Protein 5NF2 (pdb70)

Radius of gyration: 25.64 Å; Cα contacts (8 Å, |Δi|>4): 1277; chains: 1; bounding box: 44×48×90 Å

Structure (mmCIF, N/CA/C/O backbone):
data_5NF2
#
_entry.id   5NF2
#
_cell.length_a   65.846
_cell.length_b   65.846
_cell.length_c   284.222
_cell.angle_alpha   90.000
_cell.angle_beta   90.000
_cell.angle_gamma   90.000
#
_symmetry.space_group_name_H-M   'P 41 21 2'
#
loop_
_entity.id
_entity.type
_entity.pdbx_description
1 polymer 'Minor fimbrium subunit Mfa1'
2 non-polymer 'CALCIUM ION'
3 non-polymer 'ACETATE ION'
4 water water
#
loop_
_atom_site.group_PDB
_atom_site.id
_atom_site.type_symbol
_atom_site.label_atom_id
_atom_site.label_alt_id
_atom_site.label_comp_id
_atom_site.label_asym_id
_atom_site.label_entity_id
_atom_site.label_seq_id
_atom_site.pdbx_PDB_ins_code
_atom_site.Cartn_x
_atom_site.Cartn_y
_atom_site.Cartn_z
_atom_site.occupancy
_atom_site.B_iso_or_equiv
_atom_site.auth_seq_id
_atom_site.auth_comp_id
_atom_site.auth_asym_id
_atom_site.auth_atom_id
_atom_site.pdbx_PDB_model_num
ATOM 1 N N . PRO A 1 1 ? 23.435 26.194 80.784 1.00 74.91 64 PRO A N 1
ATOM 2 C CA . PRO A 1 1 ? 22.252 25.773 81.534 1.00 75.66 64 PRO A CA 1
ATOM 3 C C . PRO A 1 1 ? 22.139 26.439 82.899 1.00 77.88 64 PRO A C 1
ATOM 4 O O . PRO A 1 1 ? 21.288 27.311 83.083 1.00 76.14 64 PRO A O 1
ATOM 15 N N . GLY A 1 2 ? 22.993 26.040 83.834 1.00 76.78 65 GLY A N 1
ATOM 16 C CA . GLY A 1 2 ? 22.938 26.563 85.182 1.00 73.10 65 GLY A CA 1
ATOM 17 C C . GLY A 1 2 ? 21.999 25.747 86.040 1.00 67.93 65 GLY A C 1
ATOM 18 O O . GLY A 1 2 ? 22.232 24.557 86.276 1.00 58.30 65 GLY A O 1
ATOM 22 N N . GLU A 1 3 ? 20.922 26.385 86.492 1.00 72.84 66 GLU A N 1
ATOM 23 C CA . GLU A 1 3 ? 20.015 25.779 87.461 1.00 77.53 66 GLU A CA 1
ATOM 24 C C . GLU A 1 3 ? 19.247 24.583 86.906 1.00 70.43 66 GLU A C 1
ATOM 25 O O . GLU A 1 3 ? 18.532 23.905 87.650 1.00 78.12 66 GLU A O 1
ATOM 37 N N . TRP A 1 4 ? 19.404 24.314 85.612 1.00 50.97 67 TRP A N 1
ATOM 38 C CA . TRP A 1 4 ? 18.666 23.238 84.970 1.00 39.93 67 TRP A CA 1
ATOM 39 C C . TRP A 1 4 ? 19.429 21.921 84.969 1.00 40.61 67 TRP A C 1
ATOM 40 O O . TRP A 1 4 ? 18.878 20.882 84.611 1.00 43.88 67 TRP A O 1
ATOM 61 N N . ALA A 1 5 ? 20.685 21.964 85.401 1.00 45.54 68 ALA A N 1
ATOM 62 C CA . ALA A 1 5 ? 21.525 20.776 85.469 1.00 47.74 68 ALA A CA 1
ATOM 63 C C . ALA A 1 5 ? 21.161 19.858 86.647 1.00 47.64 68 ALA A C 1
ATOM 64 O O . ALA A 1 5 ? 21.720 18.768 86.775 1.00 43.75 68 ALA A O 1
ATOM 71 N N . GLY A 1 6 ? 20.246 20.305 87.506 1.00 45.69 69 GLY A N 1
ATOM 72 C CA . GLY A 1 6 ? 19.661 19.449 88.526 1.00 46.48 69 GLY A CA 1
ATOM 73 C C . GLY A 1 6 ? 19.806 19.949 89.961 1.00 52.32 69 GLY A C 1
ATOM 74 O O . GLY A 1 6 ? 20.880 20.398 90.366 1.00 56.12 69 GLY A O 1
ATOM 78 N N . LYS A 1 7 ? 18.706 19.884 90.716 1.00 47.95 70 LYS A N 1
ATOM 79 C CA . LYS A 1 7 ? 18.730 20.050 92.170 1.00 46.43 70 LYS A CA 1
ATOM 80 C C . LYS A 1 7 ? 18.318 18.730 92.810 1.00 41.37 70 LYS A C 1
ATOM 81 O O . LYS A 1 7 ? 17.262 18.185 92.483 1.00 38.70 70 LYS A O 1
ATOM 100 N N . ASP A 1 8 ? 19.131 18.220 93.729 1.00 35.51 71 ASP A N 1
ATOM 101 C CA . ASP A 1 8 ? 18.916 16.869 94.228 1.00 31.51 71 ASP A CA 1
ATOM 102 C C . ASP A 1 8 ? 18.076 16.827 95.497 1.00 34.10 71 ASP A C 1
ATOM 103 O O . ASP A 1 8 ? 18.178 17.695 96.369 1.00 35.30 71 ASP A O 1
ATOM 112 N N . LYS A 1 9 ? 17.225 15.807 95.552 1.00 30.61 72 LYS A N 1
ATOM 113 C CA . LYS A 1 9 ? 16.527 15.412 96.765 1.00 32.97 72 LYS A CA 1
ATOM 114 C C . LYS A 1 9 ? 17.100 14.086 97.254 1.00 31.54 72 LYS A C 1
ATOM 115 O O . LYS A 1 9 ? 17.289 13.151 96.457 1.00 32.66 72 LYS A O 1
ATOM 134 N N . ILE A 1 10 ? 17.422 14.013 98.543 1.00 31.24 73 ILE A N 1
ATOM 135 C CA . ILE A 1 10 ? 17.795 12.747 99.149 1.00 30.39 73 ILE A CA 1
ATOM 136 C C . ILE A 1 10 ? 16.619 12.273 99.996 1.00 31.46 73 ILE A C 1
ATOM 137 O O . ILE A 1 10 ? 16.266 12.909 100.996 1.00 31.69 73 ILE A O 1
ATOM 153 N N . GLU A 1 11 ? 16.001 11.171 99.575 1.00 30.26 74 GLU A N 1
ATOM 154 C CA . GLU A 1 11 ? 14.824 10.636 100.255 1.00 30.82 74 GLU A CA 1
ATOM 155 C C . GLU A 1 11 ? 15.185 9.531 101.248 1.00 30.88 74 GLU A C 1
ATOM 156 O O . GLU A 1 11 ? 14.649 9.474 102.355 1.00 29.86 74 GLU A O 1
ATOM 168 N N . LYS A 1 12 ? 16.093 8.656 100.827 1.00 28.09 75 LYS A N 1
ATOM 169 C CA . LYS A 1 12 ? 16.418 7.437 101.560 1.00 28.82 75 LYS A CA 1
ATOM 170 C C . LYS A 1 12 ? 17.915 7.215 101.610 1.00 30.46 75 LYS A C 1
ATOM 171 O O . LYS A 1 12 ? 18.622 7.540 100.653 1.00 26.52 75 LYS A O 1
ATOM 190 N N . VAL A 1 13 ? 18.367 6.603 102.699 1.00 27.73 76 VAL A N 1
ATOM 191 C CA . VAL A 1 13 ? 19.765 6.250 102.896 1.00 26.43 76 VAL A CA 1
ATOM 192 C C . VAL A 1 13 ? 19.876 4.794 103.308 1.00 26.53 76 VAL A C 1
ATOM 193 O O . VAL A 1 13 ? 19.192 4.367 104.243 1.00 26.09 76 VAL A O 1
ATOM 206 N N . SER A 1 14 ? 20.733 4.033 102.628 1.00 25.38 77 SER A N 1
ATOM 207 C CA . SER A 1 14 ? 20.983 2.650 103.000 1.00 23.64 77 SER A CA 1
ATOM 208 C C . SER A 1 14 ? 22.448 2.489 103.341 1.00 23.62 77 SER A C 1
ATOM 209 O O . SER A 1 14 ? 23.316 2.882 102.571 1.00 25.85 77 SER A O 1
ATOM 217 N N . ILE A 1 15 ? 22.696 1.926 104.517 1.00 23.50 78 ILE A N 1
ATOM 218 C CA . ILE A 1 15 ? 24.043 1.759 105.055 1.00 23.80 78 ILE A CA 1
ATOM 219 C C . ILE A 1 15 ? 24.341 0.278 105.259 1.00 22.19 78 ILE A C 1
ATOM 220 O O . ILE A 1 15 ? 23.584 -0.432 105.937 1.00 27.09 78 ILE A O 1
ATOM 236 N N . TYR A 1 16 ? 25.455 -0.184 104.691 1.00 22.90 79 TYR A N 1
ATOM 237 C CA . TYR A 1 16 ? 25.884 -1.578 104.819 1.00 22.75 79 TYR A CA 1
ATOM 238 C C . TYR A 1 16 ? 27.216 -1.645 105.550 1.00 22.53 79 TYR A C 1
ATOM 239 O O . TYR A 1 16 ? 28.196 -1.067 105.105 1.00 23.50 79 TYR A O 1
ATOM 257 N N . MET A 1 17 ? 27.230 -2.330 106.691 1.00 22.81 80 MET A N 1
ATOM 258 C CA . MET A 1 17 ? 28.448 -2.517 107.473 1.00 23.07 80 MET A CA 1
ATOM 259 C C . MET A 1 17 ? 28.968 -3.927 107.276 1.00 23.86 80 MET A C 1
ATOM 260 O O . MET A 1 17 ? 28.329 -4.890 107.696 1.00 23.14 80 MET A O 1
ATOM 274 N N . VAL A 1 18 ? 30.124 -4.035 106.630 1.00 22.70 81 VAL A N 1
ATOM 275 C CA . VAL A 1 18 ? 30.630 -5.303 106.134 1.00 20.29 81 VAL A CA 1
ATOM 276 C C . VAL A 1 18 ? 31.904 -5.712 106.872 1.00 21.86 81 VAL A C 1
ATOM 277 O O . VAL A 1 18 ? 32.964 -5.124 106.666 1.00 23.16 81 VAL A O 1
ATOM 290 N N . PRO A 1 19 ? 31.805 -6.719 107.743 1.00 21.20 82 PRO A N 1
ATOM 291 C CA . PRO A 1 19 ? 33.023 -7.181 108.411 1.00 22.20 82 PRO A CA 1
ATOM 292 C C . PRO A 1 19 ? 34.058 -7.680 107.428 1.00 23.51 82 PRO A C 1
ATOM 293 O O . PRO A 1 19 ? 33.712 -8.251 106.405 1.00 25.20 82 PRO A O 1
ATOM 304 N N . GLN A 1 20 ? 35.325 -7.428 107.753 1.00 23.83 83 GLN A N 1
ATOM 305 C CA . GLN A 1 20 ? 36.459 -7.806 106.934 1.00 23.71 83 GLN A CA 1
ATOM 306 C C . GLN A 1 20 ? 37.064 -9.139 107.381 1.00 28.86 83 GLN A C 1
ATOM 307 O O . GLN A 1 20 ? 36.821 -9.579 108.485 1.00 29.85 83 GLN A O 1
ATOM 321 N N . GLY A 1 21 ? 37.828 -9.785 106.502 1.00 26.58 84 GLY A N 1
ATOM 322 C CA . GLY A 1 21 ? 38.687 -10.888 106.904 1.00 27.49 84 GLY A CA 1
ATOM 323 C C . GLY A 1 21 ? 38.221 -12.290 106.536 1.00 29.92 84 GLY A C 1
ATOM 324 O O . GLY A 1 21 ? 38.959 -13.264 106.698 1.00 34.45 84 GLY A O 1
ATOM 328 N N . GLY A 1 22 ? 36.999 -12.417 106.052 1.00 30.10 85 GLY A N 1
ATOM 329 C CA . GLY A 1 22 ? 36.494 -13.727 105.691 1.00 35.25 85 GLY A CA 1
ATOM 330 C C . GLY A 1 22 ? 34.992 -13.814 105.833 1.00 26.82 85 GLY A C 1
ATOM 331 O O . GLY A 1 22 ? 34.331 -12.798 105.985 1.00 24.66 85 GLY A O 1
ATOM 335 N N . PRO A 1 23 ? 34.453 -15.037 105.778 1.00 24.74 86 PRO A N 1
ATOM 336 C CA . PRO A 1 23 ? 33.004 -15.248 105.849 1.00 24.70 86 PRO A CA 1
ATOM 337 C C . PRO A 1 23 ? 32.401 -14.649 107.111 1.00 26.50 86 PRO A C 1
ATOM 338 O O . PRO A 1 23 ? 32.981 -14.766 108.188 1.00 24.17 86 PRO A O 1
ATOM 349 N N . GLY A 1 24 ? 31.263 -13.987 106.981 1.00 24.89 87 GLY A N 1
ATOM 350 C CA . GLY A 1 24 ? 30.604 -13.428 108.147 1.00 26.81 87 GLY A CA 1
ATOM 351 C C . GLY A 1 24 ? 29.326 -12.694 107.782 1.00 24.81 87 GLY A C 1
ATOM 352 O O . GLY A 1 24 ? 28.870 -12.720 106.641 1.00 23.06 87 GLY A O 1
ATOM 356 N N . LEU A 1 25 ? 28.745 -12.049 108.785 1.00 22.73 88 LEU A N 1
ATOM 357 C CA . LEU A 1 25 ? 27.415 -11.463 108.688 1.00 21.83 88 LEU A CA 1
ATOM 358 C C . LEU A 1 25 ? 27.464 -9.970 108.403 1.00 21.32 88 LEU A C 1
ATOM 359 O O . LEU A 1 25 ? 28.077 -9.209 109.153 1.00 21.19 88 LEU A O 1
ATOM 375 N N . VAL A 1 26 ? 26.806 -9.542 107.336 1.00 20.39 89 VAL A N 1
ATOM 376 C CA . VAL A 1 26 ? 26.679 -8.122 107.043 1.00 21.25 89 VAL A CA 1
ATOM 377 C C . VAL A 1 26 ? 25.553 -7.548 107.892 1.00 24.32 89 VAL A C 1
ATOM 378 O O . VAL A 1 26 ? 24.546 -8.212 108.105 1.00 25.20 89 VAL A O 1
ATOM 391 N N . GLU A 1 27 ? 25.754 -6.341 108.414 1.00 21.16 90 GLU A N 1
ATOM 392 C CA . GLU A 1 27 ? 24.709 -5.604 109.115 1.00 23.05 90 GLU A CA 1
ATOM 393 C C . GLU A 1 27 ? 24.278 -4.443 108.227 1.00 27.51 90 GLU A C 1
ATOM 394 O O . GLU A 1 27 ? 25.101 -3.621 107.815 1.00 30.60 90 GLU A O 1
ATOM 406 N N . SER A 1 28 ? 22.989 -4.399 107.903 1.00 27.11 91 SER A N 1
ATOM 407 C CA . SER A 1 28 ? 22.463 -3.368 107.011 1.00 27.49 91 SER A CA 1
ATOM 408 C C . SER A 1 28 ? 21.355 -2.574 107.670 1.00 31.07 91 SER A C 1
ATOM 409 O O . SER A 1 28 ? 20.533 -3.119 108.407 1.00 34.33 91 SER A O 1
ATOM 417 N N . ALA A 1 29 ? 21.373 -1.272 107.418 1.00 29.13 92 ALA A N 1
ATOM 418 C CA . ALA A 1 29 ? 20.310 -0.370 107.828 1.00 28.03 92 ALA A CA 1
ATOM 419 C C . ALA A 1 29 ? 19.802 0.279 106.545 1.00 29.43 92 ALA A C 1
ATOM 420 O O . ALA A 1 29 ? 20.362 1.268 106.089 1.00 27.41 92 ALA A O 1
ATOM 427 N N . GLU A 1 30 ? 18.767 -0.313 105.957 1.00 27.15 93 GLU A N 1
ATOM 428 C CA . GLU A 1 30 ? 18.316 0.072 104.627 1.00 25.15 93 GLU A CA 1
ATOM 429 C C . GLU A 1 30 ? 17.121 1.009 104.651 1.00 28.79 93 GLU A C 1
ATOM 430 O O . GLU A 1 30 ? 16.291 0.977 105.569 1.00 28.69 93 GLU A O 1
ATOM 442 N N . ASP A 1 31 ? 17.077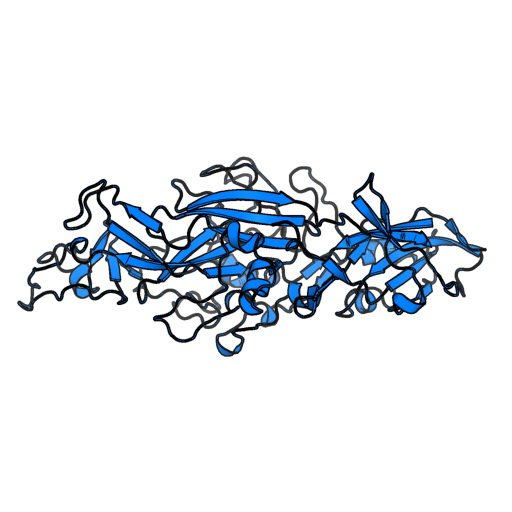 1.857 103.630 1.00 30.29 94 ASP A N 1
ATOM 443 C CA . ASP A 1 31 ? 15.953 2.743 103.362 1.00 33.00 94 ASP A CA 1
ATOM 444 C C . ASP A 1 31 ? 15.563 3.579 104.565 1.00 34.34 94 ASP A C 1
ATOM 445 O O . ASP A 1 31 ? 14.378 3.753 104.873 1.00 33.97 94 ASP A O 1
ATOM 454 N N . LEU A 1 32 ? 16.579 4.120 105.225 1.00 29.43 95 LEU A N 1
ATOM 455 C CA . LEU A 1 32 ? 16.367 5.061 106.308 1.00 30.45 95 LEU A CA 1
ATOM 456 C C . LEU A 1 32 ? 15.817 6.353 105.756 1.00 29.32 95 LEU A C 1
ATOM 457 O O . LEU A 1 32 ? 16.308 6.849 104.744 1.00 28.15 95 LEU A O 1
ATOM 473 N N . ASP A 1 33 ? 14.827 6.924 106.443 1.00 30.58 96 ASP A N 1
ATOM 474 C CA . ASP A 1 33 ? 14.301 8.219 106.034 1.00 33.62 96 ASP A CA 1
ATOM 475 C C . ASP A 1 33 ? 15.375 9.281 106.223 1.00 35.55 96 ASP A C 1
ATOM 476 O O . ASP A 1 33 ? 15.869 9.477 107.324 1.00 35.14 96 ASP A O 1
ATOM 485 N N . PHE A 1 34 ? 15.737 9.964 105.149 1.00 32.63 97 PHE A N 1
ATOM 486 C CA . PHE A 1 34 ? 16.841 10.914 105.200 1.00 33.28 97 PHE A CA 1
ATOM 487 C C . PHE A 1 34 ? 16.671 11.985 106.275 1.00 37.29 97 PHE A C 1
ATOM 488 O O . PHE A 1 34 ? 17.592 12.241 107.044 1.00 35.45 97 PHE A O 1
ATOM 505 N N . GLY A 1 35 ? 15.503 12.613 106.317 1.00 36.20 98 GLY A N 1
ATOM 506 C CA . GLY A 1 35 ? 15.264 13.717 107.239 1.00 41.86 98 GLY A CA 1
ATOM 507 C C . GLY A 1 35 ? 15.375 13.340 108.703 1.00 42.47 98 GLY A C 1
ATOM 508 O O . GLY A 1 35 ? 15.716 14.167 109.552 1.00 44.80 98 GLY A O 1
ATOM 512 N N . THR A 1 36 ? 15.082 12.081 108.997 1.00 40.74 99 THR A N 1
ATOM 513 C CA . THR A 1 36 ? 15.140 11.571 110.361 1.00 39.70 99 THR A CA 1
ATOM 514 C C . THR A 1 36 ? 16.577 11.336 110.822 1.00 41.82 99 THR A C 1
ATOM 515 O O . THR A 1 36 ? 16.897 11.542 111.997 1.00 44.22 99 THR A O 1
ATOM 526 N N . TYR A 1 37 ? 17.436 10.904 109.902 1.00 38.57 100 TYR A N 1
ATOM 527 C CA . TYR A 1 37 ? 18.779 10.469 110.260 1.00 34.41 100 TYR A CA 1
ATOM 528 C C . TYR A 1 37 ? 19.902 11.444 109.895 1.00 40.13 100 TYR A C 1
ATOM 529 O O . TYR A 1 37 ? 21.014 11.309 110.408 1.00 39.57 100 TYR A O 1
ATOM 547 N N . TYR A 1 38 ? 19.621 12.423 109.037 1.00 40.65 101 TYR A N 1
ATOM 548 C CA . TYR A 1 38 ? 20.668 13.313 108.534 1.00 37.78 101 TYR A CA 1
ATOM 549 C C . TYR A 1 38 ? 20.271 14.788 108.541 1.00 42.54 101 TYR A C 1
ATOM 550 O O . TYR A 1 38 ? 19.092 15.131 108.444 1.00 41.98 101 TYR A O 1
ATOM 568 N N . GLU A 1 39 ? 21.276 15.647 108.707 1.00 45.71 102 GLU A N 1
ATOM 569 C CA . GLU A 1 39 ? 21.121 17.083 108.523 1.00 44.45 102 GLU A CA 1
ATOM 570 C C . GLU A 1 39 ? 21.044 17.368 107.037 1.00 45.93 102 GLU A C 1
ATOM 571 O O . GLU A 1 39 ? 21.468 16.547 106.222 1.00 40.58 102 GLU A O 1
ATOM 583 N N . ASN A 1 40 ? 20.525 18.536 106.684 1.00 46.50 103 ASN A N 1
ATOM 584 C CA . ASN A 1 40 ? 20.508 18.944 105.291 1.00 49.13 103 ASN A CA 1
ATOM 585 C C . ASN A 1 40 ? 21.927 19.081 104.769 1.00 44.54 103 ASN A C 1
ATOM 586 O O . ASN A 1 40 ? 22.839 19.375 105.537 1.00 44.08 103 ASN A O 1
ATOM 597 N N . PRO A 1 41 ? 22.122 18.855 103.463 1.00 46.59 104 PRO A N 1
ATOM 598 C CA . PRO A 1 41 ? 23.471 18.906 102.897 1.00 45.11 104 PRO A CA 1
ATOM 599 C C . PRO A 1 41 ? 24.143 20.260 103.086 1.00 46.80 104 PRO A C 1
ATOM 600 O O . PRO A 1 41 ? 23.476 21.294 103.073 1.00 46.48 104 PRO A O 1
ATOM 611 N N . THR A 1 42 ? 25.456 20.236 103.270 1.00 47.04 105 THR A N 1
ATOM 612 C CA . THR A 1 42 ? 26.265 21.446 103.234 1.00 51.92 105 THR A CA 1
ATOM 613 C C . THR A 1 42 ? 27.328 21.234 102.173 1.00 52.76 105 THR A C 1
ATOM 614 O O . THR A 1 42 ? 27.885 20.138 102.052 1.00 52.19 105 THR A O 1
ATOM 625 N N . ILE A 1 43 ? 27.598 22.273 101.394 1.00 52.30 106 ILE A N 1
ATOM 626 C CA . ILE A 1 43 ? 28.555 22.169 100.305 1.00 55.37 106 ILE A CA 1
ATOM 627 C C . ILE A 1 43 ? 29.971 22.500 100.760 1.00 57.59 106 ILE A C 1
ATOM 628 O O . ILE A 1 43 ? 30.197 23.506 101.429 1.00 59.08 106 ILE A O 1
ATOM 639 N N . ASP A 1 44 ? 30.915 21.640 100.393 1.00 51.50 107 ASP A N 1
ATOM 640 C CA . ASP A 1 44 ? 32.334 21.935 100.553 1.00 57.52 107 ASP A CA 1
ATOM 641 C C . ASP A 1 44 ? 32.798 22.773 99.357 1.00 58.85 107 ASP A C 1
ATOM 642 O O . ASP A 1 44 ? 32.906 22.255 98.242 1.00 53.95 107 ASP A O 1
ATOM 651 N N . PRO A 1 45 ? 33.066 24.073 99.575 1.00 59.96 108 PRO A N 1
ATOM 652 C CA . PRO A 1 45 ? 33.359 24.962 98.442 1.00 66.28 108 PRO A CA 1
ATOM 653 C C . PRO A 1 45 ? 34.641 24.602 97.691 1.00 67.18 108 PRO A C 1
ATOM 654 O O . PRO A 1 45 ? 34.835 25.063 96.564 1.00 69.46 108 PRO A O 1
ATOM 665 N N . ALA A 1 46 ? 35.492 23.787 98.307 1.00 68.38 109 ALA A N 1
ATOM 666 C CA . ALA A 1 46 ? 36.732 23.348 97.678 1.00 69.56 109 ALA A CA 1
ATOM 667 C C . ALA A 1 46 ? 36.465 22.251 96.654 1.00 71.74 109 ALA A C 1
ATOM 668 O O . ALA A 1 46 ? 36.970 22.301 95.534 1.00 77.26 109 ALA A O 1
ATOM 675 N N . THR A 1 47 ? 35.661 21.268 97.047 1.00 61.87 110 THR A N 1
ATOM 676 C CA . THR A 1 47 ? 35.415 20.085 96.226 1.00 57.43 110 THR A CA 1
ATOM 677 C C . THR A 1 47 ? 34.110 20.154 95.440 1.00 51.61 110 THR A C 1
ATOM 678 O O . THR A 1 47 ? 33.913 19.392 94.495 1.00 52.34 110 THR A O 1
ATOM 689 N N . HIS A 1 48 ? 33.222 21.057 95.845 1.00 48.78 111 HIS A N 1
ATOM 690 C CA . HIS A 1 48 ? 31.871 21.139 95.293 1.00 48.53 111 HIS A CA 1
ATOM 691 C C . HIS A 1 48 ? 31.066 19.861 95.580 1.00 42.60 111 HIS A C 1
ATOM 692 O O . HIS A 1 48 ? 30.072 19.584 94.908 1.00 40.14 111 HIS A O 1
ATOM 706 N N . ASN A 1 49 ? 31.495 19.083 96.569 1.00 37.12 112 ASN A N 1
ATOM 707 C CA . ASN A 1 49 ? 30.702 17.946 97.040 1.00 34.39 112 ASN A CA 1
ATOM 708 C C . ASN A 1 49 ? 29.748 18.417 98.121 1.00 38.84 112 ASN A C 1
ATOM 709 O O . ASN A 1 49 ? 30.020 19.403 98.801 1.00 38.72 112 ASN A O 1
ATOM 720 N N . ALA A 1 50 ? 28.638 17.713 98.291 1.00 37.58 113 ALA A N 1
ATOM 721 C CA . ALA A 1 50 ? 27.773 17.947 99.451 1.00 38.26 113 ALA A CA 1
ATOM 722 C C . ALA A 1 50 ? 28.065 16.912 100.528 1.00 36.05 113 ALA A C 1
ATOM 723 O O . ALA A 1 50 ? 28.269 15.735 100.238 1.00 34.31 113 ALA A O 1
ATOM 730 N N . ILE A 1 51 ? 28.072 17.368 101.772 1.00 34.29 114 ILE A N 1
ATOM 731 C CA . ILE A 1 51 ? 28.324 16.524 102.936 1.00 35.04 114 ILE A CA 1
ATOM 732 C C . ILE A 1 51 ? 27.036 16.299 103.714 1.00 36.40 114 ILE A C 1
ATOM 733 O O . ILE A 1 51 ? 26.327 17.261 104.041 1.00 35.79 114 ILE A O 1
ATOM 749 N N . LEU A 1 52 ? 26.752 15.032 104.015 1.00 33.53 115 LEU A N 1
ATOM 750 C CA . LEU A 1 52 ? 25.575 14.639 104.783 1.00 33.60 115 LEU A CA 1
ATOM 751 C C . LEU A 1 52 ? 26.004 14.230 106.188 1.00 35.80 115 LEU A C 1
ATOM 752 O O . LEU A 1 52 ? 26.670 13.211 106.366 1.00 35.44 115 LEU A O 1
ATOM 768 N N . LYS A 1 53 ? 25.637 15.033 107.177 1.00 39.81 116 LYS A N 1
ATOM 769 C CA . LYS A 1 53 ? 26.059 14.785 108.560 1.00 44.71 116 LYS A CA 1
ATOM 770 C C . LYS A 1 53 ? 24.928 14.157 109.366 1.00 37.74 116 LYS A C 1
ATOM 771 O O . LYS A 1 53 ? 23.810 14.669 109.360 1.00 39.77 116 LYS A O 1
ATOM 790 N N . PRO A 1 54 ? 25.206 13.037 110.050 1.00 41.36 117 PRO A N 1
ATOM 791 C CA . PRO A 1 54 ? 24.138 12.327 110.767 1.00 42.03 117 PRO A CA 1
ATOM 792 C C . PRO A 1 54 ? 23.596 13.086 111.983 1.00 41.17 117 PRO A C 1
ATOM 793 O O . PRO A 1 54 ? 24.341 13.806 112.644 1.00 43.09 117 PRO A O 1
ATOM 804 N N . LYS A 1 55 ? 22.297 12.935 112.244 1.00 40.03 118 LYS A N 1
ATOM 805 C CA . LYS A 1 55 ? 21.645 13.531 113.414 1.00 47.22 118 LYS A CA 1
ATOM 806 C C . LYS A 1 55 ? 21.398 12.480 114.479 1.00 51.62 118 LYS A C 1
ATOM 807 O O . LYS A 1 55 ? 21.435 12.758 115.682 1.00 55.71 118 LYS A O 1
ATOM 826 N N . LYS A 1 56 ? 21.117 11.275 114.004 1.00 48.72 119 LYS A N 1
ATOM 827 C CA . LYS A 1 56 ? 20.689 10.163 114.833 1.00 50.06 119 LYS A CA 1
ATOM 828 C C . LYS A 1 56 ? 21.608 8.994 114.549 1.00 54.72 119 LYS A C 1
ATOM 829 O O . LYS A 1 56 ? 21.972 8.757 113.397 1.00 53.53 119 LYS A O 1
ATOM 848 N N . GLY A 1 57 ? 21.990 8.266 115.587 1.00 56.89 120 GLY A N 1
ATOM 849 C CA . GLY A 1 57 ? 22.851 7.114 115.402 1.00 55.65 120 GLY A CA 1
ATOM 850 C C . GLY A 1 57 ? 22.072 5.937 114.854 1.00 51.63 120 GLY A C 1
ATOM 851 O O . GLY A 1 57 ? 20.877 5.802 115.110 1.00 51.52 120 GLY A O 1
ATOM 855 N N . ILE A 1 58 ? 22.746 5.096 114.079 1.00 52.08 121 ILE A N 1
ATOM 856 C CA . ILE A 1 58 ? 22.161 3.845 113.615 1.00 55.80 121 ILE A CA 1
ATOM 857 C C . ILE A 1 58 ? 22.680 2.733 114.514 1.00 60.45 121 ILE A C 1
ATOM 858 O O . ILE A 1 58 ? 23.843 2.751 114.915 1.00 59.37 121 ILE A O 1
ATOM 869 N N . LYS A 1 59 ? 21.820 1.777 114.846 1.00 67.77 122 LYS A N 1
ATOM 870 C CA . LYS A 1 59 ? 22.227 0.675 115.711 1.00 74.22 122 LYS A CA 1
ATOM 871 C C . LYS A 1 59 ? 23.140 -0.282 114.947 1.00 72.12 122 LYS A C 1
ATOM 872 O O . LYS A 1 59 ? 22.820 -0.719 113.840 1.00 75.36 122 LYS A O 1
ATOM 891 N N . VAL A 1 60 ? 24.286 -0.595 115.545 1.00 62.07 123 VAL A N 1
ATOM 892 C CA . VAL A 1 60 ? 25.331 -1.370 114.877 1.00 56.62 123 VAL A CA 1
ATOM 893 C C . VAL A 1 60 ? 25.122 -2.876 115.027 1.00 51.91 123 VAL A C 1
ATOM 894 O O . VAL A 1 60 ? 25.638 -3.675 114.225 1.00 39.40 123 VAL A O 1
ATOM 907 N N . ASN A 1 61 ? 24.379 -3.250 116.067 1.00 51.17 124 ASN A N 1
ATOM 908 C CA . ASN A 1 61 ? 24.017 -4.637 116.315 1.00 48.88 124 ASN A CA 1
ATOM 909 C C . ASN A 1 61 ? 25.230 -5.564 116.291 1.00 33.19 124 ASN A C 1
ATOM 910 O O . ASN A 1 61 ? 26.195 -5.360 117.035 1.00 31.85 124 ASN A O 1
ATOM 921 N N . SER A 1 62 ? 25.185 -6.579 115.438 1.00 30.62 125 SER A N 1
ATOM 922 C CA . SER A 1 62 ? 26.189 -7.642 115.452 1.00 30.37 125 SER A CA 1
ATOM 923 C C . SER A 1 62 ? 27.576 -7.178 115.027 1.00 27.37 125 SER A C 1
ATOM 924 O O . SER A 1 62 ? 28.550 -7.881 115.264 1.00 31.75 125 SER A O 1
ATOM 932 N N . ALA A 1 63 ? 27.666 -6.016 114.382 1.00 27.70 126 ALA A N 1
ATOM 933 C CA . ALA A 1 63 ? 28.951 -5.521 113.889 1.00 25.06 126 ALA A CA 1
ATOM 934 C C . ALA A 1 63 ? 29.792 -4.855 114.989 1.00 29.86 126 ALA A C 1
ATOM 935 O O . ALA A 1 63 ? 30.950 -4.505 114.755 1.00 31.73 126 ALA A O 1
ATOM 942 N N . VAL A 1 64 ? 29.235 -4.701 116.187 1.00 31.96 127 VAL A N 1
ATOM 943 C CA . VAL A 1 64 ? 29.984 -4.086 117.286 1.00 32.87 127 VAL A CA 1
ATOM 944 C C . VAL A 1 64 ? 31.274 -4.858 117.569 1.00 33.12 127 VAL A C 1
ATOM 945 O O . VAL A 1 64 ? 31.271 -6.085 117.675 1.00 31.49 127 VAL A O 1
ATOM 958 N N . GLY A 1 65 ? 32.385 -4.128 117.660 1.00 32.62 128 GLY A N 1
ATOM 959 C CA . GLY A 1 65 ? 33.678 -4.723 117.946 1.00 33.80 128 GLY A CA 1
ATOM 960 C C . GLY A 1 65 ? 34.436 -5.214 116.721 1.00 35.10 128 GLY A C 1
ATOM 961 O O . GLY A 1 65 ? 35.600 -5.594 116.820 1.00 35.14 128 GLY A O 1
ATOM 965 N N . LYS A 1 66 ? 33.783 -5.213 115.562 1.00 29.66 129 LYS A N 1
ATOM 966 C CA . LYS A 1 66 ? 34.389 -5.770 114.353 1.00 26.31 129 LYS A CA 1
ATOM 967 C C . LYS A 1 66 ? 35.042 -4.704 113.507 1.00 27.48 129 LYS A C 1
ATOM 968 O O . LYS A 1 66 ? 34.656 -3.545 113.561 1.00 28.81 129 LYS A O 1
ATOM 987 N N . THR A 1 67 ? 36.034 -5.111 112.727 1.00 26.57 130 THR A N 1
ATOM 988 C CA . THR A 1 67 ? 36.601 -4.245 111.707 1.00 25.66 130 THR A CA 1
ATOM 989 C C . THR A 1 67 ? 35.727 -4.382 110.477 1.00 25.14 130 THR A C 1
ATOM 990 O O . THR A 1 67 ? 35.536 -5.495 109.963 1.00 26.82 130 THR A O 1
ATOM 1001 N N . VAL A 1 68 ? 35.177 -3.261 110.029 1.00 22.45 131 VAL A N 1
ATOM 1002 C CA . VAL A 1 68 ? 34.238 -3.281 108.912 1.00 22.79 131 VAL A CA 1
ATOM 1003 C C . VAL A 1 68 ? 34.610 -2.237 107.880 1.00 24.18 131 VAL A C 1
ATOM 1004 O O . VAL A 1 68 ? 35.377 -1.320 108.160 1.00 25.41 131 VAL A O 1
ATOM 1017 N N . LYS A 1 69 ? 34.066 -2.390 106.677 1.00 22.28 132 LYS A N 1
ATOM 1018 C CA . LYS A 1 69 ? 34.005 -1.286 105.731 1.00 24.88 132 LYS A CA 1
ATOM 1019 C C . LYS A 1 69 ? 32.543 -0.946 105.520 1.00 24.86 132 LYS A C 1
ATOM 1020 O O . LYS A 1 69 ? 31.678 -1.826 105.574 1.00 24.74 132 LYS A O 1
ATOM 1039 N N . VAL A 1 70 ? 32.266 0.328 105.277 1.00 25.78 133 VAL A N 1
ATOM 1040 C CA . VAL A 1 70 ? 30.893 0.779 105.113 1.00 24.08 133 VAL A CA 1
ATOM 1041 C C . VAL A 1 70 ? 30.619 1.169 103.660 1.00 24.31 133 VAL A C 1
ATOM 1042 O O . VAL A 1 70 ? 31.395 1.892 103.042 1.00 25.17 133 VAL A O 1
ATOM 1055 N N . TYR A 1 71 ? 29.496 0.678 103.153 1.00 23.61 134 TYR A N 1
ATOM 1056 C CA . TYR A 1 71 ? 29.022 0.955 101.808 1.00 23.70 134 TYR A CA 1
ATOM 1057 C C . TYR A 1 71 ? 27.705 1.711 101.940 1.00 23.80 134 TYR A C 1
ATOM 1058 O O . TYR A 1 71 ? 26.957 1.485 102.896 1.00 23.97 134 TYR A O 1
ATOM 1076 N N . VAL A 1 72 ? 27.418 2.587 100.980 1.00 22.63 135 VAL A N 1
ATOM 1077 C CA . VAL A 1 72 ? 26.202 3.397 101.028 1.00 23.38 135 VAL A CA 1
ATOM 1078 C C . VAL A 1 72 ? 25.493 3.402 99.688 1.00 22.33 135 VAL A C 1
ATOM 1079 O O . VAL A 1 72 ? 26.135 3.530 98.640 1.00 22.59 135 VAL A O 1
ATOM 1092 N N . VAL A 1 73 ? 24.175 3.254 99.737 1.00 22.97 136 VAL A N 1
ATOM 1093 C CA . VAL A 1 73 ? 23.316 3.522 98.576 1.00 21.65 136 VAL A CA 1
ATOM 1094 C C . VAL A 1 73 ? 22.315 4.595 98.994 1.00 23.54 136 VAL A C 1
ATOM 1095 O O . VAL A 1 73 ? 21.595 4.423 99.991 1.00 27.68 136 VAL A O 1
ATOM 1108 N N . LEU A 1 74 ? 22.293 5.715 98.277 1.00 21.89 137 LEU A N 1
ATOM 1109 C CA . LEU A 1 74 ? 21.246 6.715 98.480 1.00 23.17 137 LEU A CA 1
ATOM 1110 C C . LEU A 1 74 ? 20.138 6.500 97.455 1.00 24.97 137 LEU A C 1
ATOM 1111 O O . LEU A 1 74 ? 20.413 6.146 96.298 1.00 21.85 137 LEU A O 1
ATOM 1127 N N . ASN A 1 75 ? 18.896 6.717 97.871 1.00 23.22 138 ASN A N 1
ATOM 1128 C CA . ASN A 1 75 ? 17.773 6.734 96.924 1.00 22.46 138 ASN A CA 1
ATOM 1129 C C . ASN A 1 75 ? 17.650 5.435 96.118 1.00 24.07 138 ASN A C 1
ATOM 1130 O O . ASN A 1 75 ? 17.559 5.462 94.895 1.00 24.71 138 ASN A O 1
ATOM 1141 N N . ASP A 1 76 ? 17.632 4.304 96.818 1.00 23.32 139 ASP A N 1
ATOM 1142 C CA . ASP A 1 76 ? 17.425 2.988 96.201 1.00 24.73 139 ASP A CA 1
ATOM 1143 C C . ASP A 1 76 ? 15.936 2.857 95.838 1.00 24.75 139 ASP A C 1
ATOM 1144 O O . ASP A 1 76 ? 15.245 1.952 96.306 1.00 26.76 139 ASP A O 1
ATOM 1153 N N . ILE A 1 77 ? 15.435 3.782 95.011 1.00 26.03 140 ILE A N 1
ATOM 1154 C CA . ILE A 1 77 ? 13.994 3.958 94.857 1.00 27.26 140 ILE A CA 1
ATOM 1155 C C . ILE A 1 77 ? 13.339 2.857 94.020 1.00 28.46 140 ILE A C 1
ATOM 1156 O O . ILE A 1 77 ? 12.118 2.737 94.014 1.00 30.66 140 ILE A O 1
ATOM 1172 N N . ALA A 1 78 ? 14.136 2.040 93.336 1.00 25.42 141 ALA A N 1
ATOM 1173 C CA . ALA A 1 78 ? 13.590 0.873 92.637 1.00 24.75 141 ALA A CA 1
ATOM 1174 C C . ALA A 1 78 ? 13.889 -0.452 93.368 1.00 26.05 141 ALA A C 1
ATOM 1175 O O . ALA A 1 78 ? 13.554 -1.524 92.877 1.00 27.94 141 ALA A O 1
ATOM 1182 N N . GLY A 1 79 ? 14.509 -0.371 94.541 1.00 23.60 142 GLY A N 1
ATOM 1183 C CA . GLY A 1 79 ? 14.776 -1.549 95.347 1.00 23.92 142 GLY A CA 1
ATOM 1184 C C . GLY A 1 79 ? 15.884 -2.425 94.817 1.00 22.79 142 GLY A C 1
ATOM 1185 O O . GLY A 1 79 ? 16.082 -3.534 95.305 1.00 22.20 142 GLY A O 1
ATOM 1189 N N . LYS A 1 80 ? 16.619 -1.939 93.820 1.00 22.39 143 LYS A N 1
ATOM 1190 C CA . LYS A 1 80 ? 17.567 -2.794 93.114 1.00 21.20 143 LYS A CA 1
ATOM 1191 C C . LYS A 1 80 ? 18.770 -3.183 93.975 1.00 22.90 143 LYS A C 1
ATOM 1192 O O . LYS A 1 80 ? 19.240 -4.321 93.898 1.00 23.32 143 LYS A O 1
ATOM 1211 N N . ALA A 1 81 ? 19.285 -2.252 94.775 1.00 23.70 144 ALA A N 1
ATOM 1212 C CA . ALA A 1 81 ? 20.424 -2.566 95.645 1.00 21.39 144 ALA A CA 1
ATOM 1213 C C . ALA A 1 81 ? 20.000 -3.540 96.739 1.00 22.10 144 ALA A C 1
ATOM 1214 O O . ALA A 1 81 ? 20.674 -4.536 96.992 1.00 23.45 144 ALA A O 1
ATOM 1221 N N . LYS A 1 82 ? 18.863 -3.263 97.367 1.00 22.05 145 LYS A N 1
ATOM 1222 C CA . LYS A 1 82 ? 18.352 -4.123 98.427 1.00 22.53 145 LYS A CA 1
ATOM 1223 C C . LYS A 1 82 ? 18.213 -5.544 97.898 1.00 25.27 145 LYS A C 1
ATOM 1224 O O . LYS A 1 82 ? 18.645 -6.507 98.538 1.00 23.33 145 LYS A O 1
ATOM 1243 N N . ALA A 1 83 ? 17.646 -5.683 96.706 1.00 23.14 146 ALA A N 1
ATOM 1244 C CA . ALA A 1 83 ? 17.393 -7.028 96.189 1.00 21.50 146 ALA A CA 1
ATOM 1245 C C . ALA A 1 83 ? 18.694 -7.741 95.839 1.00 21.89 146 ALA A C 1
ATOM 1246 O O . ALA A 1 83 ? 18.838 -8.925 96.114 1.00 23.47 146 ALA A O 1
ATOM 1253 N N . LEU A 1 84 ? 19.646 -7.014 95.258 1.00 22.51 147 LEU A N 1
ATOM 1254 C CA . LEU A 1 84 ? 20.918 -7.626 94.853 1.00 20.59 147 LEU A CA 1
ATOM 1255 C C . LEU A 1 84 ? 21.725 -8.079 96.081 1.00 23.58 147 LEU A C 1
ATOM 1256 O O . LEU A 1 84 ? 22.370 -9.133 96.063 1.00 23.82 147 LEU A O 1
ATOM 1272 N N . LEU A 1 85 ? 21.684 -7.268 97.135 1.00 20.45 148 LEU A N 1
ATOM 1273 C CA . LEU A 1 85 ? 22.551 -7.460 98.293 1.00 20.60 148 LEU A CA 1
ATOM 1274 C C . LEU A 1 85 ? 21.941 -8.310 99.405 1.00 23.70 148 LEU A C 1
ATOM 1275 O O . LEU A 1 85 ? 22.618 -8.602 100.383 1.00 21.59 148 LEU A O 1
ATOM 1291 N N . ALA A 1 86 ? 20.696 -8.743 99.229 1.00 24.37 149 ALA A N 1
ATOM 1292 C CA . ALA A 1 86 ? 20.000 -9.518 100.254 1.00 26.11 149 ALA A CA 1
ATOM 1293 C C . ALA A 1 86 ? 20.712 -10.842 100.524 1.00 23.02 149 ALA A C 1
ATOM 1294 O O . ALA A 1 86 ? 21.036 -11.588 99.598 1.00 22.51 149 ALA A O 1
ATOM 1301 N N . ASN A 1 87 ? 20.975 -11.101 101.805 1.00 23.63 150 ASN A N 1
ATOM 1302 C CA . ASN A 1 87 ? 21.578 -12.353 102.259 1.00 26.22 150 ASN A CA 1
ATOM 1303 C C . ASN A 1 87 ? 22.939 -12.628 101.646 1.00 26.56 150 ASN A C 1
ATOM 1304 O O . ASN A 1 87 ? 23.367 -13.780 101.564 1.00 28.60 150 ASN A O 1
ATOM 1315 N N . VAL A 1 88 ? 23.622 -11.577 101.218 1.00 22.24 151 VAL A N 1
ATOM 1316 C CA . VAL A 1 88 ? 24.977 -11.728 100.716 1.00 20.74 151 VAL A CA 1
ATOM 1317 C C . VAL A 1 88 ? 25.964 -11.757 101.887 1.00 21.60 151 VAL A C 1
ATOM 1318 O O . VAL A 1 88 ? 25.948 -10.885 102.759 1.00 22.34 151 VAL A O 1
ATOM 1331 N N . ASN A 1 89 ? 26.789 -12.794 101.907 1.00 21.97 152 ASN A N 1
ATOM 1332 C CA . ASN A 1 89 ? 27.830 -12.948 102.915 1.00 19.75 152 ASN A CA 1
ATOM 1333 C C . ASN A 1 89 ? 28.836 -11.810 102.848 1.00 20.63 152 ASN A C 1
ATOM 1334 O O . ASN A 1 89 ? 29.110 -11.275 101.769 1.00 21.61 152 ASN A O 1
ATOM 1345 N N . ALA A 1 90 ? 29.387 -11.444 104.006 1.00 21.57 153 ALA A N 1
ATOM 1346 C CA . ALA A 1 90 ? 30.395 -10.394 104.064 1.00 21.80 153 ALA A CA 1
ATOM 1347 C C . ALA A 1 90 ? 31.537 -10.679 103.088 1.00 19.94 153 ALA A C 1
ATOM 1348 O O . ALA A 1 90 ? 32.047 -9.764 102.456 1.00 21.69 153 ALA A O 1
ATOM 1355 N N . ALA A 1 91 ? 31.918 -11.945 102.944 1.00 19.61 154 ALA A N 1
ATOM 1356 C CA . ALA A 1 91 ? 33.059 -12.290 102.090 1.00 23.13 154 ALA A CA 1
ATOM 1357 C C . ALA A 1 91 ? 32.768 -12.025 100.610 1.00 25.21 154 ALA A C 1
ATOM 1358 O O . ALA A 1 91 ? 33.699 -11.827 99.823 1.00 25.87 154 ALA A O 1
ATOM 1365 N N . ASP A 1 92 ? 31.486 -12.035 100.249 1.00 22.59 155 ASP A N 1
ATOM 1366 C CA . ASP A 1 92 ? 31.054 -11.879 98.862 1.00 21.65 155 ASP A CA 1
ATOM 1367 C C . ASP A 1 92 ? 30.595 -10.463 98.552 1.00 24.76 155 ASP A C 1
ATOM 1368 O O . ASP A 1 92 ? 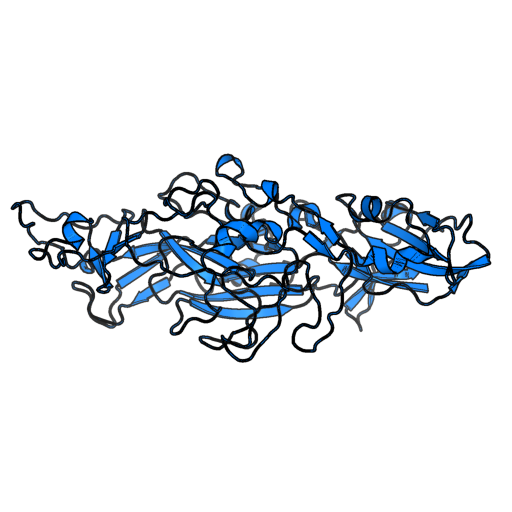30.316 -10.133 97.397 1.00 23.47 155 ASP A O 1
ATOM 1377 N N . PHE A 1 93 ? 30.538 -9.611 99.569 1.00 21.19 156 PHE A N 1
ATOM 1378 C CA . PHE A 1 93 ? 29.819 -8.351 99.424 1.00 18.97 156 PHE A CA 1
ATOM 1379 C C . PHE A 1 93 ? 30.528 -7.358 98.493 1.00 18.99 156 PHE A C 1
ATOM 1380 O O . PHE A 1 93 ? 29.882 -6.739 97.648 1.00 21.66 156 PHE A O 1
ATOM 1397 N N . ASP A 1 94 ? 31.841 -7.210 98.615 1.00 20.28 157 ASP A N 1
ATOM 1398 C CA . ASP A 1 94 ? 32.544 -6.247 97.774 1.00 21.23 157 ASP A CA 1
ATOM 1399 C C . ASP A 1 94 ? 32.348 -6.585 96.299 1.00 22.30 157 ASP A C 1
ATOM 1400 O O . ASP A 1 94 ? 32.095 -5.696 95.495 1.00 22.16 157 ASP A O 1
ATOM 1409 N N . ALA A 1 95 ? 32.427 -7.866 95.951 1.00 21.48 158 ALA A N 1
ATOM 1410 C CA . ALA A 1 95 ? 32.242 -8.271 94.548 1.00 21.38 158 ALA A CA 1
ATOM 1411 C C . ALA A 1 95 ? 30.780 -8.083 94.131 1.00 21.06 158 ALA A C 1
ATOM 1412 O O . ALA A 1 95 ? 30.490 -7.620 93.016 1.00 21.52 158 ALA A O 1
ATOM 1419 N N . LYS A 1 96 ? 29.858 -8.417 95.027 1.00 20.09 159 LYS A N 1
ATOM 1420 C CA . LYS A 1 96 ? 28.431 -8.261 94.743 1.00 20.35 159 LYS A CA 1
ATOM 1421 C C . LYS A 1 96 ? 28.026 -6.813 94.510 1.00 21.78 159 LYS A C 1
ATOM 1422 O O . LYS A 1 96 ? 27.120 -6.532 93.703 1.00 22.30 159 LYS A O 1
ATOM 1441 N N . PHE A 1 97 ? 28.700 -5.886 95.177 1.00 18.51 160 PHE A N 1
ATOM 1442 C CA . PHE A 1 97 ? 28.382 -4.460 95.062 1.00 21.18 160 PHE A CA 1
ATOM 1443 C C . PHE A 1 97 ? 28.797 -3.900 93.697 1.00 22.93 160 PHE A C 1
ATOM 1444 O O . PHE A 1 97 ? 28.456 -2.760 93.358 1.00 20.30 160 PHE A O 1
ATOM 1461 N N . LYS A 1 98 ? 29.515 -4.719 92.927 1.00 20.66 161 LYS A N 1
ATOM 1462 C CA . LYS A 1 98 ? 29.902 -4.405 91.549 1.00 20.97 161 LYS A CA 1
ATOM 1463 C C . LYS A 1 98 ? 29.229 -5.323 90.526 1.00 22.19 161 LYS A C 1
ATOM 1464 O O . LYS A 1 98 ? 29.631 -5.338 89.356 1.00 25.21 161 LYS A O 1
ATOM 1483 N N . GLU A 1 99 ? 28.247 -6.114 90.948 1.00 20.54 162 GLU A N 1
ATOM 1484 C CA . GLU A 1 99 ? 27.566 -6.996 90.013 1.00 20.60 162 GLU A CA 1
ATOM 1485 C C . GLU A 1 99 ? 26.409 -6.229 89.365 1.00 20.53 162 GLU A C 1
ATOM 1486 O O . GLU A 1 99 ? 26.171 -5.067 89.686 1.00 20.81 162 GLU A O 1
ATOM 1498 N N . ILE A 1 100 ? 25.734 -6.876 88.427 1.00 20.47 163 ILE A N 1
ATOM 1499 C CA . ILE A 1 100 ? 24.760 -6.199 87.570 1.00 21.25 163 ILE A CA 1
ATOM 1500 C C . ILE A 1 100 ? 23.338 -6.130 88.144 1.00 22.22 163 ILE A C 1
ATOM 1501 O O . ILE A 1 100 ? 22.808 -7.113 88.643 1.00 22.42 163 ILE A O 1
ATOM 1517 N N . ILE A 1 101 ? 22.721 -4.956 88.024 1.00 20.72 164 ILE A N 1
ATOM 1518 C CA . ILE A 1 101 ? 21.298 -4.799 88.247 1.00 18.02 164 ILE A CA 1
ATOM 1519 C C . ILE A 1 101 ? 20.596 -4.521 86.914 1.00 20.33 164 ILE A C 1
ATOM 1520 O O . ILE A 1 101 ? 21.160 -3.897 85.994 1.00 20.98 164 ILE A O 1
ATOM 1536 N N . GLU A 1 102 ? 19.357 -4.989 86.845 1.00 21.86 165 GLU A N 1
ATOM 1537 C CA . GLU A 1 102 ? 18.527 -4.868 85.648 1.00 20.45 165 GLU A CA 1
ATOM 1538 C C . GLU A 1 102 ? 17.420 -3.847 85.891 1.00 20.58 165 GLU A C 1
ATOM 1539 O O . GLU A 1 102 ? 16.574 -4.041 86.767 1.00 22.59 165 GLU A O 1
ATOM 1551 N N . LEU A 1 103 ? 17.431 -2.757 85.128 1.00 19.04 166 LEU A N 1
ATOM 1552 C CA . LEU A 1 103 ? 16.417 -1.728 85.296 1.00 18.43 166 LEU A CA 1
ATOM 1553 C C . LEU A 1 103 ? 15.213 -1.989 84.388 1.00 19.70 166 LEU A C 1
ATOM 1554 O O . LEU A 1 103 ? 14.061 -1.796 84.809 1.00 22.89 166 LEU A O 1
ATOM 1570 N N . SER A 1 104 ? 15.481 -2.425 83.155 1.00 20.47 167 SER A N 1
ATOM 1571 C CA . SER A 1 104 ? 14.446 -2.897 82.253 1.00 21.34 167 SER A CA 1
ATOM 1572 C C . SER A 1 104 ? 14.786 -4.261 81.691 1.00 21.31 167 SER A C 1
ATOM 1573 O O . SER A 1 104 ? 15.924 -4.512 81.315 1.00 20.43 167 SER A O 1
ATOM 1581 N N . THR A 1 105 ? 13.795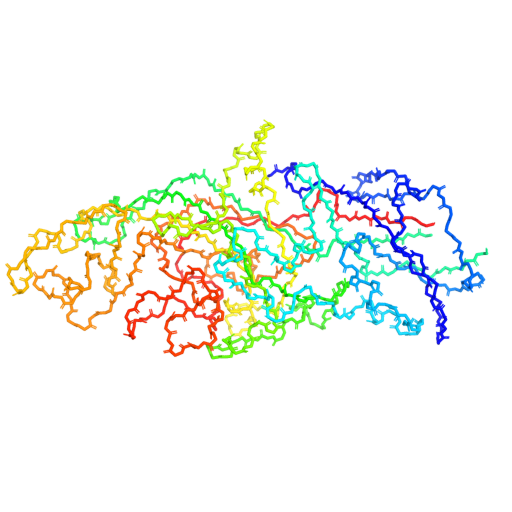 -5.137 81.631 1.00 20.43 168 THR A N 1
ATOM 1582 C CA . THR A 1 105 ? 13.972 -6.425 80.976 1.00 22.09 168 THR A CA 1
ATOM 1583 C C . THR A 1 105 ? 14.192 -6.214 79.488 1.00 23.95 168 THR A C 1
ATOM 1584 O O . THR A 1 105 ? 13.957 -5.124 78.967 1.00 23.35 168 THR A O 1
ATOM 1595 N N . GLN A 1 106 ? 14.642 -7.260 78.798 1.00 22.37 169 GLN A N 1
ATOM 1596 C CA . GLN A 1 106 ? 14.776 -7.192 77.345 1.00 23.99 169 GLN A CA 1
ATOM 1597 C C . GLN A 1 106 ? 13.415 -6.817 76.700 1.00 22.12 169 GLN A C 1
ATOM 1598 O O . GLN A 1 106 ? 13.366 -6.014 75.771 1.00 23.06 169 GLN A O 1
ATOM 1612 N N . ALA A 1 107 ? 12.304 -7.345 77.218 1.00 23.01 170 ALA A N 1
ATOM 1613 C CA . ALA A 1 107 ? 10.989 -6.990 76.696 1.00 25.93 170 ALA A CA 1
ATOM 1614 C C . ALA A 1 107 ? 10.638 -5.528 76.960 1.00 24.55 170 ALA A C 1
ATOM 1615 O O . ALA A 1 107 ? 10.008 -4.864 76.126 1.00 26.65 170 ALA A O 1
ATOM 1622 N N . GLN A 1 108 ? 11.023 -5.019 78.123 1.00 22.47 171 GLN A N 1
ATOM 1623 C CA . GLN A 1 108 ? 10.707 -3.638 78.486 1.00 22.41 171 GLN A CA 1
ATOM 1624 C C . GLN A 1 108 ? 11.557 -2.634 77.707 1.00 24.87 171 GLN A C 1
ATOM 1625 O O . GLN A 1 108 ? 11.199 -1.465 77.606 1.00 28.51 171 GLN A O 1
ATOM 1639 N N . ALA A 1 109 ? 12.680 -3.098 77.175 1.00 25.40 172 ALA A N 1
ATOM 1640 C CA . ALA A 1 109 ? 13.607 -2.234 76.438 1.00 24.28 172 ALA A CA 1
ATOM 1641 C C . ALA A 1 109 ? 13.044 -1.788 75.097 1.00 24.31 172 ALA A C 1
ATOM 1642 O O . ALA A 1 109 ? 13.615 -0.915 74.445 1.00 22.34 172 ALA A O 1
ATOM 1649 N N . LEU A 1 110 ? 11.935 -2.393 74.687 1.00 24.11 173 LEU A N 1
ATOM 1650 C CA . LEU A 1 110 ? 11.257 -2.024 73.443 1.00 24.43 173 LEU A CA 1
ATOM 1651 C C . LEU A 1 110 ? 9.858 -1.535 73.777 1.00 26.95 173 LEU A C 1
ATOM 1652 O O . LEU A 1 110 ? 9.119 -2.213 74.478 1.00 31.42 173 LEU A O 1
ATOM 1668 N N . GLY A 1 111 ? 9.511 -0.343 73.302 1.00 24.18 174 GLY A N 1
ATOM 1669 C CA . GLY A 1 111 ? 8.169 0.177 73.466 1.00 22.16 174 GLY A CA 1
ATOM 1670 C C . GLY A 1 111 ? 7.387 0.127 72.175 1.00 23.12 174 GLY A C 1
ATOM 1671 O O . GLY A 1 111 ? 7.935 -0.226 71.127 1.00 23.69 174 GLY A O 1
ATOM 1675 N N . THR A 1 112 ? 6.114 0.510 72.235 1.00 22.87 175 THR A N 1
ATOM 1676 C CA . THR A 1 112 ? 5.289 0.686 71.052 1.00 23.27 175 THR A CA 1
ATOM 1677 C C . THR A 1 112 ? 4.485 1.962 71.222 1.00 23.80 175 THR A C 1
ATOM 1678 O O . THR A 1 112 ? 4.572 2.600 72.268 1.00 26.85 175 THR A O 1
ATOM 1689 N N . VAL A 1 113 ? 3.670 2.287 70.226 1.00 22.76 176 VAL A N 1
ATOM 1690 C CA . VAL A 1 113 ? 2.947 3.568 70.152 1.00 24.01 176 VAL A CA 1
ATOM 1691 C C . VAL A 1 113 ? 2.056 3.758 71.392 1.00 28.41 176 VAL A C 1
ATOM 1692 O O . VAL A 1 113 ? 1.896 4.873 71.890 1.00 27.27 176 VAL A O 1
ATOM 1705 N N . ALA A 1 114 ? 1.516 2.667 71.911 1.00 26.62 177 ALA A N 1
ATOM 1706 C CA . ALA A 1 114 ? 0.624 2.760 73.074 1.00 30.96 177 ALA A CA 1
ATOM 1707 C C . ALA A 1 114 ? 1.366 3.185 74.341 1.00 32.90 177 ALA A C 1
ATOM 1708 O O . ALA A 1 114 ? 0.734 3.571 75.324 1.00 31.94 177 ALA A O 1
ATOM 1715 N N . ASP A 1 115 ? 2.696 3.097 74.326 1.00 27.84 178 ASP A N 1
ATOM 1716 C CA . ASP A 1 115 ? 3.515 3.488 75.480 1.00 29.40 178 ASP A CA 1
ATOM 1717 C C . ASP A 1 115 ? 3.846 4.994 75.516 1.00 35.53 178 ASP A C 1
ATOM 1718 O O . ASP A 1 115 ? 4.309 5.517 76.538 1.00 35.07 178 ASP A O 1
ATOM 1727 N N . GLY A 1 116 ? 3.630 5.693 74.409 1.00 31.68 179 GLY A N 1
ATOM 1728 C CA . GLY A 1 116 ? 3.844 7.131 74.393 1.00 29.89 179 GLY A CA 1
ATOM 1729 C C . GLY A 1 116 ? 2.680 7.836 75.068 1.00 32.33 179 GLY A C 1
ATOM 1730 O O . GLY A 1 116 ? 1.601 7.265 75.193 1.00 32.14 179 GLY A O 1
ATOM 1734 N N . PRO A 1 117 ? 2.868 9.093 75.476 1.00 30.63 180 PRO A N 1
ATOM 1735 C CA . PRO A 1 117 ? 4.060 9.925 75.313 1.00 29.45 180 PRO A CA 1
ATOM 1736 C C . PRO A 1 117 ? 5.000 9.860 76.503 1.00 26.09 180 PRO A C 1
ATOM 1737 O O . PRO A 1 117 ? 6.027 10.524 76.493 1.00 26.27 180 PRO A O 1
ATOM 1748 N N . ASN A 1 118 ? 4.653 9.071 77.516 1.00 23.98 181 ASN A N 1
ATOM 1749 C CA . ASN A 1 118 ? 5.453 8.977 78.735 1.00 24.25 181 ASN A CA 1
ATOM 1750 C C . ASN A 1 118 ? 5.870 7.568 79.087 1.00 27.01 181 ASN A C 1
ATOM 1751 O O . ASN A 1 118 ? 5.502 7.051 80.149 1.00 28.61 181 ASN A O 1
ATOM 1762 N N . PRO A 1 119 ? 6.678 6.943 78.222 1.00 23.64 182 PRO A N 1
ATOM 1763 C CA . PRO A 1 119 ? 7.139 5.577 78.454 1.00 25.44 182 PRO A CA 1
ATOM 1764 C C . PRO A 1 119 ? 8.050 5.462 79.651 1.00 27.24 182 PRO A C 1
ATOM 1765 O O . PRO A 1 119 ? 8.801 6.390 79.949 1.00 25.69 182 PRO A O 1
ATOM 1776 N N . ALA A 1 120 ? 7.972 4.327 80.327 1.00 25.42 183 ALA A N 1
ATOM 1777 C CA . ALA A 1 120 ? 8.925 4.000 81.354 1.00 24.82 183 ALA A CA 1
ATOM 1778 C C . ALA A 1 120 ? 10.233 3.677 80.644 1.00 29.62 183 ALA A C 1
ATOM 1779 O O . ALA A 1 120 ? 10.250 2.930 79.667 1.00 43.15 183 ALA A O 1
ATOM 1786 N N . THR A 1 121 ? 11.305 4.323 81.072 1.00 23.31 184 THR A N 1
ATOM 1787 C CA . THR A 1 121 ? 12.640 4.035 80.567 1.00 21.49 184 THR A CA 1
ATOM 1788 C C . THR A 1 121 ? 13.464 3.417 81.679 1.00 22.83 184 THR A C 1
ATOM 1789 O O . THR A 1 121 ? 13.147 3.567 82.863 1.00 23.69 184 THR A O 1
ATOM 1800 N N . ALA A 1 122 ? 14.533 2.734 81.306 1.00 19.74 185 ALA A N 1
ATOM 1801 C CA . ALA A 1 122 ? 15.367 2.075 82.296 1.00 20.69 185 ALA A CA 1
ATOM 1802 C C . ALA A 1 122 ? 15.919 3.085 83.312 1.00 20.17 185 ALA A C 1
ATOM 1803 O O . ALA A 1 122 ? 15.811 2.892 84.537 1.00 20.54 185 ALA A O 1
ATOM 1810 N N . ALA A 1 123 ? 16.493 4.173 82.813 1.00 21.99 186 ALA A N 1
ATOM 1811 C CA . ALA A 1 123 ? 17.133 5.141 83.703 1.00 21.40 186 ALA A CA 1
ATOM 1812 C C . ALA A 1 123 ? 16.112 5.899 84.534 1.00 22.02 186 ALA A C 1
ATOM 1813 O O . ALA A 1 123 ? 16.387 6.260 85.671 1.00 21.69 186 ALA A O 1
ATOM 1820 N N . GLY A 1 124 ? 14.929 6.127 83.974 1.00 23.94 187 GLY A N 1
ATOM 1821 C CA . GLY A 1 124 ? 13.897 6.851 84.699 1.00 22.40 187 GLY A CA 1
ATOM 1822 C C . GLY A 1 124 ? 13.382 6.118 85.929 1.00 24.63 187 GLY A C 1
ATOM 1823 O O . GLY A 1 124 ? 12.754 6.711 86.792 1.00 24.98 187 GLY A O 1
ATOM 1827 N N . LYS A 1 125 ? 13.647 4.826 86.022 1.00 22.90 188 LYS A N 1
ATOM 1828 C CA . LYS A 1 125 ? 13.190 4.067 87.166 1.00 23.85 188 LYS A CA 1
ATOM 1829 C C . LYS A 1 125 ? 14.049 4.339 88.393 1.00 24.41 188 LYS A C 1
ATOM 1830 O O . LYS A 1 125 ? 13.632 4.033 89.508 1.00 24.90 188 LYS A O 1
ATOM 1849 N N . ILE A 1 126 ? 15.238 4.911 88.197 1.00 22.57 189 ILE A N 1
ATOM 1850 C CA . ILE A 1 126 ? 16.100 5.257 89.332 1.00 21.04 189 ILE A CA 1
ATOM 1851 C C . ILE A 1 126 ? 16.531 6.717 89.299 1.00 22.12 189 ILE A C 1
ATOM 1852 O O . ILE A 1 126 ? 17.472 7.106 89.973 1.00 24.39 189 ILE A O 1
ATOM 1868 N N . ALA A 1 127 ? 15.804 7.525 88.538 1.00 21.13 190 ALA A N 1
ATOM 1869 C CA . ALA A 1 127 ? 16.059 8.945 88.461 1.00 22.35 190 ALA A CA 1
ATOM 1870 C C . ALA A 1 127 ? 14.750 9.624 88.119 1.00 24.30 190 ALA A C 1
ATOM 1871 O O . ALA A 1 127 ? 14.276 9.548 86.978 1.00 25.51 190 ALA A O 1
ATOM 1878 N N . LYS A 1 128 ? 14.157 10.257 89.130 1.00 27.24 191 LYS A N 1
ATOM 1879 C CA . LYS A 1 128 ? 12.807 10.809 89.045 1.00 30.89 191 LYS A CA 1
ATOM 1880 C C . LYS A 1 128 ? 12.844 12.316 89.139 1.00 30.45 191 LYS A C 1
ATOM 1881 O O . LYS A 1 128 ? 13.527 12.881 90.002 1.00 30.66 191 LYS A O 1
ATOM 1900 N N . LYS A 1 129 ? 12.076 12.965 88.277 1.00 28.31 192 LYS A N 1
ATOM 1901 C CA . LYS A 1 129 ? 11.839 14.395 88.390 1.00 31.81 192 LYS A CA 1
ATOM 1902 C C . LYS A 1 129 ? 10.595 14.617 89.225 1.00 32.13 192 LYS A C 1
ATOM 1903 O O . LYS A 1 129 ? 9.516 14.144 88.867 1.00 33.92 192 LYS A O 1
ATOM 1922 N N . ASN A 1 130 ? 10.754 15.316 90.343 1.00 30.67 193 ASN A N 1
ATOM 1923 C CA . ASN A 1 130 ? 9.638 15.627 91.215 1.00 32.94 193 ASN A CA 1
ATOM 1924 C C . ASN A 1 130 ? 9.071 16.983 90.809 1.00 37.21 193 ASN A C 1
ATOM 1925 O O . ASN A 1 130 ? 9.594 18.031 91.199 1.00 35.46 193 ASN A O 1
ATOM 1936 N N . GLY A 1 131 ? 8.022 16.967 89.992 1.00 42.50 194 GLY A N 1
ATOM 1937 C CA . GLY A 1 131 ? 7.506 18.199 89.414 1.00 44.88 194 GLY A CA 1
ATOM 1938 C C . GLY A 1 131 ? 8.662 18.961 88.784 1.00 44.70 194 GLY A C 1
ATOM 1939 O O . GLY A 1 131 ? 9.488 18.372 88.088 1.00 39.96 194 GLY A O 1
ATOM 1943 N N . THR A 1 132 ? 8.747 20.255 89.072 1.00 45.85 195 THR A N 1
ATOM 1944 C CA . THR A 1 132 ? 9.868 21.083 88.629 1.00 47.24 195 THR A CA 1
ATOM 1945 C C . THR A 1 132 ? 10.743 21.500 89.814 1.00 48.70 195 THR A C 1
ATOM 1946 O O . THR A 1 132 ? 11.621 22.357 89.689 1.00 50.27 195 THR A O 1
ATOM 1957 N N . THR A 1 133 ? 10.513 20.876 90.963 1.00 43.49 196 THR A N 1
ATOM 1958 C CA . THR A 1 133 ? 11.177 21.284 92.196 1.00 40.70 196 THR A CA 1
ATOM 1959 C C . THR A 1 133 ? 12.582 20.703 92.352 1.00 42.61 196 THR A C 1
ATOM 1960 O O . THR A 1 133 ? 13.541 21.434 92.597 1.00 42.84 196 THR A O 1
ATOM 1971 N N . ASP A 1 134 ? 12.699 19.388 92.226 1.00 38.38 197 ASP A N 1
ATOM 1972 C CA . ASP A 1 134 ? 13.983 18.728 92.406 1.00 33.32 197 ASP A CA 1
ATOM 1973 C C . ASP A 1 134 ? 13.913 17.333 91.811 1.00 33.21 197 ASP A C 1
ATOM 1974 O O . ASP A 1 134 ? 12.941 16.999 91.125 1.00 34.90 197 ASP A O 1
ATOM 1983 N N . GLU A 1 135 ? 14.948 16.534 92.057 1.00 28.94 198 GLU A N 1
ATOM 1984 C CA . GLU A 1 135 ? 15.085 15.233 91.425 1.00 26.99 198 GLU A CA 1
ATOM 1985 C C . GLU A 1 135 ? 15.615 14.211 92.407 1.00 27.99 198 GLU A C 1
ATOM 1986 O O . GLU A 1 135 ? 16.512 14.509 93.185 1.00 28.96 198 GLU A O 1
ATOM 1998 N N . THR A 1 136 ? 15.062 13.007 92.360 1.00 26.19 199 THR A N 1
ATOM 1999 C CA . THR A 1 136 ? 15.503 11.930 93.239 1.00 27.22 199 THR A CA 1
ATOM 2000 C C . THR A 1 136 ? 16.237 10.892 92.406 1.00 27.12 199 THR A C 1
ATOM 2001 O O . THR A 1 136 ? 15.635 10.227 91.573 1.00 27.27 199 THR A O 1
ATOM 2012 N N . ILE A 1 137 ? 17.541 10.776 92.645 1.00 25.12 200 ILE A N 1
ATOM 2013 C CA . ILE A 1 137 ? 18.428 9.941 91.837 1.00 21.79 200 ILE A CA 1
ATOM 2014 C C . ILE A 1 137 ? 19.232 8.984 92.722 1.00 22.42 200 ILE A C 1
ATOM 2015 O O . ILE A 1 137 ? 19.837 9.390 93.728 1.00 23.36 200 ILE A O 1
ATOM 2031 N N . MET A 1 138 ? 19.208 7.711 92.353 1.00 20.46 201 MET A N 1
ATOM 2032 C CA . MET A 1 138 ? 19.992 6.678 93.021 1.00 20.85 201 MET A CA 1
ATOM 2033 C C . MET A 1 138 ? 21.476 7.005 92.969 1.00 23.06 201 MET A C 1
ATOM 2034 O O . MET A 1 138 ? 21.980 7.522 91.956 1.00 22.17 201 MET A O 1
ATOM 2048 N N . MET A 1 139 ? 22.170 6.695 94.059 1.00 21.31 202 MET A N 1
ATOM 2049 C CA . MET A 1 139 ? 23.609 6.918 94.152 1.00 21.23 202 MET A CA 1
ATOM 2050 C C . MET A 1 139 ? 24.261 5.760 94.900 1.00 21.80 202 MET A C 1
ATOM 2051 O O . MET A 1 139 ? 23.693 5.251 95.862 1.00 23.34 202 MET A O 1
ATOM 2065 N N . THR A 1 140 ? 25.474 5.393 94.489 1.00 23.32 203 THR A N 1
ATOM 2066 C CA . THR A 1 140 ? 26.220 4.307 95.119 1.00 21.55 203 THR A CA 1
ATOM 2067 C C . THR A 1 140 ? 27.686 4.694 95.242 1.00 22.35 203 THR A C 1
ATOM 2068 O O . THR A 1 140 ? 28.175 5.563 94.497 1.00 24.08 203 THR A O 1
ATOM 2079 N N . CYS A 1 141 ? 28.415 4.025 96.132 1.00 24.20 204 CYS A N 1
ATOM 2080 C CA . CYS A 1 141 ? 29.833 4.343 96.294 1.00 21.95 204 CYS A CA 1
ATOM 2081 C C . CYS A 1 141 ? 30.712 3.490 95.376 1.00 23.06 204 CYS A C 1
ATOM 2082 O O . CYS A 1 141 ? 30.603 2.265 95.338 1.00 24.86 204 CYS A O 1
ATOM 2090 N N . LEU A 1 142 ? 31.591 4.175 94.653 1.00 24.26 205 LEU A N 1
ATOM 2091 C CA . LEU A 1 142 ? 32.637 3.549 93.853 1.00 28.28 205 LEU A CA 1
ATOM 2092 C C . LEU A 1 142 ? 33.543 2.723 94.740 1.00 25.38 205 LEU A C 1
ATOM 2093 O O . LEU A 1 142 ? 33.918 1.601 94.391 1.00 27.01 205 LEU A O 1
ATOM 2109 N N . GLN A 1 143 ? 33.889 3.272 95.897 1.00 24.07 206 GLN A N 1
ATOM 2110 C CA . GLN A 1 143 ? 34.614 2.507 96.887 1.00 28.68 206 GLN A CA 1
ATOM 2111 C C . GLN A 1 143 ? 34.024 2.767 98.260 1.00 25.21 206 GLN A C 1
ATOM 2112 O O . GLN A 1 143 ? 33.487 3.851 98.531 1.00 26.31 206 GLN A O 1
ATOM 2126 N N . PRO A 1 144 ? 34.105 1.761 99.131 1.00 25.49 207 PRO A N 1
ATOM 2127 C CA . PRO A 1 144 ? 33.561 1.917 100.478 1.00 23.40 207 PRO A CA 1
ATOM 2128 C C . PRO A 1 144 ? 34.488 2.741 101.363 1.00 23.76 207 PRO A C 1
ATOM 2129 O O . PRO A 1 144 ? 35.552 3.156 100.909 1.00 26.51 207 PRO A O 1
ATOM 2140 N N . SER A 1 145 ? 34.076 2.970 102.607 1.00 24.02 208 SER A N 1
ATOM 2141 C CA . SER A 1 145 ? 34.908 3.639 103.587 1.00 27.50 208 SER A CA 1
ATOM 2142 C C . SER A 1 145 ? 36.206 2.876 103.772 1.00 27.48 208 SER A C 1
ATOM 2143 O O . SER A 1 145 ? 36.288 1.698 103.450 1.00 27.61 208 SER A O 1
ATOM 2151 N N . ASP A 1 146 ? 37.208 3.548 104.324 1.00 30.60 209 ASP A N 1
ATOM 2152 C CA . ASP A 1 146 ? 38.357 2.842 104.879 1.00 33.54 209 ASP A CA 1
ATOM 2153 C C . ASP A 1 146 ? 37.870 1.905 105.974 1.00 32.85 209 ASP A C 1
ATOM 2154 O O . ASP A 1 146 ? 36.790 2.091 106.526 1.00 28.86 209 ASP A O 1
ATOM 2163 N N . ALA A 1 147 ? 38.677 0.899 106.286 1.00 34.56 210 ALA A N 1
ATOM 2164 C CA . ALA A 1 147 ? 38.343 -0.038 107.342 1.00 34.45 210 ALA A CA 1
ATOM 2165 C C . ALA A 1 147 ? 38.313 0.692 108.668 1.00 32.23 210 ALA A C 1
ATOM 2166 O O . ALA A 1 147 ? 39.136 1.566 108.918 1.00 34.20 210 ALA A O 1
ATOM 2173 N N . LEU A 1 148 ? 37.360 0.340 109.519 1.00 29.50 211 LEU A N 1
ATOM 2174 C CA . LEU A 1 148 ? 37.243 0.956 110.832 1.00 34.30 211 LEU A CA 1
ATOM 2175 C C . LEU A 1 148 ? 36.649 -0.034 111.817 1.00 32.40 211 LEU A C 1
ATOM 2176 O O . LEU A 1 148 ? 35.965 -0.973 111.434 1.00 29.20 211 LEU A O 1
ATOM 2192 N N . THR A 1 149 ? 36.917 0.186 113.093 1.00 38.77 212 THR A N 1
ATOM 2193 C CA . THR A 1 149 ? 36.384 -0.673 114.141 1.00 45.96 212 THR A CA 1
ATOM 2194 C C . THR A 1 149 ? 35.238 0.020 114.854 1.00 48.83 212 THR A C 1
ATOM 2195 O O . THR A 1 149 ? 35.398 1.130 115.361 1.00 49.98 212 THR A O 1
ATOM 2206 N N . ILE A 1 150 ? 34.081 -0.635 114.893 1.00 49.53 213 ILE A N 1
ATOM 2207 C CA . ILE A 1 150 ? 32.947 -0.127 115.657 1.00 60.07 213 ILE A CA 1
ATOM 2208 C C . ILE A 1 150 ? 33.139 -0.406 117.146 1.00 70.49 213 ILE A C 1
ATOM 2209 O O . ILE A 1 150 ? 33.604 -1.486 117.520 1.00 67.09 213 ILE A O 1
ATOM 2225 N N . GLU A 1 151 ? 32.776 0.564 117.988 1.00 83.61 214 GLU A N 1
ATOM 2226 C CA . GLU A 1 151 ? 32.849 0.406 119.443 1.00 91.06 214 GLU A CA 1
ATOM 2227 C C . GLU A 1 151 ? 31.542 -0.145 120.002 1.00 93.62 214 GLU A C 1
ATOM 2228 O O . GLU A 1 151 ? 30.588 0.602 120.226 1.00 95.60 214 GLU A O 1
ATOM 2240 N N . ALA A 1 168 ? 33.385 7.404 109.890 1.00 50.36 230 ALA A N 1
ATOM 2241 C CA . ALA A 1 168 ? 34.190 7.759 108.722 1.00 50.60 230 ALA A CA 1
ATOM 2242 C C . ALA A 1 168 ? 33.319 8.387 107.623 1.00 45.18 230 ALA A C 1
ATOM 2243 O O . ALA A 1 168 ? 32.297 9.013 107.914 1.00 44.86 230 ALA A O 1
ATOM 2249 N N . LYS A 1 169 ? 33.722 8.205 106.367 1.00 41.10 231 LYS A N 1
ATOM 2250 C CA . LYS A 1 169 ? 33.122 8.913 105.250 1.00 31.54 231 LYS A CA 1
ATOM 2251 C C . LYS A 1 169 ? 33.025 8.012 104.028 1.00 32.51 231 LYS A C 1
ATOM 2252 O O . LYS A 1 169 ? 33.948 7.251 103.738 1.00 36.99 231 LYS A O 1
ATOM 2271 N N . VAL A 1 170 ? 31.907 8.108 103.315 1.00 28.94 232 VAL A N 1
ATOM 2272 C CA . VAL A 1 170 ? 31.681 7.335 102.104 1.00 26.18 232 VAL A CA 1
ATOM 2273 C C . VAL A 1 170 ? 31.223 8.298 101.028 1.00 27.61 232 VAL A C 1
ATOM 2274 O O . VAL A 1 170 ? 30.263 9.031 101.229 1.00 29.31 232 VAL A O 1
ATOM 2287 N N . THR A 1 171 ? 31.913 8.312 99.894 1.00 26.40 233 THR A N 1
ATOM 2288 C CA . THR A 1 171 ? 31.492 9.150 98.777 1.00 26.27 233 THR A CA 1
ATOM 2289 C C . THR A 1 171 ? 30.674 8.351 97.780 1.00 26.50 233 THR A C 1
ATOM 2290 O O . THR A 1 171 ? 31.045 7.240 97.417 1.00 24.77 233 THR A O 1
ATOM 2301 N N . VAL A 1 172 ? 29.574 8.942 97.320 1.00 23.35 234 VAL A N 1
ATOM 2302 C CA . VAL A 1 172 ? 28.691 8.275 96.370 1.00 22.08 234 VAL A CA 1
ATOM 2303 C C . VAL A 1 172 ? 28.475 9.113 95.124 1.00 26.51 234 VAL A C 1
ATOM 2304 O O . VAL A 1 172 ? 28.543 10.345 95.161 1.00 28.78 234 VAL A O 1
ATOM 2317 N N . GLU A 1 173 ? 28.205 8.424 94.031 1.00 24.40 235 GLU A N 1
ATOM 2318 C CA . GLU A 1 173 ? 27.986 9.083 92.758 1.00 24.76 235 GLU A CA 1
ATOM 2319 C C . GLU A 1 173 ? 26.705 8.580 92.145 1.00 20.67 235 GLU A C 1
ATOM 2320 O O . GLU A 1 173 ? 26.316 7.435 92.345 1.00 21.31 235 GLU A O 1
ATOM 2332 N N . ARG A 1 174 ? 26.035 9.460 91.406 1.00 21.84 236 ARG A N 1
ATOM 2333 C CA . ARG A 1 174 ? 24.749 9.143 90.803 1.00 21.12 236 ARG A CA 1
ATOM 2334 C C . ARG A 1 174 ? 24.861 7.999 89.808 1.00 21.89 236 ARG A C 1
ATOM 2335 O O . ARG A 1 174 ? 25.873 7.842 89.129 1.00 22.48 236 ARG A O 1
ATOM 2356 N N . SER A 1 175 ? 23.793 7.213 89.730 1.00 21.35 237 SER A N 1
ATOM 2357 C CA . SER A 1 175 ? 23.771 6.007 88.935 1.00 21.67 237 SER A CA 1
ATOM 2358 C C . SER A 1 175 ? 23.413 6.239 87.472 1.00 20.79 237 SER A C 1
ATOM 2359 O O . SER A 1 175 ? 23.493 5.320 86.680 1.00 21.13 237 SER A O 1
ATOM 2367 N N . VAL A 1 176 ? 23.002 7.459 87.137 1.00 19.46 238 VAL A N 1
ATOM 2368 C CA . VAL A 1 176 ? 22.646 7.797 85.766 1.00 19.03 238 VAL A CA 1
ATOM 2369 C C . VAL A 1 176 ? 23.522 8.899 85.226 1.00 20.55 238 VAL A C 1
ATOM 2370 O O . VAL A 1 176 ? 24.175 9.620 85.987 1.00 20.41 238 VAL A O 1
ATOM 2383 N N . ALA A 1 177 ? 23.539 9.002 83.894 1.00 20.79 239 ALA A N 1
ATOM 2384 C CA . ALA A 1 177 ? 24.035 10.182 83.201 1.00 20.26 239 ALA A CA 1
ATOM 2385 C C . ALA A 1 177 ? 22.849 11.032 82.767 1.00 23.03 239 ALA A C 1
ATOM 2386 O O . ALA A 1 177 ? 21.727 10.540 82.734 1.00 21.99 239 ALA A O 1
ATOM 2393 N N . ARG A 1 178 ? 23.102 12.294 82.432 1.00 22.15 240 ARG A N 1
ATOM 2394 C CA . ARG A 1 178 ? 22.044 13.183 81.946 1.00 23.01 240 ARG A CA 1
ATOM 2395 C C . ARG A 1 178 ? 22.426 13.710 80.572 1.00 25.98 240 ARG A C 1
ATOM 2396 O O . ARG A 1 178 ? 23.557 14.124 80.349 1.00 24.01 240 ARG A O 1
ATOM 2417 N N . ALA A 1 179 ? 21.479 13.684 79.648 1.00 22.82 241 ALA A N 1
ATOM 2418 C CA . ALA A 1 179 ? 21.665 14.330 78.355 1.00 20.81 241 ALA A CA 1
ATOM 2419 C C . ALA A 1 179 ? 20.871 15.625 78.355 1.00 21.37 241 ALA A C 1
ATOM 2420 O O . ALA A 1 179 ? 19.741 15.649 78.812 1.00 22.70 241 ALA A O 1
ATOM 2427 N N . MET A 1 180 ? 21.468 16.691 77.836 1.00 22.70 242 MET A N 1
ATOM 2428 C CA . MET A 1 180 ? 20.784 17.982 77.691 1.00 23.04 242 MET A CA 1
ATOM 2429 C C . MET A 1 180 ? 21.035 18.457 76.265 1.00 25.03 242 MET A C 1
ATOM 2430 O O . MET A 1 180 ? 22.135 18.273 75.745 1.00 25.08 242 MET A O 1
ATOM 2444 N N . VAL A 1 181 ? 20.022 19.043 75.624 1.00 23.88 243 VAL A N 1
ATOM 2445 C CA . VAL A 1 181 ? 20.163 19.477 74.222 1.00 24.03 243 VAL A CA 1
ATOM 2446 C C . VAL A 1 181 ? 19.624 20.891 74.101 1.00 29.48 243 VAL A C 1
ATOM 2447 O O . VAL A 1 181 ? 18.596 21.230 74.690 1.00 32.73 243 VAL A O 1
ATOM 2460 N N . SER A 1 182 ? 20.338 21.727 73.355 1.00 27.39 244 SER A N 1
ATOM 2461 C CA . SER A 1 182 ? 19.910 23.092 73.102 1.00 25.03 244 SER A CA 1
ATOM 2462 C C . SER A 1 182 ? 20.159 23.415 71.629 1.00 24.33 244 SER A C 1
ATOM 2463 O O . SER A 1 182 ? 20.846 22.672 70.946 1.00 23.53 244 SER A O 1
ATOM 2471 N N . THR A 1 183 ? 19.593 24.512 71.155 1.00 24.52 245 THR A N 1
ATOM 2472 C CA . THR A 1 183 ? 19.726 24.882 69.747 1.00 25.44 245 THR A CA 1
ATOM 2473 C C . THR A 1 183 ? 19.893 26.387 69.620 1.00 26.95 245 THR A C 1
ATOM 2474 O O . THR A 1 183 ? 19.316 27.155 70.386 1.00 28.45 245 THR A O 1
ATOM 2485 N N . LYS A 1 184 ? 20.714 26.804 68.660 1.00 25.12 246 LYS A N 1
ATOM 2486 C CA . LYS A 1 184 ? 20.951 28.222 68.429 1.00 26.19 246 LYS A CA 1
ATOM 2487 C C . LYS A 1 184 ? 19.653 28.915 68.029 1.00 29.10 246 LYS A C 1
ATOM 2488 O O . LYS A 1 184 ? 19.355 30.018 68.487 1.00 31.29 246 LYS A O 1
ATOM 2507 N N . ALA A 1 185 ? 18.874 28.252 67.186 1.00 26.06 247 ALA A N 1
ATOM 2508 C CA . ALA A 1 185 ? 17.630 28.810 66.676 1.00 26.76 247 ALA A CA 1
ATOM 2509 C C . ALA A 1 185 ? 16.611 27.699 66.505 1.00 24.13 247 ALA A C 1
ATOM 2510 O O . ALA A 1 185 ? 16.971 26.516 66.434 1.00 24.03 247 ALA A O 1
ATOM 2517 N N . GLN A 1 186 ? 15.339 28.076 66.432 1.00 25.21 248 GLN A N 1
ATOM 2518 C CA . GLN A 1 186 ? 14.272 27.085 66.319 1.00 27.47 248 GLN A CA 1
ATOM 2519 C C . GLN A 1 186 ? 13.923 26.828 64.856 1.00 26.86 248 GLN A C 1
ATOM 2520 O O . GLN A 1 186 ? 13.101 25.966 64.562 1.00 23.82 248 GLN A O 1
ATOM 2534 N N . SER A 1 187 ? 14.558 27.589 63.959 1.00 26.72 249 SER A N 1
ATOM 2535 C CA . SER A 1 187 ? 14.435 27.401 62.513 1.00 27.22 249 SER A CA 1
ATOM 2536 C C . SER A 1 187 ? 15.798 27.540 61.858 1.00 27.08 249 SER A C 1
ATOM 2537 O O . SER A 1 187 ? 16.628 28.330 62.324 1.00 27.98 249 SER A O 1
ATOM 2545 N N . TYR A 1 188 ? 16.015 26.800 60.776 1.00 25.97 250 TYR A N 1
ATOM 2546 C CA . TYR A 1 188 ? 17.252 26.898 60.018 1.00 28.16 250 TYR A CA 1
ATOM 2547 C C . TYR A 1 188 ? 16.956 26.926 58.534 1.00 25.04 250 TYR A C 1
ATOM 2548 O O . TYR A 1 188 ? 16.137 26.157 58.035 1.00 24.50 250 TYR A O 1
ATOM 2566 N N . GLU A 1 189 ? 17.649 27.817 57.843 1.00 24.52 251 GLU A N 1
ATOM 2567 C CA . GLU A 1 189 ? 17.565 27.915 56.396 1.00 25.73 251 GLU A CA 1
ATOM 2568 C C . GLU A 1 189 ? 18.593 26.980 55.778 1.00 28.66 251 GLU A C 1
ATOM 2569 O O . GLU A 1 189 ? 19.762 26.997 56.179 1.00 27.10 251 GLU A O 1
ATOM 2581 N N . ILE A 1 190 ? 18.158 26.172 54.806 1.00 26.70 252 ILE A N 1
ATOM 2582 C CA . ILE A 1 190 ? 19.015 25.189 54.156 1.00 22.03 252 ILE A CA 1
ATOM 2583 C C . ILE A 1 190 ? 19.332 25.669 52.743 1.00 24.11 252 ILE A C 1
ATOM 2584 O O . ILE A 1 190 ? 18.420 26.012 51.977 1.00 25.21 252 ILE A O 1
ATOM 2600 N N . LYS A 1 191 ? 20.618 25.722 52.411 1.00 26.53 253 LYS A N 1
ATOM 2601 C CA . LYS A 1 191 ? 21.042 26.119 51.071 1.00 26.96 253 LYS A CA 1
ATOM 2602 C C . LYS A 1 191 ? 21.476 24.898 50.270 1.00 26.37 253 LYS A C 1
ATOM 2603 O O . LYS A 1 191 ? 22.042 23.933 50.809 1.00 26.50 253 LYS A O 1
ATOM 2622 N N . ALA A 1 192 ? 21.163 24.934 48.986 1.00 27.29 254 ALA A N 1
ATOM 2623 C CA . ALA A 1 192 ? 21.604 23.910 48.049 1.00 27.89 254 ALA A CA 1
ATOM 2624 C C . ALA A 1 192 ? 23.108 24.003 47.856 1.00 30.08 254 ALA A C 1
ATOM 2625 O O . ALA A 1 192 ? 23.645 25.100 47.826 1.00 30.37 254 ALA A O 1
ATOM 2632 N N . THR A 1 193 ? 23.788 22.864 47.721 1.00 26.70 255 THR A N 1
ATOM 2633 C CA . THR A 1 193 ? 25.221 22.880 47.451 1.00 31.20 255 THR A CA 1
ATOM 2634 C C . THR A 1 193 ? 25.493 22.424 46.023 1.00 34.22 255 THR A C 1
ATOM 2635 O O . THR A 1 193 ? 26.637 22.407 45.574 1.00 34.32 255 THR A O 1
ATOM 2646 N N . THR A 1 194 ? 24.421 22.090 45.304 1.00 29.98 256 THR A N 1
ATOM 2647 C CA . THR A 1 194 ? 24.491 21.719 43.896 1.00 30.91 256 THR A CA 1
ATOM 2648 C C . THR A 1 194 ? 23.137 22.081 43.281 1.00 28.83 256 THR A C 1
ATOM 2649 O O . THR A 1 194 ? 22.237 22.471 44.003 1.00 27.05 256 THR A O 1
ATOM 2660 N N . GLN A 1 195 ? 22.973 21.934 41.974 1.00 27.87 257 GLN A N 1
ATOM 2661 C CA . GLN A 1 195 ? 21.687 22.248 41.339 1.00 26.90 257 GLN A CA 1
ATOM 2662 C C . GLN A 1 195 ? 20.609 21.245 41.724 1.00 29.78 257 GLN A C 1
ATOM 2663 O O . GLN A 1 195 ? 20.734 20.057 41.443 1.00 30.11 257 GLN A O 1
ATOM 2677 N N . ILE A 1 196 ? 19.548 21.735 42.369 1.00 24.45 258 ILE A N 1
ATOM 2678 C CA . ILE A 1 196 ? 18.430 20.902 42.791 1.00 21.51 258 ILE A CA 1
ATOM 2679 C C . ILE A 1 196 ? 17.170 21.475 42.149 1.00 25.17 258 ILE A C 1
ATOM 2680 O O . ILE A 1 196 ? 16.678 22.512 42.565 1.00 23.63 258 ILE A O 1
ATOM 2696 N N . GLY A 1 197 ? 16.671 20.822 41.109 1.00 26.56 259 GLY A N 1
ATOM 2697 C CA . GLY A 1 197 ? 15.573 21.387 40.340 1.00 28.54 259 GLY A CA 1
ATOM 2698 C C . GLY A 1 197 ? 15.959 22.758 39.814 1.00 27.73 259 GLY A C 1
ATOM 2699 O O . GLY A 1 197 ? 17.010 22.905 39.185 1.00 26.92 259 GLY A O 1
ATOM 2703 N N . GLU A 1 198 ? 15.134 23.763 40.111 1.00 24.07 260 GLU A N 1
ATOM 2704 C CA . GLU A 1 198 ? 15.420 25.146 39.751 1.00 25.23 260 GLU A CA 1
ATOM 2705 C C . GLU A 1 198 ? 16.289 25.894 40.756 1.00 26.56 260 GLU A C 1
ATOM 2706 O O . GLU A 1 198 ? 16.615 27.062 40.532 1.00 30.86 260 GLU A O 1
ATOM 2718 N N . ILE A 1 199 ? 16.676 25.249 41.851 1.00 26.02 261 ILE A N 1
ATOM 2719 C CA . ILE A 1 199 ? 17.462 25.909 42.887 1.00 25.90 261 ILE A CA 1
ATOM 2720 C C . ILE A 1 199 ? 18.945 25.732 42.604 1.00 30.62 261 ILE A C 1
ATOM 2721 O O . ILE A 1 199 ? 19.455 24.611 42.625 1.00 27.23 261 ILE A O 1
ATOM 2737 N N . ALA A 1 200 ? 19.633 26.843 42.369 1.00 27.25 262 ALA A N 1
ATOM 2738 C CA . ALA A 1 200 ? 21.060 26.813 42.081 1.00 30.48 262 ALA A CA 1
ATOM 2739 C C . ALA A 1 200 ? 21.861 26.666 43.363 1.00 30.66 262 ALA A C 1
ATOM 2740 O O . ALA A 1 200 ? 21.387 26.998 44.453 1.00 31.14 262 ALA A O 1
ATOM 2747 N N . ALA A 1 201 ? 23.082 26.159 43.223 1.00 28.80 263 ALA A N 1
ATOM 2748 C CA . ALA A 1 201 ? 24.012 26.067 44.338 1.00 30.28 263 ALA A CA 1
ATOM 2749 C C . ALA A 1 201 ? 24.133 27.434 44.991 1.00 32.75 263 ALA A C 1
ATOM 2750 O O . ALA A 1 201 ? 24.339 28.431 44.307 1.00 35.21 263 ALA A O 1
ATOM 2757 N N . GLY A 1 202 ? 23.978 27.475 46.309 1.00 34.58 264 GLY A N 1
ATOM 2758 C CA . GLY A 1 202 ? 24.059 28.726 47.047 1.00 38.59 264 GLY A CA 1
ATOM 2759 C C . GLY A 1 202 ? 22.713 29.356 47.350 1.00 38.63 264 GLY A C 1
ATOM 2760 O O . GLY A 1 202 ? 22.621 30.234 48.197 1.00 41.07 264 GLY A O 1
ATOM 2764 N N . SER A 1 203 ? 21.667 28.919 46.660 1.00 34.44 265 SER A N 1
ATOM 2765 C CA . SER A 1 203 ? 20.326 29.461 46.896 1.00 30.69 265 SER A CA 1
ATOM 2766 C C . SER A 1 203 ? 19.596 28.671 47.972 1.00 28.91 265 SER A C 1
ATOM 2767 O O . SER A 1 203 ? 19.966 27.539 48.290 1.00 26.90 265 SER A O 1
ATOM 2775 N N . VAL A 1 204 ? 18.546 29.269 48.525 1.00 28.05 266 VAL A N 1
ATOM 2776 C CA . VAL A 1 204 ? 17.787 28.597 49.577 1.00 27.03 266 VAL A CA 1
ATOM 2777 C C . VAL A 1 204 ? 16.975 27.466 48.984 1.00 22.30 266 VAL A C 1
ATOM 2778 O O . VAL A 1 204 ? 16.242 27.648 48.002 1.00 26.20 266 VAL A O 1
ATOM 2791 N N . LEU A 1 205 ? 17.125 26.299 49.602 1.00 23.37 267 LEU A N 1
ATOM 2792 C CA . LEU A 1 205 ? 16.476 25.058 49.184 1.00 23.50 267 LEU A CA 1
ATOM 2793 C C . LEU A 1 205 ? 15.246 24.720 50.029 1.00 22.64 267 LEU A C 1
ATOM 2794 O O . LEU A 1 205 ? 14.247 24.200 49.526 1.00 22.65 267 LEU A O 1
ATOM 2810 N N . ALA A 1 206 ? 15.345 25.001 51.325 1.00 22.12 268 ALA A N 1
ATOM 2811 C CA . ALA A 1 206 ? 14.351 24.548 52.294 1.00 20.80 268 ALA A CA 1
ATOM 2812 C C . ALA A 1 206 ? 14.507 25.285 53.609 1.00 22.75 268 ALA A C 1
ATOM 2813 O O . ALA A 1 206 ? 15.523 25.935 53.850 1.00 22.54 268 ALA A O 1
ATOM 2820 N N . THR A 1 207 ? 13.495 25.147 54.460 1.00 21.78 269 THR A N 1
ATOM 2821 C CA . THR A 1 207 ? 13.568 25.605 55.846 1.00 22.63 269 THR A CA 1
ATOM 2822 C C . THR A 1 207 ? 13.231 24.447 56.784 1.00 23.35 269 THR A C 1
ATOM 2823 O O . THR A 1 207 ? 12.298 23.673 56.536 1.00 21.95 269 THR A O 1
ATOM 2834 N N . ILE A 1 208 ? 14.017 24.323 57.841 1.00 23.09 270 ILE A N 1
ATOM 2835 C CA . ILE A 1 208 ? 13.777 23.324 58.874 1.00 22.38 270 ILE A CA 1
ATOM 2836 C C . ILE A 1 208 ? 13.123 24.009 60.067 1.00 22.39 270 ILE A C 1
ATOM 2837 O O . ILE A 1 208 ? 13.578 25.060 60.493 1.00 22.47 270 ILE A O 1
ATOM 2848 N N . THR A 1 209 ? 12.045 23.411 60.568 1.00 19.91 271 THR A N 1
ATOM 2849 C CA . THR A 1 209 ? 11.281 23.950 61.699 1.00 20.30 271 THR A CA 1
ATOM 2850 C C . THR A 1 209 ? 10.926 22.801 62.651 1.00 21.32 271 THR A C 1
ATOM 2851 O O . THR A 1 209 ? 11.152 21.632 62.333 1.00 21.67 271 THR A O 1
ATOM 2862 N N . ASP A 1 210 ? 10.367 23.156 63.804 1.00 20.48 272 ASP A N 1
ATOM 2863 C CA . ASP A 1 210 ? 9.708 22.188 64.698 1.00 23.84 272 ASP A CA 1
ATOM 2864 C C . ASP A 1 210 ? 10.655 21.067 65.129 1.00 22.31 272 ASP A C 1
ATOM 2865 O O . ASP A 1 210 ? 10.397 19.868 64.956 1.00 20.84 272 ASP A O 1
ATOM 2874 N N . ILE A 1 211 ? 11.769 21.496 65.705 1.00 22.08 273 ILE A N 1
ATOM 2875 C CA . ILE A 1 211 ? 12.848 20.606 66.097 1.00 20.43 273 ILE A CA 1
ATOM 2876 C C . ILE A 1 211 ? 12.525 19.941 67.421 1.00 19.38 273 ILE A C 1
ATOM 2877 O O . ILE A 1 211 ? 12.077 20.603 68.357 1.00 22.14 273 ILE A O 1
ATOM 2888 N N . ARG A 1 212 ? 12.728 18.631 67.465 1.00 19.95 274 ARG A N 1
ATOM 2889 C CA . ARG A 1 212 ? 12.434 17.819 68.662 1.00 19.86 274 ARG A CA 1
ATOM 2890 C C . ARG A 1 212 ? 13.546 16.810 68.911 1.00 19.33 274 ARG A C 1
ATOM 2891 O O . ARG A 1 212 ? 14.370 16.549 68.030 1.00 18.74 274 ARG A O 1
ATOM 2912 N N . TRP A 1 213 ? 13.556 16.200 70.098 1.00 20.24 275 TRP A N 1
ATOM 2913 C CA . TRP A 1 213 ? 14.551 15.165 70.364 1.00 19.88 275 TRP A CA 1
ATOM 2914 C C . TRP A 1 213 ? 14.092 14.082 71.317 1.00 19.86 275 TRP A C 1
ATOM 2915 O O . TRP A 1 213 ? 13.171 14.275 72.113 1.00 20.35 275 TRP A O 1
ATOM 2936 N N . VAL A 1 214 ? 14.777 12.954 71.203 1.00 18.54 276 VAL A N 1
ATOM 2937 C CA . VAL A 1 214 ? 14.691 11.846 72.134 1.00 19.02 276 VAL A CA 1
ATOM 2938 C C . VAL A 1 214 ? 16.095 11.268 72.279 1.00 19.53 276 VAL A C 1
ATOM 2939 O O . VAL A 1 214 ? 17.004 11.600 71.506 1.00 19.82 276 VAL A O 1
ATOM 2952 N N . VAL A 1 215 ? 16.266 10.398 73.269 1.00 19.42 277 VAL A N 1
ATOM 2953 C CA . VAL A 1 215 ? 17.544 9.716 73.483 1.00 19.46 277 VAL A CA 1
ATOM 2954 C C . VAL A 1 215 ? 17.305 8.211 73.575 1.00 19.76 277 VAL A C 1
ATOM 2955 O O . VAL A 1 215 ? 16.279 7.759 74.091 1.00 19.79 277 VAL A O 1
ATOM 2968 N N . ALA A 1 216 ? 18.238 7.443 73.034 1.00 20.12 278 ALA A N 1
ATOM 2969 C CA . ALA A 1 216 ? 18.113 6.007 73.005 1.00 20.28 278 ALA A CA 1
ATOM 2970 C C . ALA A 1 216 ? 19.481 5.350 73.055 1.00 19.55 278 ALA A C 1
ATOM 2971 O O . ALA A 1 216 ? 20.517 6.001 72.854 1.00 18.81 278 ALA A O 1
ATOM 2978 N N . GLN A 1 217 ? 19.448 4.051 73.322 1.00 18.54 279 GLN A N 1
ATOM 2979 C CA . GLN A 1 217 ? 20.613 3.172 73.304 1.00 18.54 279 GLN A CA 1
ATOM 2980 C C . GLN A 1 217 ? 21.581 3.492 74.436 1.00 20.06 279 GLN A C 1
ATOM 2981 O O . GLN A 1 217 ? 22.759 3.183 74.367 1.00 21.03 279 GLN A O 1
ATOM 2995 N N . GLY A 1 218 ? 21.081 4.108 75.492 1.00 20.36 280 GLY A N 1
ATOM 2996 C CA . GLY A 1 218 ? 21.692 3.883 76.796 1.00 21.72 280 GLY A CA 1
ATOM 2997 C C . GLY A 1 218 ? 21.458 2.425 77.167 1.00 20.96 280 GLY A C 1
ATOM 2998 O O . GLY A 1 218 ? 20.684 1.743 76.513 1.00 19.45 280 GLY A O 1
ATOM 3002 N N . GLU A 1 219 ? 22.105 1.917 78.216 1.00 20.00 281 GLU A N 1
ATOM 3003 C CA . GLU A 1 219 ? 21.898 0.517 78.562 1.00 18.20 281 GLU A CA 1
ATOM 3004 C C . GLU A 1 219 ? 20.639 0.288 79.394 1.00 18.30 281 GLU A C 1
ATOM 3005 O O . GLU A 1 219 ? 20.052 1.228 79.941 1.00 20.50 281 GLU A O 1
ATOM 3017 N N . ARG A 1 220 ? 20.217 -0.973 79.476 1.00 18.80 282 ARG A N 1
ATOM 3018 C CA . ARG A 1 220 ? 19.061 -1.329 80.277 1.00 19.46 282 ARG A CA 1
ATOM 3019 C C . ARG A 1 220 ? 19.488 -1.982 81.593 1.00 18.95 282 ARG A C 1
ATOM 3020 O O . ARG A 1 220 ? 18.647 -2.174 82.459 1.00 18.20 282 ARG A O 1
ATOM 3041 N N . ARG A 1 221 ? 20.769 -2.363 81.702 1.00 18.07 283 ARG A N 1
ATOM 3042 C CA . ARG A 1 221 ? 21.341 -2.902 82.941 1.00 18.52 283 ARG A CA 1
ATOM 3043 C C . ARG A 1 221 ? 22.579 -2.074 83.268 1.00 19.40 283 ARG A C 1
ATOM 3044 O O . ARG A 1 221 ? 23.091 -1.358 82.404 1.00 19.18 283 ARG A O 1
ATOM 3065 N N . GLN A 1 222 ? 23.098 -2.200 84.492 1.00 18.63 284 GLN A N 1
ATOM 3066 C CA . GLN A 1 222 ? 24.340 -1.513 84.842 1.00 19.07 284 GLN A CA 1
ATOM 3067 C C . GLN A 1 222 ? 25.018 -2.241 85.986 1.00 20.37 284 GLN A C 1
ATOM 3068 O O . GLN A 1 222 ? 24.353 -2.943 86.758 1.00 19.08 284 GLN A O 1
ATOM 3082 N N . TYR A 1 223 ? 26.328 -2.066 86.115 1.00 18.25 285 TYR A N 1
ATOM 3083 C CA . TYR A 1 223 ? 26.992 -2.488 87.349 1.00 18.59 285 TYR A CA 1
ATOM 3084 C C . TYR A 1 223 ? 26.468 -1.596 88.455 1.00 18.70 285 TYR A C 1
ATOM 3085 O O . TYR A 1 223 ? 26.314 -0.390 88.269 1.00 19.19 285 TYR A O 1
ATOM 3103 N N . LEU A 1 224 ? 26.170 -2.185 89.611 1.00 19.63 286 LEU A N 1
ATOM 3104 C CA . LEU A 1 224 ? 25.532 -1.423 90.685 1.00 18.48 286 LEU A CA 1
ATOM 3105 C C . LEU A 1 224 ? 26.349 -0.176 91.025 1.00 20.97 286 LEU A C 1
ATOM 3106 O O . LEU A 1 224 ? 25.805 0.919 91.153 1.00 19.90 286 LEU A O 1
ATOM 3122 N N . SER A 1 225 ? 27.652 -0.371 91.193 1.00 22.67 287 SER A N 1
ATOM 3123 C CA . SER A 1 225 ? 28.599 0.723 91.350 1.00 20.45 287 SER A CA 1
ATOM 3124 C C . SER A 1 225 ? 29.647 0.601 90.241 1.00 21.22 287 SER A C 1
ATOM 3125 O O . SER A 1 225 ? 29.829 -0.478 89.680 1.00 21.95 287 SER A O 1
ATOM 3133 N N . LYS A 1 226 ? 30.307 1.707 89.911 1.00 21.57 288 LYS A N 1
ATOM 3134 C CA . LYS A 1 226 ? 31.197 1.757 88.746 1.00 22.66 288 LYS A CA 1
ATOM 3135 C C . LYS A 1 226 ? 32.314 0.716 88.798 1.00 21.15 288 LYS A C 1
ATOM 3136 O O . LYS A 1 226 ? 32.987 0.548 89.817 1.00 23.26 288 LYS A O 1
ATOM 3155 N N . LYS A 1 227 ? 32.516 0.041 87.675 1.00 21.27 289 LYS A N 1
ATOM 3156 C CA . LYS A 1 227 ? 33.443 -1.085 87.580 1.00 21.74 289 LYS A CA 1
ATOM 3157 C C . LYS A 1 227 ? 34.604 -0.758 86.644 1.00 22.09 289 LYS A C 1
ATOM 3158 O O . LYS A 1 227 ? 34.414 -0.478 85.470 1.00 23.10 289 LYS A O 1
ATOM 3177 N N . ARG A 1 228 ? 35.817 -0.767 87.183 1.00 21.48 290 ARG A N 1
ATOM 3178 C CA . ARG A 1 228 ? 36.994 -0.473 86.387 1.00 24.00 290 ARG A CA 1
ATOM 3179 C C . ARG A 1 228 ? 37.254 -1.614 85.406 1.00 24.29 290 ARG A C 1
ATOM 3180 O O . ARG A 1 228 ? 37.036 -2.780 85.746 1.00 27.27 290 ARG A O 1
ATOM 3201 N N . GLY A 1 229 ? 37.692 -1.269 84.196 1.00 24.78 291 GLY A N 1
ATOM 3202 C CA . GLY A 1 229 ? 38.127 -2.249 83.215 1.00 27.41 291 GLY A CA 1
ATOM 3203 C C . GLY A 1 229 ? 39.561 -2.683 83.437 1.00 28.28 291 GLY A C 1
ATOM 3204 O O . GLY A 1 229 ? 40.136 -2.444 84.507 1.00 27.77 291 GLY A O 1
ATOM 3208 N N . THR A 1 230 ? 40.140 -3.321 82.423 1.00 24.67 292 THR A N 1
ATOM 3209 C CA . THR A 1 230 ? 41.508 -3.819 82.497 1.00 25.44 292 THR A CA 1
ATOM 3210 C C . THR A 1 230 ? 42.470 -3.150 81.509 1.00 27.24 292 THR A C 1
ATOM 3211 O O . THR A 1 230 ? 43.678 -3.386 81.580 1.00 29.26 292 THR A O 1
ATOM 3222 N N . VAL A 1 231 ? 41.958 -2.347 80.582 1.00 26.07 293 VAL A N 1
ATOM 3223 C CA . VAL A 1 231 ? 42.830 -1.685 79.604 1.00 27.48 293 VAL A CA 1
ATOM 3224 C C . VAL A 1 231 ? 42.572 -0.176 79.563 1.00 26.25 293 VAL A C 1
ATOM 3225 O O . VAL A 1 231 ? 41.479 0.275 79.870 1.00 26.19 293 VAL A O 1
ATOM 3238 N N . PRO A 1 232 ? 43.571 0.609 79.140 1.00 28.71 294 PRO A N 1
ATOM 3239 C CA . PRO A 1 232 ? 43.369 2.059 79.172 1.00 31.26 294 PRO A CA 1
ATOM 3240 C C . PRO A 1 232 ? 42.316 2.564 78.193 1.00 31.95 294 PRO A C 1
ATOM 3241 O O . PRO A 1 232 ? 41.787 3.655 78.406 1.00 32.77 294 PRO A O 1
ATOM 3252 N N . GLU A 1 233 ? 41.999 1.796 77.151 1.00 26.14 295 GLU A N 1
ATOM 3253 C CA . GLU A 1 233 ? 41.043 2.259 76.151 1.00 27.46 295 GLU A CA 1
ATOM 3254 C C . GLU A 1 233 ? 39.606 2.201 76.641 1.00 27.13 295 GLU A C 1
ATOM 3255 O O . GLU A 1 233 ? 38.719 2.666 75.947 1.00 25.43 295 GLU A O 1
ATOM 3267 N N . ASN A 1 234 ? 39.368 1.632 77.823 1.00 25.16 296 ASN A N 1
ATOM 3268 C CA . ASN A 1 234 ? 38.045 1.723 78.421 1.00 22.61 296 ASN A CA 1
ATOM 3269 C C . ASN A 1 234 ? 38.192 1.686 79.932 1.00 23.88 296 ASN A C 1
ATOM 3270 O O . ASN A 1 234 ? 38.287 0.624 80.557 1.00 25.37 296 ASN A O 1
ATOM 3281 N N . THR A 1 235 ? 38.234 2.878 80.505 1.00 26.92 297 THR A N 1
ATOM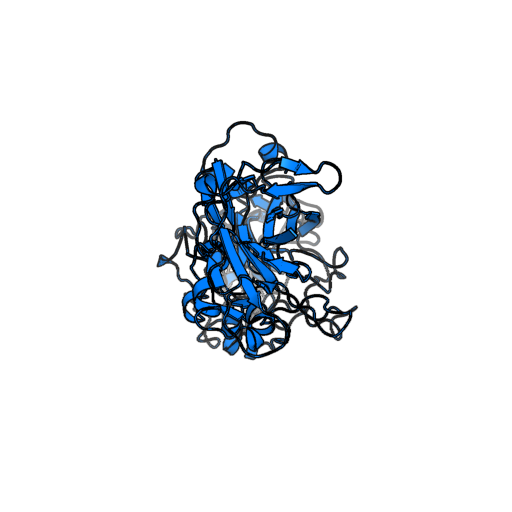 3282 C CA . THR A 1 235 ? 38.445 3.037 81.938 1.00 27.58 297 THR A CA 1
ATOM 3283 C C . THR A 1 235 ? 37.408 2.293 82.774 1.00 24.29 297 THR A C 1
ATOM 3284 O O . THR A 1 235 ? 37.754 1.548 83.704 1.00 25.18 297 THR A O 1
ATOM 3295 N N . TRP A 1 236 ? 36.142 2.555 82.464 1.00 23.06 298 TRP A N 1
ATOM 3296 C CA . TRP A 1 236 ? 34.993 1.968 83.163 1.00 24.06 298 TRP A CA 1
ATOM 3297 C C . TRP A 1 236 ? 34.182 1.140 82.194 1.00 26.37 298 TRP A C 1
ATOM 3298 O O . TRP A 1 236 ? 33.796 1.642 81.132 1.00 25.45 298 TRP A O 1
ATOM 3319 N N . VAL A 1 237 ? 33.914 -0.112 82.556 1.00 21.81 299 VAL A N 1
ATOM 3320 C CA . VAL A 1 237 ? 33.182 -1.009 81.679 1.00 20.77 299 VAL A CA 1
ATOM 3321 C C . VAL A 1 237 ? 31.707 -1.052 82.058 1.00 21.18 299 VAL A C 1
ATOM 3322 O O . VAL A 1 237 ? 31.347 -0.775 83.196 1.00 22.31 299 VAL A O 1
ATOM 3335 N N . THR A 1 238 ? 30.874 -1.373 81.079 1.00 20.09 300 THR A N 1
ATOM 3336 C CA . THR A 1 238 ? 29.444 -1.546 81.283 1.00 18.27 300 THR A CA 1
ATOM 3337 C C . THR A 1 238 ? 29.050 -2.921 80.751 1.00 18.41 300 THR A C 1
ATOM 3338 O O . THR A 1 238 ? 29.848 -3.576 80.057 1.00 19.98 300 THR A O 1
ATOM 3349 N N . PRO A 1 239 ? 27.853 -3.409 81.116 1.00 20.64 301 PRO A N 1
ATOM 3350 C CA . PRO A 1 239 ? 27.483 -4.780 80.733 1.00 22.08 301 PRO A CA 1
ATOM 3351 C C . PRO A 1 239 ? 27.529 -5.027 79.232 1.00 22.50 301 PRO A C 1
ATOM 3352 O O . PRO A 1 239 ? 27.799 -6.147 78.797 1.00 22.83 301 PRO A O 1
ATOM 3363 N N . GLY A 1 240 ? 27.295 -3.982 78.452 1.00 19.39 302 GLY A N 1
ATOM 3364 C CA . GLY A 1 240 ? 27.344 -4.095 77.008 1.00 21.29 302 GLY A CA 1
ATOM 3365 C C . GLY A 1 240 ? 28.666 -3.803 76.319 1.00 22.58 302 GLY A C 1
ATOM 3366 O O . GLY A 1 240 ? 28.720 -3.876 75.084 1.00 20.57 302 GLY A O 1
ATOM 3370 N N . SER A 1 241 ? 29.726 -3.518 77.077 1.00 21.90 303 SER A N 1
ATOM 3371 C CA . SER A 1 241 ? 30.972 -3.020 76.478 1.00 21.51 303 SER A CA 1
ATOM 3372 C 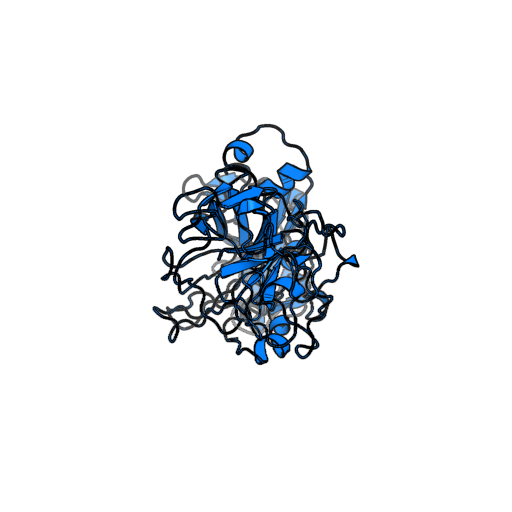C . SER A 1 241 ? 31.544 -3.944 75.417 1.00 21.79 303 SER A C 1
ATOM 3373 O O . SER A 1 241 ? 32.129 -3.473 74.445 1.00 22.25 303 SER A O 1
ATOM 3381 N N . GLY A 1 242 ? 31.389 -5.254 75.609 1.00 23.70 304 GLY A N 1
ATOM 3382 C CA . GLY A 1 242 ? 31.983 -6.214 74.695 1.00 24.79 304 GLY A CA 1
ATOM 3383 C C . GLY A 1 242 ? 31.136 -6.516 73.477 1.00 24.98 304 GLY A C 1
ATOM 3384 O O . GLY A 1 242 ? 31.569 -7.269 72.611 1.00 26.05 304 GLY A O 1
ATOM 3388 N N . PHE A 1 243 ? 29.943 -5.936 73.408 1.00 23.24 305 PHE A N 1
ATOM 3389 C CA . PHE A 1 243 ? 29.052 -6.155 72.275 1.00 24.33 305 PHE A CA 1
ATOM 3390 C C . PHE A 1 243 ? 29.386 -5.213 71.121 1.00 24.43 305 PHE A C 1
ATOM 3391 O O . PHE A 1 243 ? 29.280 -3.992 71.252 1.00 22.02 305 PHE A O 1
ATOM 3408 N N . VAL A 1 244 ? 29.804 -5.801 70.003 1.00 22.42 306 VAL A N 1
ATOM 3409 C CA . VAL A 1 244 ? 30.129 -5.057 68.779 1.00 21.88 306 VAL A CA 1
ATOM 3410 C C . VAL A 1 244 ? 29.269 -5.620 67.641 1.00 21.37 306 VAL A C 1
ATOM 3411 O O . VAL A 1 244 ? 29.565 -6.695 67.107 1.00 25.29 306 VAL A O 1
ATOM 3424 N N . PRO A 1 245 ? 28.186 -4.910 67.288 1.00 23.03 307 PRO A N 1
ATOM 3425 C CA . PRO A 1 245 ? 27.158 -5.478 66.418 1.00 23.56 307 PRO A CA 1
ATOM 3426 C C . PRO A 1 245 ? 27.577 -5.541 64.961 1.00 23.47 307 PRO A C 1
ATOM 3427 O O . PRO A 1 245 ? 28.303 -4.664 64.486 1.00 24.16 307 PRO A O 1
ATOM 3438 N N . THR A 1 246 ? 27.146 -6.598 64.277 1.00 23.17 308 THR A N 1
ATOM 3439 C CA . THR A 1 246 ? 27.146 -6.615 62.819 1.00 23.50 308 THR A CA 1
ATOM 3440 C C . THR A 1 246 ? 25.774 -6.169 62.348 1.00 24.75 308 THR A C 1
ATOM 3441 O O . THR A 1 246 ? 24.867 -5.970 63.147 1.00 25.41 308 THR A O 1
ATOM 3452 N N . SER A 1 247 ? 25.599 -6.042 61.044 1.00 26.48 309 SER A N 1
ATOM 3453 C CA . SER A 1 247 ? 24.288 -5.674 60.520 1.00 28.71 309 SER A CA 1
ATOM 3454 C C . SER A 1 247 ? 23.212 -6.649 60.961 1.00 28.80 309 SER A C 1
ATOM 3455 O O . SER A 1 247 ? 22.062 -6.254 61.137 1.00 33.78 309 SER A O 1
ATOM 3463 N N . SER A 1 248 ? 23.583 -7.920 61.125 1.00 27.17 310 SER A N 1
ATOM 3464 C CA . SER A 1 248 ? 22.621 -8.943 61.517 1.00 28.57 310 SER A CA 1
ATOM 3465 C C . SER A 1 248 ? 22.507 -9.112 63.037 1.00 28.58 310 SER A C 1
ATOM 3466 O O . SER A 1 248 ? 21.395 -9.242 63.546 1.00 27.61 310 SER A O 1
ATOM 3474 N N . THR A 1 249 ? 23.622 -9.115 63.778 1.00 24.61 311 THR A N 1
ATOM 3475 C CA . THR A 1 249 ? 23.511 -9.385 65.201 1.00 25.21 311 THR A CA 1
ATOM 3476 C C . THR A 1 249 ? 22.896 -8.190 65.935 1.00 24.89 311 THR A C 1
ATOM 3477 O O . THR A 1 249 ? 22.383 -8.346 67.026 1.00 25.01 311 THR A O 1
ATOM 3488 N N . PHE A 1 250 ? 22.937 -7.001 65.341 1.00 22.87 312 PHE A N 1
ATOM 3489 C CA . PHE A 1 250 ? 22.236 -5.867 65.943 1.00 20.94 312 PHE A CA 1
ATOM 3490 C C . PHE A 1 250 ? 20.776 -6.211 66.209 1.00 22.96 312 PHE A C 1
ATOM 3491 O O . PHE A 1 250 ? 20.248 -5.967 67.308 1.00 22.60 312 PHE A O 1
ATOM 3508 N N . HIS A 1 251 ? 20.108 -6.785 65.215 1.00 21.78 313 HIS A N 1
ATOM 3509 C CA . HIS A 1 251 ? 18.672 -6.983 65.328 1.00 23.64 313 HIS A CA 1
ATOM 3510 C C . HIS A 1 251 ? 18.340 -8.123 66.284 1.00 26.08 313 HIS A C 1
ATOM 3511 O O . HIS A 1 251 ? 17.336 -8.058 66.985 1.00 30.39 313 HIS A O 1
ATOM 3525 N N . THR A 1 252 ? 19.219 -9.113 66.373 1.00 23.28 314 THR A N 1
ATOM 3526 C CA . THR A 1 252 ? 18.943 -10.260 67.211 1.00 23.83 314 THR A CA 1
ATOM 3527 C C . THR A 1 252 ? 19.386 -10.019 68.653 1.00 25.54 314 THR A C 1
ATOM 3528 O O . THR A 1 252 ? 18.791 -10.586 69.562 1.00 27.57 314 THR A O 1
ATOM 3539 N N . ASN A 1 253 ? 20.388 -9.166 68.876 1.00 24.37 315 ASN A N 1
ATOM 3540 C CA . ASN A 1 253 ? 21.001 -9.087 70.208 1.00 24.79 315 ASN A CA 1
ATOM 3541 C C . ASN A 1 253 ? 21.062 -7.719 70.890 1.00 23.98 315 ASN A C 1
ATOM 3542 O O . ASN A 1 253 ? 21.369 -7.650 72.077 1.00 22.47 315 ASN A O 1
ATOM 3553 N N . ALA A 1 254 ? 20.754 -6.632 70.186 1.00 25.24 316 ALA A N 1
ATOM 3554 C CA . ALA A 1 254 ? 20.919 -5.307 70.784 1.00 24.43 316 ALA A CA 1
ATOM 3555 C C . ALA A 1 254 ? 20.068 -5.129 72.042 1.00 23.37 316 ALA A C 1
ATOM 3556 O O . ALA A 1 254 ? 20.505 -4.475 72.988 1.00 21.02 316 ALA A O 1
ATOM 3563 N N . THR A 1 255 ? 18.870 -5.705 72.084 1.00 23.42 317 THR A N 1
ATOM 3564 C CA . THR A 1 255 ? 18.026 -5.513 73.270 1.00 24.06 317 THR A CA 1
ATOM 3565 C C . THR A 1 255 ? 18.535 -6.305 74.478 1.00 23.36 317 THR A C 1
ATOM 3566 O O . THR A 1 255 ? 18.000 -6.158 75.576 1.00 23.95 317 THR A O 1
ATOM 3577 N N . GLU A 1 256 ? 19.549 -7.143 74.286 1.00 21.05 318 GLU A N 1
ATOM 3578 C CA . GLU A 1 256 ? 20.192 -7.788 75.433 1.00 22.80 318 GLU A CA 1
ATOM 3579 C C . GLU A 1 256 ? 20.912 -6.737 76.276 1.00 22.80 318 GLU A C 1
ATOM 3580 O O . GLU A 1 256 ? 21.166 -6.942 77.474 1.00 21.76 318 GLU A O 1
ATOM 3592 N N . TYR A 1 257 ? 21.216 -5.602 75.647 1.00 20.77 319 TYR A N 1
ATOM 3593 C CA . TYR A 1 257 ? 22.007 -4.565 76.292 1.00 20.11 319 TYR A CA 1
ATOM 3594 C C . TYR A 1 257 ? 21.384 -3.196 76.394 1.00 20.45 319 TYR A C 1
ATOM 3595 O O . TYR A 1 257 ? 21.663 -2.495 77.359 1.00 19.10 319 TYR A O 1
ATOM 3613 N N . TYR A 1 258 ? 20.594 -2.780 75.398 1.00 18.87 320 TYR A N 1
ATOM 3614 C CA . TYR A 1 258 ? 20.220 -1.357 75.286 1.00 16.88 320 TYR A CA 1
ATOM 3615 C C . TYR A 1 258 ? 18.717 -1.122 75.409 1.00 20.36 320 TYR A C 1
ATOM 3616 O O . TYR A 1 258 ? 17.907 -1.993 75.116 1.00 19.84 320 TYR A O 1
ATOM 3634 N N 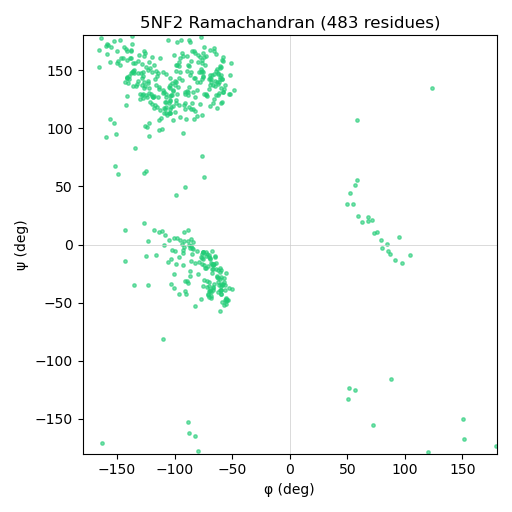. ASP A 1 259 ? 18.386 0.094 75.836 1.00 19.99 321 ASP A N 1
ATOM 3635 C CA . ASP A 1 259 ? 17.019 0.565 76.038 1.00 18.29 321 ASP A CA 1
ATOM 3636 C C . ASP A 1 259 ? 16.594 1.479 74.893 1.00 20.60 321 ASP A C 1
ATOM 3637 O O . ASP A 1 259 ? 17.317 2.421 74.561 1.00 19.42 321 ASP A O 1
ATOM 3646 N N . TYR A 1 260 ? 15.436 1.187 74.303 1.00 18.37 322 TYR A N 1
ATOM 3647 C CA . TYR A 1 260 ? 14.881 1.959 73.180 1.00 19.32 322 TYR A CA 1
ATOM 3648 C C . TYR A 1 260 ? 13.485 2.499 73.494 1.00 19.79 322 TYR A C 1
ATOM 3649 O O . TYR A 1 260 ? 12.837 3.110 72.639 1.00 20.70 322 TYR A O 1
ATOM 3667 N N . ALA A 1 261 ? 13.001 2.266 74.708 1.00 19.31 323 ALA A N 1
ATOM 3668 C CA . ALA A 1 261 ? 11.659 2.689 75.062 1.00 20.91 323 ALA A CA 1
ATOM 3669 C C . ALA A 1 261 ? 11.487 4.190 74.939 1.00 19.65 323 ALA A C 1
ATOM 3670 O O . ALA A 1 261 ? 10.383 4.677 74.618 1.00 20.41 323 ALA A O 1
ATOM 3677 N N . GLY A 1 262 ? 12.584 4.915 75.158 1.00 19.46 324 GLY A N 1
ATOM 3678 C CA . GLY A 1 262 ? 12.582 6.372 75.149 1.00 19.86 324 GLY A CA 1
ATOM 3679 C C . GLY A 1 262 ? 12.349 6.997 73.776 1.00 18.43 324 GLY A C 1
ATOM 3680 O O . GLY A 1 262 ? 12.092 8.200 73.667 1.00 19.39 324 GLY A O 1
ATOM 3684 N N . LEU A 1 263 ? 12.418 6.190 72.731 1.00 17.58 325 LEU A N 1
ATOM 3685 C CA . LEU A 1 263 ? 12.099 6.707 71.389 1.00 19.32 325 LEU A CA 1
ATOM 3686 C C . LEU A 1 263 ? 10.658 7.214 71.323 1.00 21.34 325 LEU A C 1
ATOM 3687 O O . LEU A 1 263 ? 10.332 8.003 70.446 1.00 21.46 325 LEU A O 1
ATOM 3703 N N . TRP A 1 264 ? 9.804 6.761 72.250 1.00 18.92 326 TRP A N 1
ATOM 3704 C CA . TRP A 1 264 ? 8.383 7.121 72.236 1.00 19.23 326 TRP A CA 1
ATOM 3705 C C . TRP A 1 264 ? 8.065 8.319 73.138 1.00 19.41 326 TRP A C 1
ATOM 3706 O O . TRP A 1 264 ? 6.906 8.695 73.275 1.00 19.91 326 TRP A O 1
ATOM 3727 N N . GLU A 1 265 ? 9.079 8.923 73.750 1.00 19.82 327 GLU A N 1
ATOM 3728 C CA . GLU A 1 265 ? 8.824 10.095 74.601 1.00 19.61 327 GLU A CA 1
ATOM 3729 C C . GLU A 1 265 ? 8.281 11.247 73.776 1.00 19.71 327 GLU A C 1
ATOM 3730 O O . GLU A 1 265 ? 8.866 11.616 72.734 1.00 21.08 327 GLU A O 1
ATOM 3742 N N . ASP A 1 266 ? 7.163 11.795 74.245 1.00 21.71 328 ASP A N 1
ATOM 3743 C CA . ASP A 1 266 ? 6.469 12.899 73.579 1.00 24.66 328 ASP A CA 1
ATOM 3744 C C . ASP A 1 266 ? 6.156 12.558 72.137 1.00 24.73 328 ASP A C 1
ATOM 3745 O O . ASP A 1 266 ? 6.174 13.429 71.259 1.00 22.80 328 ASP A O 1
ATOM 3754 N N . HIS A 1 267 ? 5.847 11.284 71.904 1.00 23.63 329 HIS A N 1
ATOM 3755 C CA . HIS A 1 267 ? 5.401 10.850 70.588 1.00 23.69 329 HIS A CA 1
ATOM 3756 C C . HIS A 1 267 ? 4.032 11.438 70.250 1.00 22.92 329 HIS A C 1
ATOM 3757 O O . HIS A 1 267 ? 3.187 11.633 71.128 1.00 24.38 329 HIS A O 1
ATOM 3771 N N . ASN A 1 268 ? 3.826 11.728 68.969 1.00 21.19 330 ASN A N 1
ATOM 3772 C CA . ASN A 1 268 ? 2.549 12.222 68.480 1.00 26.46 330 ASN A CA 1
ATOM 3773 C C . ASN A 1 268 ? 2.051 11.328 67.349 1.00 23.46 330 ASN A C 1
ATOM 3774 O O . ASN A 1 268 ? 2.796 11.066 66.405 1.00 21.60 330 ASN A O 1
ATOM 3785 N N . THR A 1 269 ? 0.811 10.850 67.440 1.00 25.58 331 THR A N 1
ATOM 3786 C CA . THR A 1 269 ? 0.322 9.878 66.454 1.00 26.77 331 THR A CA 1
ATOM 3787 C C . THR A 1 269 ? -0.046 10.529 65.127 1.00 29.25 331 THR A C 1
ATOM 3788 O O . THR A 1 269 ? -0.273 9.837 64.135 1.00 29.56 331 THR A O 1
ATOM 3799 N N . ASN A 1 270 ? -0.101 11.853 65.103 1.00 26.53 332 ASN A N 1
ATOM 3800 C CA . ASN A 1 270 ? -0.305 12.576 63.843 1.00 24.30 332 ASN A CA 1
ATOM 3801 C C . ASN A 1 270 ? 1.010 12.694 63.088 1.00 24.30 332 ASN A C 1
ATOM 3802 O O . ASN A 1 270 ? 1.917 13.410 63.535 1.00 25.19 332 ASN A O 1
ATOM 3813 N N . GLU A 1 271 ? 1.133 11.995 61.957 1.00 25.36 333 GLU A N 1
ATOM 3814 C CA . GLU A 1 271 ? 2.408 11.990 61.226 1.00 27.40 333 GLU A CA 1
ATOM 3815 C C . GLU A 1 271 ? 2.721 13.328 60.554 1.00 21.27 333 GLU A C 1
ATOM 3816 O O . GLU A 1 271 ? 3.834 13.529 60.072 1.00 24.63 333 GLU A O 1
ATOM 3828 N N . ALA A 1 272 ? 1.761 14.254 60.539 1.00 23.20 334 ALA A N 1
ATOM 3829 C CA . ALA A 1 272 ? 2.006 15.614 60.061 1.00 23.55 334 ALA A CA 1
ATOM 3830 C C . ALA A 1 272 ? 2.817 16.429 61.062 1.00 25.92 334 ALA A C 1
ATOM 3831 O O . ALA A 1 272 ? 3.394 17.462 60.711 1.00 28.83 334 ALA A O 1
ATOM 3838 N N . VAL A 1 273 ? 2.860 15.942 62.301 1.00 22.51 335 VAL A N 1
ATOM 3839 C CA . VAL A 1 273 ? 3.495 16.630 63.408 1.00 23.51 335 VAL A CA 1
ATOM 3840 C C . VAL A 1 273 ? 4.792 15.923 63.792 1.00 23.89 335 VAL A C 1
ATOM 3841 O O . VAL A 1 273 ? 4.894 14.701 63.685 1.00 23.44 335 VAL A O 1
ATOM 3854 N N . ILE A 1 274 ? 5.787 16.686 64.233 1.00 20.30 336 ILE A N 1
ATOM 3855 C CA . ILE A 1 274 ? 7.077 16.105 64.610 1.00 19.25 336 ILE A CA 1
ATOM 3856 C C . ILE A 1 274 ? 7.015 15.601 66.050 1.00 21.12 336 ILE A C 1
ATOM 3857 O O . ILE A 1 274 ? 6.592 16.323 66.945 1.00 21.91 336 ILE A O 1
ATOM 3868 N N . SER A 1 275 ? 7.458 14.364 66.263 1.00 20.33 337 SER A N 1
ATOM 3869 C CA . SER A 1 275 ? 7.414 13.712 67.586 1.00 20.70 337 SER A CA 1
ATOM 3870 C C . SER A 1 275 ? 8.673 13.988 68.387 1.00 22.14 337 SER A C 1
ATOM 3871 O O . SER A 1 275 ? 9.750 14.115 67.820 1.00 21.30 337 SER A O 1
ATOM 3879 N N . GLY A 1 276 ? 8.539 14.033 69.709 1.00 20.50 338 GLY A N 1
ATOM 3880 C CA . GLY A 1 276 ? 9.682 14.185 70.590 1.00 20.60 338 GLY A CA 1
ATOM 3881 C C . GLY A 1 276 ? 9.589 15.427 71.451 1.00 20.91 338 GLY A C 1
ATOM 3882 O O . GLY A 1 276 ? 8.618 16.183 71.409 1.00 20.39 338 GLY A O 1
ATOM 3886 N N . THR A 1 277 ? 10.622 15.621 72.250 1.00 20.26 339 THR A N 1
ATOM 3887 C CA . THR A 1 277 ? 10.646 16.690 73.226 1.00 20.57 339 THR A CA 1
ATOM 3888 C C . THR A 1 277 ? 11.168 17.965 72.573 1.00 23.85 339 THR A C 1
ATOM 3889 O O . THR A 1 277 ? 12.020 17.904 71.686 1.00 22.51 339 THR A O 1
ATOM 3900 N N . GLN A 1 278 ? 10.655 19.122 72.993 1.00 22.80 340 GLN A N 1
ATOM 3901 C CA . GLN A 1 278 ? 11.181 20.382 72.470 1.00 24.40 340 GLN A CA 1
ATOM 3902 C C . GLN A 1 278 ? 12.646 20.537 72.780 1.00 24.28 340 GLN A C 1
ATOM 3903 O O . GLN A 1 278 ? 13.147 20.015 73.773 1.00 22.73 340 GLN A O 1
ATOM 3917 N N . VAL A 1 279 ? 13.328 21.271 71.909 1.00 26.90 341 VAL A N 1
ATOM 3918 C CA . VAL A 1 279 ? 14.736 21.590 72.091 1.00 27.14 341 VAL A CA 1
ATOM 3919 C C . VAL A 1 279 ? 14.835 23.072 72.473 1.00 28.38 341 VAL A C 1
ATOM 3920 O O . VAL A 1 279 ? 14.517 23.947 71.664 1.00 29.48 341 VAL A O 1
ATOM 3933 N N . PRO A 1 280 ? 15.270 23.366 73.701 1.00 25.62 342 PRO A N 1
ATOM 3934 C CA . PRO A 1 280 ? 15.271 24.784 74.086 1.00 28.08 342 PRO A CA 1
ATOM 3935 C C . PRO A 1 280 ? 16.416 25.591 73.469 1.00 29.46 342 PRO A C 1
ATOM 3936 O O . PRO A 1 280 ? 17.428 25.017 73.069 1.00 26.68 342 PRO A O 1
ATOM 3947 N N . THR A 1 281 ? 16.254 26.908 73.407 1.00 29.10 343 THR A N 1
ATOM 3948 C CA . THR A 1 281 ? 17.351 27.779 73.013 1.00 28.78 343 THR A CA 1
ATOM 3949 C C . THR A 1 281 ? 18.195 28.067 74.251 1.00 33.26 343 THR A C 1
ATOM 3950 O O . THR A 1 281 ? 17.760 27.803 75.368 1.00 36.61 343 THR A O 1
ATOM 3961 N N . LEU A 1 282 ? 19.391 28.619 74.065 1.00 38.46 344 LEU A N 1
ATOM 3962 C CA . LEU A 1 282 ? 20.203 29.026 75.210 1.00 42.58 344 LEU A CA 1
ATOM 3963 C C . LEU A 1 282 ? 19.473 30.059 76.061 1.00 41.77 344 LEU A C 1
ATOM 3964 O O . LEU A 1 282 ? 19.615 30.070 77.289 1.00 43.70 344 LEU A O 1
ATOM 3980 N N . ALA A 1 283 ? 18.686 30.917 75.417 1.00 41.16 345 ALA A N 1
ATOM 3981 C CA . ALA A 1 283 ? 17.952 31.952 76.141 1.00 46.73 345 ALA A CA 1
ATOM 3982 C C . ALA A 1 283 ? 16.891 31.345 77.058 1.00 45.23 345 ALA A C 1
ATOM 3983 O O . ALA A 1 283 ? 16.628 31.872 78.140 1.00 45.63 345 ALA A O 1
ATOM 3990 N N . ASP A 1 284 ? 16.293 30.234 76.635 1.00 39.76 346 ASP A N 1
ATOM 3991 C CA . ASP A 1 284 ? 15.279 29.557 77.445 1.00 39.34 346 ASP A CA 1
ATOM 3992 C C . ASP A 1 284 ? 15.835 29.154 78.799 1.00 39.22 346 ASP A C 1
ATOM 3993 O O . ASP A 1 284 ? 15.119 29.167 79.796 1.00 41.45 346 ASP A O 1
ATOM 4002 N N . TYR A 1 285 ? 17.113 28.789 78.829 1.00 41.93 347 TYR A N 1
ATOM 4003 C CA . TYR A 1 285 ? 17.759 28.396 80.070 1.00 41.92 347 TYR A CA 1
ATOM 4004 C C . TYR A 1 285 ? 17.947 29.576 81.030 1.00 50.70 347 TYR A C 1
ATOM 4005 O O . TYR A 1 285 ? 18.271 29.373 82.204 1.00 53.73 347 TYR A O 1
ATOM 4023 N N . GLN A 1 286 ? 17.745 30.798 80.539 1.00 54.29 348 GLN A N 1
ATOM 4024 C CA . GLN A 1 286 ? 17.866 31.993 81.385 1.00 57.26 348 GLN A CA 1
ATOM 4025 C C . GLN A 1 286 ? 16.511 32.552 81.810 1.00 56.94 348 GLN A C 1
ATOM 4026 O O . GLN A 1 286 ? 16.451 33.503 82.591 1.00 57.71 348 GLN A O 1
ATOM 4040 N N . LEU A 1 287 ? 15.424 31.974 81.306 1.00 51.09 349 LEU A N 1
ATOM 4041 C CA . LEU A 1 287 ? 14.085 32.428 81.690 1.00 55.58 349 LEU A CA 1
ATOM 4042 C C . LEU A 1 287 ? 13.784 32.074 83.141 1.00 62.43 349 LEU A C 1
ATOM 4043 O O . LEU A 1 287 ? 14.181 31.014 83.625 1.00 59.80 349 LEU A O 1
ATOM 4059 N N . GLN A 1 288 ? 13.073 32.961 83.828 1.00 69.85 350 GLN A N 1
ATOM 4060 C CA . GLN A 1 288 ? 12.660 32.706 85.206 1.00 78.86 350 GLN A CA 1
ATOM 4061 C C . GLN A 1 288 ? 11.200 32.276 85.220 1.00 85.74 350 GLN A C 1
ATOM 4062 O O . GLN A 1 288 ? 10.362 32.899 84.573 1.00 80.74 350 GLN A O 1
ATOM 4076 N N . ASP A 1 289 ? 10.907 31.207 85.956 1.00 101.33 351 ASP A N 1
ATOM 4077 C CA . ASP A 1 289 ? 9.568 30.617 85.989 1.00 111.98 351 ASP A CA 1
ATOM 4078 C C . ASP A 1 289 ? 9.111 30.197 84.593 1.00 105.69 351 ASP A C 1
ATOM 4079 O O . ASP A 1 289 ? 8.760 31.027 83.752 1.00 108.12 351 ASP A O 1
ATOM 4088 N N . VAL A 1 290 ? 9.102 28.888 84.371 1.00 91.19 352 VAL A N 1
ATOM 4089 C CA . VAL A 1 290 ? 8.891 28.323 83.048 1.00 78.97 352 VAL A CA 1
ATOM 4090 C C . VAL A 1 290 ? 7.693 27.370 83.069 1.00 71.69 352 VAL A C 1
ATOM 4091 O O . VAL A 1 290 ? 7.404 26.760 84.095 1.00 69.47 352 VAL A O 1
ATOM 4104 N N . THR A 1 291 ? 6.991 27.257 81.940 1.00 70.90 353 THR A N 1
ATOM 4105 C CA . THR A 1 291 ? 5.906 26.280 81.799 1.00 68.87 353 THR A CA 1
ATOM 4106 C C . THR A 1 291 ? 6.378 24.892 82.213 1.00 66.46 353 THR A C 1
ATOM 4107 O O . THR A 1 291 ? 7.566 24.602 82.163 1.00 65.72 353 THR A O 1
ATOM 4118 N N . GLY A 1 292 ? 5.451 24.029 82.607 1.00 63.90 354 GLY A N 1
ATOM 4119 C CA . GLY A 1 292 ? 5.806 22.663 82.940 1.00 58.01 354 GLY A CA 1
ATOM 4120 C C . GLY A 1 292 ? 6.539 21.968 81.798 1.00 54.38 354 GLY A C 1
ATOM 4121 O O . GLY A 1 292 ? 7.579 21.348 82.003 1.00 54.67 354 GLY A O 1
ATOM 4125 N N . GLU A 1 293 ? 6.011 22.099 80.588 1.00 46.21 355 GLU A N 1
ATOM 4126 C CA . GLU A 1 293 ? 6.497 21.333 79.456 1.00 52.65 355 GLU A CA 1
ATOM 4127 C C . GLU A 1 293 ? 7.902 21.772 79.058 1.00 47.99 355 GLU A C 1
ATOM 4128 O O . GLU A 1 293 ? 8.754 20.939 78.737 1.00 40.05 355 GLU A O 1
ATOM 4140 N N . LEU A 1 294 ? 8.140 23.079 79.082 1.00 45.04 356 LEU A N 1
ATOM 4141 C CA . LEU A 1 294 ? 9.460 23.600 78.776 1.00 40.65 356 LEU A CA 1
ATOM 4142 C C . LEU A 1 294 ? 10.437 23.255 79.898 1.00 36.92 356 LEU A C 1
ATOM 4143 O O . LEU A 1 294 ? 11.600 22.984 79.636 1.00 35.20 356 LEU A O 1
ATOM 4159 N N . ALA A 1 295 ? 9.964 23.259 81.145 1.00 37.89 357 ALA A N 1
ATOM 4160 C CA . ALA A 1 295 ? 10.806 22.891 82.274 1.00 39.65 357 ALA A CA 1
ATOM 4161 C C . ALA A 1 295 ? 11.317 21.457 82.100 1.00 40.59 357 ALA A C 1
ATOM 4162 O O . ALA A 1 295 ? 12.472 21.153 82.402 1.00 37.70 357 ALA A O 1
ATOM 4169 N N . ASN A 1 296 ? 10.455 20.579 81.604 1.00 36.39 358 ASN A N 1
ATOM 4170 C CA . ASN A 1 296 ? 10.840 19.188 81.391 1.00 39.15 358 ASN A CA 1
ATOM 4171 C C . ASN A 1 296 ? 11.890 19.059 80.309 1.00 34.91 358 ASN A C 1
ATOM 4172 O O . ASN A 1 296 ? 12.770 18.209 80.383 1.00 38.12 358 ASN A O 1
ATOM 4183 N N . ALA A 1 297 ? 11.771 19.887 79.282 1.00 29.22 359 ALA A N 1
ATOM 4184 C CA . ALA A 1 297 ? 12.721 19.868 78.178 1.00 28.03 359 ALA A CA 1
ATOM 4185 C C . ALA A 1 297 ? 14.056 20.381 78.692 1.00 28.03 359 ALA A C 1
ATOM 4186 O O . ALA A 1 297 ? 15.104 19.805 78.412 1.00 27.42 359 ALA A O 1
ATOM 4193 N N . LEU A 1 298 ? 14.002 21.469 79.460 1.00 29.48 360 LEU A N 1
ATOM 4194 C CA . LEU A 1 298 ? 15.208 22.119 79.967 1.00 31.12 360 LEU A CA 1
ATOM 4195 C C . LEU A 1 298 ? 16.040 21.213 80.882 1.00 30.42 360 LEU A C 1
ATOM 4196 O O . LEU A 1 298 ? 17.264 21.277 80.862 1.00 31.72 360 LEU A O 1
ATOM 4212 N N . SER A 1 299 ? 15.381 20.368 81.667 1.00 29.46 361 SER A N 1
ATOM 4213 C CA . SER A 1 299 ? 16.099 19.486 82.587 1.00 33.09 361 SER A CA 1
ATOM 4214 C C . SER A 1 299 ? 16.591 18.193 81.920 1.00 29.61 361 SER A C 1
ATOM 4215 O O . SER A 1 299 ? 17.192 17.340 82.584 1.00 30.38 361 SER A O 1
ATOM 4223 N N . GLY A 1 300 ? 16.361 18.033 80.617 1.00 25.66 362 GLY A N 1
ATOM 4224 C CA . GLY A 1 300 ? 16.973 16.936 79.894 1.00 23.76 362 GLY A CA 1
ATOM 4225 C C . GLY A 1 300 ? 16.421 15.546 80.167 1.00 21.28 362 GLY A C 1
ATOM 4226 O O . GLY A 1 300 ? 15.270 15.372 80.560 1.00 22.93 362 GLY A O 1
ATOM 4230 N N . LYS A 1 301 ? 17.259 14.545 79.927 1.00 21.35 363 LYS A N 1
ATOM 4231 C CA . LYS A 1 301 ? 16.838 13.156 79.955 1.00 20.85 363 LYS A CA 1
ATOM 4232 C C . LYS A 1 301 ? 17.929 12.318 80.576 1.00 22.15 363 LYS A C 1
ATOM 4233 O O . LYS A 1 301 ? 19.109 12.573 80.346 1.00 25.30 363 LYS A O 1
ATOM 4252 N N . PHE A 1 302 ? 17.526 11.314 81.341 1.00 20.91 364 PHE A N 1
ATOM 4253 C CA . PHE A 1 302 ? 18.481 10.423 81.972 1.00 18.69 364 PHE A CA 1
ATOM 4254 C C . PHE A 1 302 ? 18.711 9.182 81.136 1.00 20.07 364 PHE A C 1
ATOM 4255 O O . PHE A 1 302 ? 17.809 8.728 80.426 1.00 20.42 364 PHE A O 1
ATOM 4272 N N . LEU A 1 303 ? 19.927 8.636 81.202 1.00 21.24 365 LEU A N 1
ATOM 4273 C CA . LEU A 1 303 ? 20.217 7.342 80.598 1.00 19.19 365 LEU A CA 1
ATOM 4274 C C . LEU A 1 303 ? 21.251 6.600 81.443 1.00 19.82 365 LEU A C 1
ATOM 4275 O O . LEU A 1 303 ? 21.954 7.208 82.255 1.00 20.47 365 LEU A O 1
ATOM 4291 N N . LEU A 1 304 ? 21.314 5.287 81.266 1.00 20.71 366 LEU A N 1
ATOM 4292 C CA . LEU A 1 304 ? 22.300 4.479 81.958 1.00 18.90 366 LEU A CA 1
ATOM 4293 C C . LEU A 1 304 ? 23.583 4.440 81.154 1.00 19.11 366 LEU A C 1
ATOM 4294 O O . LEU A 1 304 ? 23.562 4.595 79.925 1.00 19.61 366 LEU A O 1
ATOM 4310 N N . PRO A 1 305 ? 24.713 4.226 81.840 1.00 18.35 367 PRO A N 1
ATOM 4311 C CA . PRO A 1 305 ? 26.026 4.278 81.189 1.00 19.15 367 PRO A CA 1
ATOM 4312 C C . PRO A 1 305 ? 26.209 3.263 80.077 1.00 20.41 367 PRO A C 1
ATOM 4313 O O . PRO A 1 305 ? 25.598 2.187 80.062 1.00 20.84 367 PRO A O 1
ATOM 4324 N N . ASN A 1 306 ? 27.096 3.620 79.155 1.00 17.31 368 ASN A N 1
ATOM 4325 C CA . ASN A 1 306 ? 27.338 2.837 77.958 1.00 17.25 368 ASN A CA 1
ATOM 4326 C C . ASN A 1 306 ? 28.738 3.173 77.468 1.00 17.84 368 ASN A C 1
ATOM 4327 O O . ASN A 1 306 ? 28.977 4.264 76.956 1.00 20.13 368 ASN A O 1
ATOM 4338 N N . THR A 1 307 ? 29.666 2.226 77.623 1.00 22.21 369 THR A N 1
ATOM 4339 C CA . THR A 1 307 ? 31.038 2.422 77.170 1.00 21.53 369 THR A CA 1
ATOM 4340 C C . THR A 1 307 ? 31.535 1.234 76.363 1.00 19.95 369 THR A C 1
ATOM 4341 O O . THR A 1 307 ? 31.025 0.124 76.489 1.00 19.78 369 THR A O 1
ATOM 4352 N N . HIS A 1 308 ? 32.554 1.500 75.555 1.00 22.33 370 HIS A N 1
ATOM 4353 C CA . HIS A 1 308 ? 33.240 0.494 74.743 1.00 21.57 370 HIS A CA 1
ATOM 4354 C C . HIS A 1 308 ? 34.712 0.820 74.672 1.00 21.19 370 HIS A C 1
ATOM 4355 O O . HIS A 1 308 ? 35.140 1.889 75.083 1.00 23.00 370 HIS A O 1
ATOM 4370 N N . LYS A 1 309 ? 35.492 -0.118 74.151 1.00 21.03 371 LYS A N 1
ATOM 4371 C CA . LYS A 1 309 ? 36.902 0.140 73.875 1.00 25.98 371 LYS A CA 1
ATOM 4372 C C . LYS A 1 309 ? 37.033 1.299 72.886 1.00 25.36 371 LYS A C 1
ATOM 4373 O O . LYS A 1 309 ? 36.501 1.239 71.766 1.00 25.65 371 LYS A O 1
ATOM 4392 N N . SER A 1 310 ? 37.740 2.349 73.301 1.00 25.60 372 SER A N 1
ATOM 4393 C CA . SER A 1 310 ? 38.057 3.472 72.411 1.00 26.85 372 SER A CA 1
ATOM 4394 C C . SER A 1 310 ? 39.199 3.124 71.440 1.00 25.04 372 SER A C 1
ATOM 4395 O O . SER A 1 310 ? 40.088 2.323 71.765 1.00 28.92 372 SER A O 1
ATOM 4403 N N . GLY A 1 311 ? 39.180 3.750 70.264 1.00 25.28 373 GLY A N 1
ATOM 4404 C CA . GLY A 1 311 ? 40.248 3.596 69.286 1.00 26.63 373 GLY A CA 1
ATOM 4405 C C . GLY A 1 311 ? 40.455 4.873 68.484 1.00 37.44 373 GLY A C 1
ATOM 4406 O O . GLY A 1 311 ? 39.702 5.840 68.632 1.00 34.40 373 GLY A O 1
ATOM 4410 N N . ALA A 1 312 ? 41.466 4.866 67.617 1.00 41.74 374 ALA A N 1
ATOM 4411 C CA . ALA A 1 312 ? 41.811 6.039 66.809 1.00 42.66 374 ALA A CA 1
ATOM 4412 C C . ALA A 1 312 ? 41.287 5.937 65.385 1.00 45.36 374 ALA A C 1
ATOM 4413 O O . ALA A 1 312 ? 41.574 6.792 64.547 1.00 49.82 374 ALA A O 1
ATOM 4420 N N . ASN A 1 313 ? 40.518 4.892 65.109 1.00 41.29 375 ASN A N 1
ATOM 4421 C CA . ASN A 1 313 ? 39.947 4.695 63.795 1.00 43.23 375 ASN A CA 1
ATOM 4422 C C . ASN A 1 313 ? 38.833 3.671 63.862 1.00 44.29 375 ASN A C 1
ATOM 4423 O O . ASN A 1 313 ? 38.557 3.110 64.926 1.00 39.97 375 ASN A O 1
ATOM 4434 N N . ALA A 1 314 ? 38.193 3.433 62.723 1.00 43.28 376 ALA A N 1
ATOM 4435 C CA . ALA A 1 314 ? 37.040 2.546 62.656 1.00 47.67 376 ALA A CA 1
ATOM 4436 C C . ALA A 1 314 ? 37.397 1.132 63.097 1.00 45.84 376 ALA A C 1
ATOM 4437 O O . ALA A 1 314 ? 36.625 0.472 63.791 1.00 45.17 376 ALA A O 1
ATOM 4444 N N . ALA A 1 315 ? 38.582 0.677 62.711 1.00 39.58 377 ALA A N 1
ATOM 4445 C CA . ALA A 1 315 ? 38.991 -0.693 62.973 1.00 40.91 377 ALA A CA 1
ATOM 4446 C C . ALA A 1 315 ? 39.295 -0.925 64.445 1.00 42.00 377 ALA A C 1
ATOM 4447 O O . ALA A 1 315 ? 39.002 -1.992 64.982 1.00 49.69 377 ALA A O 1
ATOM 4454 N N . SER A 1 316 ? 39.881 0.072 65.098 1.00 36.35 378 SER A N 1
ATOM 4455 C CA . SER A 1 316 ? 40.325 -0.092 66.479 1.00 31.88 378 SER A CA 1
ATOM 4456 C C . SER A 1 316 ? 39.283 0.340 67.510 1.00 31.66 378 SER A C 1
ATOM 4457 O O . SER A 1 316 ? 39.375 -0.032 68.670 1.00 35.03 378 SER A O 1
ATOM 4465 N N . SER A 1 317 ? 38.292 1.117 67.094 1.00 28.71 379 SER A N 1
ATOM 4466 C CA . SER A 1 317 ? 37.239 1.544 68.011 1.00 26.27 379 SER A CA 1
ATOM 4467 C C . SER A 1 317 ? 36.049 0.590 68.018 1.00 27.69 379 SER A C 1
ATOM 4468 O O . SER A 1 317 ? 35.509 0.257 66.965 1.00 30.29 379 SER A O 1
ATOM 4476 N N . ASP A 1 318 ? 35.612 0.191 69.211 1.00 25.41 380 ASP A N 1
ATOM 4477 C CA . ASP A 1 318 ? 34.455 -0.695 69.337 1.00 24.38 380 ASP A CA 1
ATOM 4478 C C . ASP A 1 318 ? 33.135 0.066 69.408 1.00 25.94 380 ASP A C 1
ATOM 4479 O O . ASP A 1 318 ? 32.080 -0.541 69.591 1.00 24.62 380 ASP A O 1
ATOM 4488 N N . TYR A 1 319 ? 33.184 1.387 69.285 1.00 25.66 381 TYR A N 1
ATOM 4489 C CA . TYR A 1 319 ? 31.966 2.181 69.226 1.00 23.26 381 TYR A CA 1
ATOM 4490 C C . TYR A 1 319 ? 31.356 2.084 67.833 1.00 26.02 381 TYR A C 1
ATOM 4491 O O . TYR A 1 319 ? 31.993 2.449 66.834 1.00 29.06 381 TYR A O 1
ATOM 4509 N N . LYS A 1 320 ? 30.122 1.595 67.779 1.00 21.46 382 LYS A N 1
ATOM 4510 C CA . LYS A 1 320 ? 29.395 1.441 66.521 1.00 21.61 382 LYS A CA 1
ATOM 4511 C C . LYS A 1 320 ? 28.051 2.151 66.654 1.00 22.54 382 LYS A C 1
ATOM 4512 O O . LYS A 1 320 ? 27.599 2.429 67.770 1.00 21.19 382 LYS A O 1
ATOM 4531 N N . ARG A 1 321 ? 27.403 2.442 65.529 1.00 22.46 383 ARG A N 1
ATOM 4532 C CA . ARG A 1 321 ? 26.129 3.148 65.580 1.00 20.32 383 ARG A CA 1
ATOM 4533 C C . ARG A 1 321 ? 25.084 2.307 66.297 1.00 19.12 383 ARG A C 1
ATOM 4534 O O . ARG A 1 321 ? 24.192 2.846 66.938 1.00 20.89 383 ARG A O 1
ATOM 4555 N N . GLY A 1 322 ? 25.251 0.992 66.252 1.00 19.00 384 GLY A N 1
ATOM 4556 C CA . GLY A 1 322 ? 24.330 0.063 66.877 1.00 19.91 384 GLY A CA 1
ATOM 4557 C C . GLY A 1 322 ? 24.668 -0.345 68.306 1.00 21.31 384 GLY A C 1
ATOM 4558 O O . GLY A 1 322 ? 24.057 -1.263 68.830 1.00 19.98 384 GLY A O 1
ATOM 4562 N N . ASN A 1 323 ? 25.625 0.322 68.940 1.00 19.46 385 ASN A N 1
ATOM 4563 C CA . ASN A 1 323 ? 25.901 0.043 70.357 1.00 19.82 385 ASN A CA 1
ATOM 4564 C C . ASN A 1 323 ? 26.271 1.272 71.192 1.00 21.36 385 ASN A C 1
ATOM 4565 O O . ASN A 1 323 ? 26.696 1.141 72.336 1.00 20.54 385 ASN A O 1
ATOM 4576 N N . THR A 1 324 ? 26.059 2.455 70.632 1.00 20.46 386 THR A N 1
ATOM 4577 C CA . THR A 1 324 ? 26.424 3.714 71.263 1.00 20.35 386 THR A CA 1
ATOM 4578 C C . THR A 1 324 ? 25.182 4.569 71.553 1.00 19.87 386 THR A C 1
ATOM 4579 O O . THR A 1 324 ? 24.289 4.666 70.713 1.00 18.44 386 THR A O 1
ATOM 4590 N N . ALA A 1 325 ? 25.118 5.189 72.730 1.00 18.04 387 ALA A N 1
ATOM 4591 C CA . ALA A 1 325 ? 23.971 6.037 73.052 1.00 18.33 387 ALA A CA 1
ATOM 4592 C C . ALA A 1 325 ? 23.884 7.217 72.081 1.00 19.90 387 ALA A C 1
ATOM 4593 O O . ALA A 1 325 ? 24.899 7.829 71.736 1.00 20.36 387 ALA A O 1
ATOM 4600 N N . TYR A 1 326 ? 22.668 7.533 71.649 1.00 20.24 388 TYR A N 1
ATOM 4601 C CA . TYR A 1 326 ? 22.476 8.666 70.754 1.00 20.34 388 TYR A CA 1
ATOM 4602 C C . TYR A 1 326 ? 21.277 9.523 71.105 1.00 20.77 388 TYR A C 1
ATOM 4603 O O . TYR A 1 326 ? 20.280 9.050 71.656 1.00 20.01 388 TYR A O 1
ATOM 4621 N N . VAL A 1 327 ? 21.426 10.806 70.805 1.00 19.83 389 VAL A N 1
ATOM 4622 C CA . VAL A 1 327 ? 20.300 11.715 70.687 1.00 20.22 389 VAL A CA 1
ATOM 4623 C C . VAL A 1 327 ? 19.807 11.651 69.239 1.00 21.13 389 VAL A C 1
ATOM 4624 O O . VAL A 1 327 ? 20.599 11.754 68.284 1.00 22.89 389 VAL A O 1
ATOM 4637 N N . LEU A 1 328 ? 18.507 11.426 69.082 1.00 19.07 390 LEU A N 1
ATOM 4638 C CA . LEU A 1 328 ? 17.856 11.508 67.781 1.00 18.60 390 LEU A CA 1
ATOM 4639 C C . LEU A 1 328 ? 17.140 12.850 67.710 1.00 19.74 390 LEU A C 1
ATOM 4640 O O . LEU A 1 328 ? 16.282 13.134 68.538 1.00 21.29 390 LEU A O 1
ATOM 4656 N N . VAL A 1 329 ? 17.528 13.680 66.747 1.00 18.85 391 VAL A N 1
ATOM 4657 C CA . VAL A 1 329 ? 16.863 14.945 66.487 1.00 18.51 391 VAL A CA 1
ATOM 4658 C C . VAL A 1 329 ? 15.897 14.731 65.340 1.00 19.72 391 VAL A C 1
ATOM 4659 O O . VAL A 1 329 ? 16.284 14.188 64.322 1.00 20.65 391 VAL A O 1
ATOM 4672 N N . ARG A 1 330 ? 14.648 15.150 65.532 1.00 19.49 392 ARG A N 1
ATOM 4673 C CA . ARG A 1 330 ? 13.624 15.090 64.514 1.00 18.24 392 ARG A CA 1
ATOM 4674 C C . ARG A 1 330 ? 13.204 16.509 64.162 1.00 20.58 392 ARG A C 1
ATOM 4675 O O . ARG A 1 330 ? 13.172 17.380 65.039 1.00 20.16 392 ARG A O 1
ATOM 4696 N N . ALA A 1 331 ? 12.874 16.752 62.892 1.00 18.48 393 ALA A N 1
ATOM 4697 C CA . ALA A 1 331 ? 12.385 18.073 62.500 1.00 18.42 393 ALA A CA 1
ATOM 4698 C C . ALA A 1 331 ? 11.572 18.026 61.209 1.00 19.86 393 ALA A C 1
ATOM 4699 O O . ALA A 1 331 ? 11.497 16.992 60.552 1.00 19.01 393 ALA A O 1
ATOM 4706 N N . LYS A 1 332 ? 10.944 19.155 60.887 1.00 19.60 394 LYS A N 1
ATOM 4707 C CA . LYS A 1 332 ? 10.162 19.301 59.660 1.00 19.86 394 LYS A CA 1
ATOM 4708 C C . LYS A 1 332 ? 11.005 20.015 58.616 1.00 21.90 394 LYS A C 1
ATOM 4709 O O . LYS A 1 332 ? 11.466 21.115 58.860 1.00 20.50 394 LYS A O 1
ATOM 4728 N N . PHE A 1 333 ? 11.201 19.356 57.476 1.00 19.46 395 PHE A N 1
ATOM 4729 C CA . PHE A 1 333 ? 11.951 19.871 56.315 1.00 20.91 395 PHE A CA 1
ATOM 4730 C C . PHE A 1 333 ? 10.927 20.281 55.255 1.00 21.18 395 PHE A C 1
ATOM 4731 O O . PHE A 1 333 ? 10.190 19.421 54.751 1.00 20.24 395 PHE A O 1
ATOM 4748 N N . THR A 1 334 ? 10.836 21.582 54.966 1.00 19.49 396 THR A N 1
ATOM 4749 C CA . THR A 1 334 ? 9.878 22.107 53.986 1.00 22.38 396 THR A CA 1
ATOM 4750 C C . THR A 1 334 ? 10.653 22.656 52.798 1.00 22.21 396 THR A C 1
ATOM 4751 O O . THR A 1 334 ? 11.202 23.768 52.844 1.00 21.66 396 THR A O 1
ATOM 4762 N N . PRO A 1 335 ? 10.748 21.851 51.735 1.00 21.51 397 PRO A N 1
ATOM 4763 C CA . PRO A 1 335 ? 11.468 22.289 50.545 1.00 21.39 397 PRO A CA 1
ATOM 4764 C C . PRO A 1 335 ? 10.649 23.225 49.683 1.00 22.97 397 PRO A C 1
ATOM 4765 O O . PRO A 1 335 ? 9.427 23.109 49.628 1.00 21.88 397 PRO A O 1
ATOM 4776 N N . LYS A 1 336 ? 11.329 24.151 49.009 1.00 21.79 398 LYS A N 1
ATOM 4777 C CA . LYS A 1 336 ? 10.681 25.000 48.026 1.00 24.63 398 LYS A CA 1
ATOM 4778 C C . LYS A 1 336 ? 10.153 24.145 46.893 1.00 23.97 398 LYS A C 1
ATOM 4779 O O . LYS A 1 336 ? 10.808 23.184 46.465 1.00 23.52 398 LYS A O 1
ATOM 4798 N N . LYS A 1 337 ? 8.959 24.473 46.417 1.00 22.94 399 LYS A N 1
ATOM 4799 C CA . LYS A 1 337 ? 8.356 23.696 45.334 1.00 21.80 399 LYS A CA 1
ATOM 4800 C C . LYS A 1 337 ? 9.235 23.721 44.092 1.00 22.12 399 LYS A C 1
ATOM 4801 O O . LYS A 1 337 ? 9.214 22.781 43.303 1.00 22.29 399 LYS A O 1
ATOM 4820 N N . GLU A 1 338 ? 10.014 24.789 43.936 1.00 22.28 400 GLU A N 1
ATOM 4821 C CA . GLU A 1 338 ? 10.857 24.973 42.768 1.00 25.89 400 GLU A CA 1
ATOM 4822 C C . GLU A 1 338 ? 12.071 24.033 42.786 1.00 23.89 400 GLU A C 1
ATOM 4823 O O . GLU A 1 338 ? 12.795 23.899 41.789 1.00 24.40 400 GLU A O 1
ATOM 4835 N N . ALA A 1 339 ? 12.279 23.373 43.916 1.00 21.10 401 ALA A N 1
ATOM 4836 C CA . ALA A 1 339 ? 13.385 22.435 44.042 1.00 21.27 401 ALA A CA 1
ATOM 4837 C C . ALA A 1 339 ? 13.082 21.124 43.334 1.00 19.72 401 ALA A C 1
ATOM 4838 O O . ALA A 1 339 ? 13.964 20.268 43.199 1.00 23.57 401 ALA A O 1
ATOM 4845 N N . PHE A 1 340 ? 11.834 20.935 42.932 1.00 21.78 402 PHE A N 1
ATOM 4846 C CA . PHE A 1 340 ? 11.416 19.638 42.398 1.00 20.57 402 PHE A CA 1
ATOM 4847 C C . PHE A 1 340 ? 11.668 19.566 40.894 1.00 21.49 402 PHE A C 1
ATOM 4848 O O . PHE A 1 340 ? 11.112 20.346 40.131 1.00 22.08 402 PHE A O 1
ATOM 4865 N N . ILE A 1 341 ? 12.516 18.628 40.484 1.00 20.49 403 ILE A N 1
ATOM 4866 C CA . ILE A 1 341 ? 12.885 18.504 39.076 1.00 20.74 403 ILE A CA 1
ATOM 4867 C C . ILE A 1 341 ? 11.689 18.131 38.197 1.00 21.95 403 ILE A C 1
ATOM 4868 O O . ILE A 1 341 ? 11.702 18.395 36.985 1.00 24.23 403 ILE A O 1
ATOM 4879 N N . ASP A 1 342 ? 10.641 17.556 38.791 1.00 21.10 404 ASP A N 1
ATOM 4880 C CA . ASP A 1 342 ? 9.490 17.134 38.005 1.00 22.46 404 ASP A CA 1
ATOM 4881 C C . ASP A 1 342 ? 8.466 18.265 37.841 1.00 26.00 404 ASP A C 1
ATOM 4882 O O . ASP A 1 342 ? 7.474 18.096 37.154 1.00 27.07 404 ASP A O 1
ATOM 4891 N N . ARG A 1 343 ? 8.743 19.429 38.415 1.00 24.00 405 ARG A N 1
ATOM 4892 C CA . ARG A 1 343 ? 7.775 20.528 38.403 1.00 25.79 405 ARG A CA 1
ATOM 4893 C C . ARG A 1 343 ? 7.418 21.015 36.997 1.00 24.82 405 ARG A C 1
ATOM 4894 O O . ARG A 1 343 ? 8.298 21.313 36.190 1.00 25.82 405 ARG A O 1
ATOM 4915 N N . GLY A 1 344 ? 6.126 21.122 36.723 1.00 27.23 406 GLY A N 1
ATOM 4916 C CA . GLY A 1 344 ? 5.665 21.696 35.462 1.00 30.33 406 GLY A CA 1
ATOM 4917 C C . GLY A 1 344 ? 5.733 20.740 34.289 1.00 31.61 406 GLY A C 1
ATOM 4918 O O . GLY A 1 344 ? 5.430 21.112 33.158 1.00 32.17 406 GLY A O 1
ATOM 4922 N N . LYS A 1 345 ? 6.123 19.500 34.552 1.00 29.02 407 LYS A N 1
ATOM 4923 C CA . LYS A 1 345 ? 6.331 18.539 33.488 1.00 28.35 407 LYS A CA 1
ATOM 4924 C C . LYS A 1 345 ? 5.117 17.634 33.318 1.00 28.19 407 LYS A C 1
ATOM 4925 O O . LYS A 1 345 ? 4.147 17.715 34.071 1.00 29.14 407 LYS A O 1
ATOM 4944 N N . THR A 1 346 ? 5.175 16.807 32.284 1.00 28.17 408 THR A N 1
ATOM 4945 C CA . THR A 1 346 ? 4.107 15.885 31.949 1.00 29.48 408 THR A CA 1
ATOM 4946 C C . THR A 1 346 ? 4.624 14.455 31.968 1.00 26.09 408 THR A C 1
ATOM 4947 O O . THR A 1 346 ? 5.636 14.152 31.333 1.00 30.14 408 THR A O 1
ATOM 4958 N N . TYR A 1 347 ? 3.921 13.579 32.673 1.00 26.81 409 TYR A N 1
ATOM 4959 C CA . TYR A 1 347 ? 4.322 12.189 32.790 1.00 27.75 409 TYR A CA 1
ATOM 4960 C C . TYR A 1 347 ? 4.273 11.493 31.435 1.00 32.74 409 TYR A C 1
ATOM 4961 O O . TYR A 1 347 ? 3.647 11.978 30.502 1.00 34.33 409 TYR A O 1
ATOM 4979 N N . SER A 1 348 ? 4.917 10.337 31.352 1.00 33.91 410 SER A N 1
ATOM 4980 C CA . SER A 1 348 ? 4.890 9.526 30.140 1.00 32.54 410 SER A CA 1
ATOM 4981 C C . SER A 1 348 ? 3.463 9.088 29.783 1.00 40.15 410 SER A C 1
ATOM 4982 O O . SER A 1 348 ? 3.180 8.804 28.621 1.00 41.32 410 SER A O 1
ATOM 4990 N N . ASP A 1 349 ? 2.564 9.040 30.765 1.00 36.88 411 ASP A N 1
ATOM 4991 C CA . ASP A 1 349 ? 1.172 8.680 30.487 1.00 37.76 411 ASP A CA 1
ATOM 4992 C C . ASP A 1 349 ? 0.328 9.905 30.120 1.00 39.43 411 ASP A C 1
ATOM 4993 O O . ASP A 1 349 ? -0.895 9.832 30.096 1.00 44.37 411 ASP A O 1
ATOM 5002 N N . ASN A 1 350 ? 1.000 11.022 29.855 1.00 36.27 412 ASN A N 1
ATOM 5003 C CA . ASN A 1 350 ? 0.376 12.270 29.409 1.00 42.65 412 ASN A CA 1
ATOM 5004 C C . ASN A 1 350 ? -0.506 12.976 30.435 1.00 42.71 412 ASN A C 1
ATOM 5005 O O . ASN A 1 350 ? -1.323 13.825 30.072 1.00 44.78 412 ASN A O 1
ATOM 5016 N N . THR A 1 351 ? -0.313 12.655 31.710 1.00 41.26 413 THR A N 1
ATOM 5017 C CA . THR A 1 351 ? -0.922 13.417 32.802 1.00 41.95 413 THR A CA 1
ATOM 5018 C C . THR A 1 351 ? 0.100 14.406 33.375 1.00 41.65 413 THR A C 1
ATOM 5019 O O . THR A 1 351 ? 1.305 14.194 33.267 1.00 36.96 413 THR A O 1
ATOM 5030 N N . ALA A 1 352 ? -0.378 15.491 33.971 1.00 39.84 414 ALA A N 1
ATOM 5031 C CA . ALA A 1 352 ? 0.509 16.547 34.450 1.00 38.00 414 ALA A CA 1
ATOM 5032 C C . ALA A 1 352 ? 1.093 16.202 35.825 1.00 30.27 414 ALA A C 1
ATOM 5033 O O . ALA A 1 352 ? 0.430 15.608 36.652 1.00 30.48 414 ALA A O 1
ATOM 5040 N N . VAL A 1 353 ? 2.348 16.572 36.054 1.00 30.37 415 VAL A N 1
ATOM 5041 C CA . VAL A 1 353 ? 2.931 16.406 37.377 1.00 27.22 415 VAL A CA 1
ATOM 5042 C C . VAL A 1 353 ? 2.344 17.480 38.298 1.00 25.85 415 VAL A C 1
ATOM 5043 O O . VAL A 1 353 ? 2.332 18.658 37.952 1.00 29.23 415 VAL A O 1
ATOM 5056 N N . PRO A 1 354 ? 1.851 17.080 39.469 1.00 27.69 416 PRO A N 1
ATOM 5057 C CA . PRO A 1 354 ? 1.329 18.092 40.395 1.00 31.03 416 PRO A CA 1
ATOM 5058 C C . PRO A 1 354 ? 2.446 18.829 41.106 1.00 27.71 416 PRO A C 1
ATOM 5059 O O . PRO A 1 354 ? 3.496 18.225 41.325 1.00 26.29 416 PRO A O 1
ATOM 5070 N N . GLU A 1 355 ? 2.234 20.101 41.443 1.00 27.58 417 GLU A N 1
ATOM 5071 C CA . GLU A 1 355 ? 3.187 20.851 42.254 1.00 26.18 417 GLU A CA 1
ATOM 5072 C C . GLU A 1 355 ? 3.287 20.233 43.633 1.00 25.00 417 GLU A C 1
ATOM 5073 O O . GLU A 1 355 ? 2.306 19.703 44.150 1.00 26.44 417 GLU A O 1
ATOM 5085 N N . TYR A 1 356 ? 4.457 20.341 44.250 1.00 24.44 418 TYR A N 1
ATOM 5086 C CA . TYR A 1 356 ? 4.610 19.900 45.624 1.00 24.21 418 TYR A CA 1
ATOM 5087 C C . TYR A 1 356 ? 3.755 20.772 46.544 1.00 26.21 418 TYR A C 1
ATOM 5088 O O . TYR A 1 356 ? 3.727 21.996 46.399 1.00 23.43 418 TYR A O 1
ATOM 5106 N N . VAL A 1 357 ? 3.070 20.123 47.477 1.00 25.30 419 VAL A N 1
ATOM 5107 C CA . VAL A 1 357 ? 2.302 20.805 48.515 1.00 25.90 419 VAL A CA 1
ATOM 5108 C C . VAL A 1 357 ? 3.064 20.734 49.824 1.00 23.68 419 VAL A C 1
ATOM 5109 O O . VAL A 1 357 ? 3.385 19.644 50.290 1.00 24.71 419 VAL A O 1
ATOM 5122 N N . ALA A 1 358 ? 3.346 21.897 50.413 1.00 22.95 420 ALA A N 1
ATOM 5123 C CA . ALA A 1 358 ? 4.088 21.979 51.669 1.00 23.35 420 ALA A CA 1
ATOM 5124 C C . ALA A 1 358 ? 3.537 21.032 52.722 1.00 25.12 420 ALA A C 1
ATOM 5125 O O . ALA A 1 358 ? 2.328 20.973 52.952 1.00 26.18 420 ALA A O 1
ATOM 5132 N N . GLY A 1 359 ? 4.430 20.295 53.365 1.00 26.16 421 GLY A N 1
ATOM 5133 C CA . GLY A 1 359 ? 4.020 19.386 54.415 1.00 28.27 421 GLY A CA 1
ATOM 5134 C C . GLY A 1 359 ? 3.727 17.982 53.930 1.00 27.72 421 GLY A C 1
ATOM 5135 O O . GLY A 1 359 ? 3.593 17.071 54.739 1.00 28.09 421 GLY A O 1
ATOM 5139 N N . GLU A 1 360 ? 3.599 17.791 52.620 1.00 21.50 422 GLU A N 1
ATOM 5140 C CA . GLU A 1 360 ? 3.318 16.452 52.111 1.00 21.93 422 GLU A CA 1
ATOM 5141 C C . GLU A 1 360 ? 4.594 15.644 51.972 1.00 20.54 422 GLU A C 1
ATOM 5142 O O . GLU A 1 360 ? 5.711 16.186 52.052 1.00 21.37 422 GLU A O 1
ATOM 5154 N N . ASP A 1 361 ? 4.429 14.336 51.783 1.00 23.38 423 ASP A N 1
ATOM 5155 C CA . ASP A 1 361 ? 5.572 13.464 51.513 1.00 22.04 423 ASP A CA 1
ATOM 5156 C C . ASP A 1 361 ? 6.377 14.025 50.360 1.00 20.67 423 ASP A C 1
ATOM 5157 O O . ASP A 1 361 ? 5.807 14.589 49.411 1.00 21.70 423 ASP A O 1
ATOM 5166 N N . PHE A 1 362 ? 7.690 13.853 50.411 1.00 21.00 424 PHE A N 1
ATOM 5167 C CA . PHE A 1 362 ? 8.499 14.058 49.213 1.00 20.61 424 PHE A CA 1
ATOM 5168 C C . PHE A 1 362 ? 9.548 12.971 49.099 1.00 21.48 424 PHE A C 1
ATOM 5169 O O . PHE A 1 362 ? 9.826 12.266 50.061 1.00 20.21 424 PHE A O 1
ATOM 5186 N N . PHE A 1 363 ? 10.075 12.806 47.888 1.00 20.76 425 PHE A N 1
ATOM 5187 C CA . PHE A 1 363 ? 10.953 11.692 47.550 1.00 20.38 425 PHE A CA 1
ATOM 5188 C C . PHE A 1 363 ? 12.267 12.207 47.008 1.00 21.41 425 PHE A C 1
ATOM 5189 O O . PHE A 1 363 ? 12.288 12.990 46.059 1.00 22.80 425 PHE A O 1
ATOM 5206 N N . VAL A 1 364 ? 13.371 11.760 47.590 1.00 19.74 426 VAL A N 1
ATOM 5207 C CA . VAL A 1 364 ? 14.676 12.204 47.136 1.00 18.49 426 VAL A CA 1
ATOM 5208 C C . VAL A 1 364 ? 15.397 11.026 46.517 1.00 19.36 426 VAL A C 1
ATOM 5209 O O . VAL A 1 364 ? 15.674 10.023 47.183 1.00 20.67 426 VAL A O 1
ATOM 5222 N N . GLY A 1 365 ? 15.664 11.143 45.220 1.00 19.47 427 GLY A N 1
ATOM 5223 C CA . GLY A 1 365 ? 16.284 10.064 44.482 1.00 19.40 427 GLY A CA 1
ATOM 5224 C C . GLY A 1 365 ? 17.725 9.826 44.873 1.00 21.30 427 GLY A C 1
ATOM 5225 O O . GLY A 1 365 ? 18.375 10.654 45.537 1.00 22.26 427 GLY A O 1
ATOM 5229 N N . GLU A 1 366 ? 18.255 8.696 44.417 1.00 20.97 428 GLU A N 1
ATOM 5230 C CA . GLU A 1 366 ? 19.681 8.431 44.549 1.00 21.97 428 GLU A CA 1
ATOM 5231 C C . GLU A 1 366 ? 20.514 9.557 43.932 1.00 22.84 428 GLU A C 1
ATOM 5232 O O . GLU A 1 366 ? 21.676 9.745 44.294 1.00 24.02 428 GLU A O 1
ATOM 5244 N N . ASN A 1 367 ? 19.926 10.288 42.984 1.00 20.29 429 ASN A N 1
ATOM 5245 C CA . ASN A 1 367 ? 20.614 11.390 42.312 1.00 22.67 429 ASN A CA 1
ATOM 5246 C C . ASN A 1 367 ? 20.514 12.709 43.074 1.00 23.21 429 ASN A C 1
ATOM 5247 O O . ASN A 1 367 ? 20.974 13.746 42.589 1.00 24.54 429 ASN A O 1
ATOM 5258 N N . GLY A 1 368 ? 19.918 12.672 44.255 1.00 21.24 430 GLY A N 1
ATOM 5259 C CA . GLY A 1 368 ? 19.792 13.874 45.066 1.00 23.10 430 GLY A CA 1
ATOM 5260 C C . GLY A 1 368 ? 18.654 14.804 44.671 1.00 24.54 430 GLY A C 1
ATOM 5261 O O . GLY A 1 368 ? 18.439 15.830 45.324 1.00 26.67 430 GLY A O 1
ATOM 5265 N N . GLN A 1 369 ? 17.929 14.472 43.604 1.00 21.25 431 GLN A N 1
ATOM 5266 C CA . GLN A 1 369 ? 16.843 15.339 43.142 1.00 19.12 431 GLN A CA 1
ATOM 5267 C C . GLN A 1 369 ? 15.540 15.027 43.887 1.00 19.32 431 GLN A C 1
ATOM 5268 O O . GLN A 1 369 ? 15.376 13.939 44.441 1.00 20.13 431 GLN A O 1
ATOM 5282 N N . PHE A 1 370 ? 14.638 16.012 43.895 1.00 19.98 432 PHE A N 1
ATOM 5283 C CA . PHE A 1 370 ? 13.375 15.976 44.629 1.00 20.61 432 PHE A CA 1
ATOM 5284 C C . PHE A 1 370 ? 12.195 15.707 43.694 1.00 18.73 432 PHE A C 1
ATOM 5285 O O . PHE A 1 370 ? 12.072 16.338 42.639 1.00 19.94 432 PHE A O 1
ATOM 5302 N N . TYR A 1 371 ? 11.318 14.799 44.116 1.00 20.71 433 TYR A N 1
ATOM 5303 C CA . TYR A 1 371 ? 10.188 14.318 43.312 1.00 20.13 433 TYR A CA 1
ATOM 5304 C C . TYR A 1 371 ? 8.944 14.280 44.185 1.00 21.60 433 TYR A C 1
ATOM 5305 O O . TYR A 1 371 ? 9.054 14.028 45.374 1.00 20.24 433 TYR A O 1
ATOM 5323 N N . VAL A 1 372 ? 7.774 14.527 43.600 1.00 20.62 434 VAL A N 1
ATOM 5324 C CA . VAL A 1 372 ? 6.528 14.521 44.371 1.00 21.59 434 VAL A CA 1
ATOM 5325 C C . VAL A 1 372 ? 5.948 13.137 44.599 1.00 24.46 434 VAL A C 1
ATOM 5326 O O . VAL A 1 372 ? 5.095 12.966 45.473 1.00 24.10 434 VAL A O 1
ATOM 5339 N N . SER A 1 373 ? 6.414 12.154 43.838 1.00 23.43 435 SER A N 1
ATOM 5340 C CA . SER A 1 373 ? 5.950 10.781 43.973 1.00 22.30 435 SER A CA 1
ATOM 5341 C C . SER A 1 373 ? 6.956 9.794 43.407 1.00 22.11 435 SER A C 1
ATOM 5342 O O . SER A 1 373 ? 7.817 10.157 42.613 1.00 21.68 435 SER A O 1
ATOM 5350 N N . MET A 1 374 ? 6.802 8.527 43.760 1.00 23.79 436 MET A N 1
ATOM 5351 C CA . MET A 1 374 ? 7.622 7.480 43.156 1.00 23.43 436 MET A CA 1
ATOM 5352 C C . MET A 1 374 ? 7.373 7.379 41.654 1.00 27.36 436 MET A C 1
ATOM 5353 O O . MET A 1 374 ? 8.258 6.968 40.900 1.00 25.45 436 MET A O 1
ATOM 5367 N N . LYS A 1 375 ? 6.176 7.752 41.212 1.00 24.73 437 LYS A N 1
ATOM 5368 C CA . LYS A 1 375 ? 5.893 7.752 39.778 1.00 25.55 437 LYS A CA 1
ATOM 5369 C C . LYS A 1 375 ? 6.867 8.702 39.074 1.00 23.90 437 LYS A C 1
ATOM 5370 O O . LYS A 1 375 ? 7.364 8.416 37.980 1.00 25.00 437 LYS A O 1
ATOM 5389 N N . SER A 1 376 ? 7.148 9.837 39.710 1.00 24.00 438 SER A N 1
ATOM 5390 C CA . SER A 1 376 ? 8.076 10.827 39.146 1.00 22.60 438 SER A CA 1
ATOM 5391 C C . SER A 1 376 ? 9.510 10.311 39.190 1.00 22.17 438 SER A C 1
ATOM 5392 O O . SER A 1 376 ? 10.280 10.493 38.248 1.00 21.46 438 SER A O 1
ATOM 5400 N N . VAL A 1 377 ? 9.864 9.703 40.319 1.00 21.39 439 VAL A N 1
ATOM 5401 C CA . VAL A 1 377 ? 11.222 9.219 40.547 1.00 22.06 439 VAL A CA 1
ATOM 5402 C C . VAL A 1 377 ? 11.751 8.365 39.396 1.00 21.93 439 VAL A C 1
ATOM 5403 O O . VAL A 1 377 ? 12.930 8.483 39.033 1.00 22.55 439 VAL A O 1
ATOM 5416 N N . THR A 1 378 ? 10.892 7.530 38.801 1.00 21.18 440 THR A N 1
ATOM 5417 C CA . THR A 1 378 ? 11.351 6.590 37.778 1.00 21.32 440 THR A CA 1
ATOM 5418 C C . THR A 1 378 ? 10.903 6.927 36.344 1.00 23.12 440 THR A C 1
ATOM 5419 O O . THR A 1 378 ? 11.133 6.132 35.437 1.00 24.05 440 THR A O 1
ATOM 5430 N N . ASP A 1 379 ? 10.294 8.098 36.138 1.00 24.31 441 ASP A N 1
ATOM 5431 C CA . ASP A 1 379 ? 9.818 8.510 34.807 1.00 23.60 441 ASP A CA 1
ATOM 5432 C C . ASP A 1 379 ? 10.791 9.504 34.165 1.00 21.55 441 ASP A C 1
ATOM 5433 O O . ASP A 1 379 ? 10.837 10.663 34.565 1.00 23.94 441 ASP A O 1
ATOM 5442 N N . PRO A 1 380 ? 11.557 9.064 33.155 1.00 23.48 442 PRO A N 1
ATOM 5443 C CA . PRO A 1 380 ? 12.530 10.002 32.577 1.00 25.55 442 PRO A CA 1
ATOM 5444 C C . PRO A 1 380 ? 11.910 11.247 31.935 1.00 26.14 442 PRO A C 1
ATOM 5445 O O . PRO A 1 380 ? 12.597 12.259 31.837 1.00 25.19 442 PRO A O 1
ATOM 5456 N N . LYS A 1 381 ? 10.637 11.201 31.552 1.00 24.89 443 LYS A N 1
ATOM 5457 C CA . LYS A 1 381 ? 10.019 12.352 30.904 1.00 26.69 443 LYS A CA 1
ATOM 5458 C C . LYS A 1 381 ? 9.890 13.546 31.858 1.00 26.26 443 LYS A C 1
ATOM 5459 O O . LYS A 1 381 ? 9.713 14.686 31.416 1.00 26.42 443 LYS A O 1
ATOM 5478 N N . VAL A 1 382 ? 10.007 13.290 33.159 1.00 25.10 444 VAL A N 1
ATOM 5479 C CA . VAL A 1 382 ? 9.877 14.352 34.157 1.00 26.23 444 VAL A CA 1
ATOM 5480 C C . VAL A 1 382 ? 11.166 14.534 34.963 1.00 26.27 444 VAL A C 1
ATOM 5481 O O . VAL A 1 382 ? 11.177 15.242 35.965 1.00 28.18 444 VAL A O 1
ATOM 5494 N N . GLY A 1 383 ? 12.259 13.931 34.500 1.00 23.83 445 GLY A N 1
ATOM 5495 C CA . GLY A 1 383 ? 13.541 14.057 35.176 1.00 26.91 445 GLY A CA 1
ATOM 5496 C C . GLY A 1 383 ? 13.834 12.925 36.148 1.00 22.85 445 GLY A C 1
ATOM 5497 O O . GLY A 1 383 ? 14.830 12.949 36.874 1.00 22.45 445 GLY A O 1
ATOM 5501 N N . GLY A 1 384 ? 12.970 11.918 36.159 1.00 22.62 446 GLY A N 1
ATOM 5502 C CA . GLY A 1 384 ? 13.262 10.694 36.876 1.00 21.44 446 GLY A CA 1
ATOM 5503 C C . GLY A 1 384 ? 14.202 9.788 36.100 1.00 21.15 446 GLY A C 1
ATOM 5504 O O . GLY A 1 384 ? 14.675 10.124 35.005 1.00 21.18 446 GLY A O 1
ATOM 5508 N N . VAL A 1 385 ? 14.470 8.629 36.681 1.00 20.33 447 VAL A N 1
ATOM 5509 C CA . VAL A 1 385 ? 15.415 7.662 36.134 1.00 21.51 447 VAL A CA 1
ATOM 5510 C C . VAL A 1 385 ? 14.863 6.264 36.366 1.00 20.86 447 VAL A C 1
ATOM 5511 O O . VAL A 1 385 ? 14.623 5.881 37.495 1.00 20.72 447 VAL A O 1
ATOM 5524 N N . ALA A 1 386 ? 14.646 5.512 35.291 1.00 22.65 448 ALA A N 1
ATOM 5525 C CA . ALA A 1 386 ? 14.092 4.166 35.440 1.00 23.11 448 ALA A CA 1
ATOM 5526 C C . ALA A 1 386 ? 14.981 3.316 36.342 1.00 22.50 448 ALA A C 1
ATOM 5527 O O . ALA A 1 386 ? 16.198 3.263 36.179 1.00 24.34 448 ALA A O 1
ATOM 5534 N N . GLY A 1 387 ? 14.364 2.656 37.322 1.00 21.06 449 GLY A N 1
ATOM 5535 C CA . GLY A 1 387 ? 15.080 1.759 38.217 1.00 22.71 449 GLY A CA 1
ATOM 5536 C C . GLY A 1 387 ? 15.730 2.442 39.404 1.00 22.37 449 GLY A C 1
ATOM 5537 O O . GLY A 1 387 ? 16.283 1.784 40.274 1.00 23.11 449 GLY A O 1
ATOM 5541 N N . MET A 1 388 ? 15.675 3.766 39.427 1.00 21.84 450 MET A N 1
ATOM 5542 C CA . MET A 1 388 ? 16.314 4.525 40.493 1.00 20.90 450 MET A CA 1
ATOM 5543 C C . MET A 1 388 ? 15.471 4.437 41.756 1.00 20.23 450 MET A C 1
ATOM 5544 O O . MET A 1 388 ? 14.241 4.444 41.691 1.00 21.72 450 MET A O 1
ATOM 5558 N N . LYS A 1 389 ? 16.149 4.354 42.894 1.00 19.27 451 LYS A N 1
ATOM 5559 C CA . LYS A 1 389 ? 15.481 4.318 44.196 1.00 20.15 451 LYS A CA 1
ATOM 5560 C C . LYS A 1 389 ? 15.379 5.721 44.773 1.00 21.22 451 LYS A C 1
ATOM 5561 O O . LYS A 1 389 ? 16.068 6.647 44.322 1.00 21.56 451 LYS A O 1
ATOM 5580 N N . ALA A 1 390 ? 14.525 5.871 45.780 1.00 20.13 452 ALA A N 1
ATOM 5581 C CA . ALA A 1 390 ? 14.399 7.133 46.496 1.00 18.82 452 ALA A CA 1
ATOM 5582 C C . ALA A 1 390 ? 14.050 6.904 47.951 1.00 19.02 452 ALA A C 1
ATOM 5583 O O . ALA A 1 390 ? 13.434 5.896 48.306 1.00 20.60 452 ALA A O 1
ATOM 5590 N N . HIS A 1 391 ? 14.429 7.887 48.759 1.00 19.90 453 HIS A N 1
ATOM 5591 C CA . HIS A 1 391 ? 14.010 7.999 50.155 1.00 18.81 453 HIS A CA 1
ATOM 5592 C C . HIS A 1 391 ? 12.727 8.827 50.251 1.00 19.99 453 HIS A C 1
ATOM 5593 O O . HIS A 1 391 ? 12.667 9.979 49.816 1.00 19.44 453 HIS A O 1
ATOM 5607 N N . LYS A 1 392 ? 11.700 8.217 50.815 1.00 20.28 454 LYS A N 1
ATOM 5608 C CA . LYS A 1 392 ? 10.445 8.885 51.117 1.00 20.51 454 LYS A CA 1
ATOM 5609 C C . LYS A 1 392 ? 10.523 9.579 52.474 1.00 21.04 454 LYS A C 1
ATOM 5610 O O . LYS A 1 392 ? 10.686 8.917 53.505 1.00 20.24 454 LYS A O 1
ATOM 5629 N N . TYR A 1 393 ? 10.399 10.899 52.459 1.00 19.89 455 TYR A N 1
ATOM 5630 C CA . TYR A 1 393 ? 10.358 11.700 53.688 1.00 19.48 455 TYR A CA 1
ATOM 5631 C C . TYR A 1 393 ? 8.901 11.930 54.030 1.00 21.88 455 TYR A C 1
ATOM 5632 O O . TYR A 1 393 ? 8.172 12.637 53.311 1.00 21.21 455 TYR A O 1
ATOM 5650 N N . VAL A 1 394 ? 8.471 11.281 55.108 1.00 19.82 456 VAL A N 1
ATOM 5651 C CA . VAL A 1 394 ? 7.061 11.179 55.445 1.00 18.44 456 VAL A CA 1
ATOM 5652 C C . VAL A 1 394 ? 6.590 12.506 56.034 1.00 17.68 456 VAL A C 1
ATOM 5653 O O . VAL A 1 394 ? 7.009 12.905 57.120 1.00 21.77 456 VAL A O 1
ATOM 5666 N N . LYS A 1 395 ? 5.734 13.193 55.285 1.00 18.57 457 LYS A N 1
ATOM 5667 C CA . LYS A 1 395 ? 5.244 14.528 55.649 1.00 20.31 457 LYS A CA 1
ATOM 5668 C C . LYS A 1 395 ? 6.417 15.436 56.003 1.00 20.43 457 LYS A C 1
ATOM 5669 O O . LYS A 1 395 ? 6.334 16.280 56.892 1.00 23.51 457 LYS A O 1
ATOM 5688 N N . GLY A 1 396 ? 7.531 15.244 55.309 1.00 20.30 458 GLY A N 1
ATOM 5689 C CA . GLY A 1 396 ? 8.705 16.083 55.513 1.00 20.46 458 GLY A CA 1
ATOM 5690 C C . GLY A 1 396 ? 9.535 15.827 56.778 1.00 18.93 458 GLY A C 1
ATOM 5691 O O . GLY A 1 396 ? 10.423 16.621 57.094 1.00 21.15 458 GLY A O 1
ATOM 5695 N N . LYS A 1 397 ? 9.283 14.736 57.497 1.00 21.41 459 LYS A N 1
ATOM 5696 C CA . LYS A 1 397 ? 10.106 14.392 58.676 1.00 19.01 459 LYS A CA 1
ATOM 5697 C C . LYS A 1 397 ? 11.546 14.045 58.327 1.00 20.60 459 LYS A C 1
ATOM 5698 O O . LYS A 1 397 ? 11.795 13.141 57.518 1.00 18.87 459 LYS A O 1
ATOM 5717 N N . VAL A 1 398 ? 12.490 14.745 58.956 1.00 19.87 460 VAL A N 1
ATOM 5718 C CA . VAL A 1 398 ? 13.917 14.454 58.815 1.00 18.14 460 VAL A CA 1
ATOM 5719 C C . VAL A 1 398 ? 14.516 14.113 60.167 1.00 19.36 460 VAL A C 1
ATOM 5720 O O . VAL A 1 398 ? 14.074 14.623 61.198 1.00 19.43 460 VAL A O 1
ATOM 5733 N N . LEU A 1 399 ? 15.530 13.251 60.139 1.00 18.29 461 LEU A N 1
ATOM 5734 C CA . LEU A 1 399 ? 16.184 12.755 61.354 1.00 19.39 461 LEU A CA 1
ATOM 5735 C C . LEU A 1 399 ? 17.698 12.938 61.311 1.00 20.59 461 LEU A C 1
ATOM 5736 O O . LEU A 1 399 ? 18.334 12.782 60.251 1.00 19.33 461 LEU A O 1
ATOM 5752 N N . TYR A 1 400 ? 18.267 13.224 62.484 1.00 20.85 462 TYR A N 1
ATOM 5753 C CA . TYR A 1 400 ? 19.694 13.438 62.657 1.00 20.07 462 TYR A CA 1
ATOM 5754 C C . TYR A 1 400 ? 20.179 12.780 63.953 1.00 21.26 462 TYR A C 1
ATOM 5755 O O . TYR A 1 400 ? 19.455 12.766 64.952 1.00 20.13 462 TYR A O 1
ATOM 5773 N N . TYR A 1 401 ? 21.402 12.255 63.926 1.00 21.87 463 TYR A N 1
ATOM 5774 C CA . TYR A 1 401 ? 22.023 11.706 65.123 1.00 21.23 463 TYR A CA 1
ATOM 5775 C C . TYR A 1 401 ? 23.050 12.654 65.714 1.00 22.92 463 TYR A C 1
ATOM 5776 O O . TYR A 1 401 ? 23.826 13.293 64.990 1.00 22.37 463 TYR A O 1
ATOM 5794 N N . ALA A 1 402 ? 23.036 12.733 67.038 1.00 20.55 464 ALA A N 1
ATOM 5795 C CA . ALA A 1 402 ? 24.100 13.384 67.782 1.00 22.84 464 ALA A CA 1
ATOM 5796 C C . ALA A 1 402 ? 24.628 12.435 68.853 1.00 21.16 464 ALA A C 1
ATOM 5797 O O . ALA A 1 402 ? 23.864 11.926 69.682 1.00 23.49 464 ALA A O 1
ATOM 5804 N N . TRP A 1 403 ? 25.938 12.204 68.848 1.00 20.06 465 TRP A N 1
ATOM 5805 C CA . TRP A 1 403 ? 26.553 11.362 69.859 1.00 21.06 465 TRP A CA 1
ATOM 5806 C C . TRP A 1 403 ? 26.865 12.213 71.088 1.00 25.99 465 TRP A C 1
ATOM 5807 O O . TRP A 1 403 ? 27.130 13.407 70.974 1.00 24.95 465 TRP A O 1
ATOM 5828 N N . LEU A 1 404 ? 26.805 11.598 72.265 1.00 28.47 466 LEU A N 1
ATOM 5829 C CA . LEU A 1 404 ? 26.743 12.351 73.517 1.00 26.15 466 LEU A CA 1
ATOM 5830 C C . LEU A 1 404 ? 28.070 12.866 73.980 1.00 30.01 466 LEU A C 1
ATOM 5831 O O . LEU A 1 404 ? 28.140 13.858 74.720 1.00 29.15 466 LEU A O 1
ATOM 5847 N N . ASN A 1 405 ? 29.130 12.190 73.564 1.00 27.57 467 ASN A N 1
ATOM 5848 C CA . ASN A 1 405 ? 30.443 12.492 74.079 1.00 29.81 467 ASN A CA 1
ATOM 5849 C C . ASN A 1 405 ? 31.524 12.232 73.056 1.00 32.74 467 ASN A C 1
ATOM 5850 O O . ASN A 1 405 ? 32.408 11.406 73.275 1.00 32.74 467 ASN A O 1
ATOM 5861 N N . PRO A 1 406 ? 31.459 12.934 71.926 1.00 33.22 468 PRO A N 1
ATOM 5862 C CA . PRO A 1 406 ? 32.442 12.678 70.869 1.00 43.15 468 PRO A CA 1
ATOM 5863 C C . PRO A 1 406 ? 33.862 12.909 71.370 1.00 53.24 468 PRO A C 1
ATOM 5864 O O . PRO A 1 406 ? 34.186 13.994 71.855 1.00 50.44 468 PRO A O 1
ATOM 5875 N N . SER A 1 407 ? 34.681 11.867 71.268 1.00 65.56 469 SER A N 1
ATOM 5876 C CA . SER A 1 407 ? 36.021 11.860 71.833 1.00 76.70 469 SER A CA 1
ATOM 5877 C C . SER A 1 407 ? 37.048 11.501 70.753 1.00 90.96 469 SER A C 1
ATOM 5878 O O . SER A 1 407 ? 37.149 10.330 70.392 1.00 81.51 469 SER A O 1
ATOM 5886 N N . THR A 1 408 ? 37.783 12.470 70.199 1.00 113.11 470 THR A N 1
ATOM 5887 C CA . THR A 1 408 ? 37.584 13.905 70.409 1.00 124.91 470 THR A CA 1
ATOM 5888 C C . THR A 1 408 ? 36.569 14.420 69.389 1.00 129.16 470 THR A C 1
ATOM 5889 O O . THR A 1 408 ? 35.830 13.635 68.808 1.00 129.89 470 THR A O 1
ATOM 5900 N N . THR A 1 409 ? 36.535 15.733 69.179 1.00 130.41 471 THR A N 1
ATOM 5901 C CA . THR A 1 409 ? 35.668 16.348 68.175 1.00 129.22 471 THR A CA 1
ATOM 5902 C C . THR A 1 409 ? 36.427 16.323 66.833 1.00 133.04 471 THR A C 1
ATOM 5903 O O . THR A 1 409 ? 37.587 15.908 66.821 1.00 134.66 471 THR A O 1
ATOM 5914 N N . SER A 1 410 ? 35.826 16.729 65.706 1.00 134.35 472 SER A N 1
ATOM 5915 C CA . SER A 1 410 ? 34.465 17.268 65.619 1.00 133.68 472 SER A CA 1
ATOM 5916 C C . SER A 1 410 ? 33.599 16.727 64.462 1.00 141.82 472 SER A C 1
ATOM 5917 O O . SER A 1 410 ? 32.390 16.609 64.632 1.00 143.72 472 SER A O 1
ATOM 5925 N N . PRO A 1 411 ? 34.183 16.422 63.282 1.00 145.77 473 PRO A N 1
ATOM 5926 C CA . PRO A 1 411 ? 33.298 15.882 62.244 1.00 144.43 473 PRO A CA 1
ATOM 5927 C C . PRO A 1 411 ? 33.544 14.404 61.948 1.00 133.98 473 PRO A C 1
ATOM 5928 O O . PRO A 1 411 ? 32.818 13.544 62.447 1.00 134.18 473 PRO A O 1
ATOM 5939 N N . ASP A 1 412 ? 34.562 14.128 61.138 1.00 120.93 474 ASP A N 1
ATOM 5940 C CA . ASP A 1 412 ? 34.903 12.768 60.740 1.00 107.01 474 ASP A CA 1
ATOM 5941 C C . ASP A 1 412 ? 36.056 12.217 61.581 1.00 96.55 474 ASP A C 1
ATOM 5942 O O . ASP A 1 412 ? 36.960 11.570 61.055 1.00 93.75 474 ASP A O 1
ATOM 5951 N N . SER A 1 413 ? 36.015 12.471 62.887 1.00 90.62 475 SER A N 1
ATOM 5952 C CA . SER A 1 413 ? 37.096 12.055 63.778 1.00 87.87 475 SER A CA 1
ATOM 5953 C C . SER A 1 413 ? 36.613 11.581 65.154 1.00 79.75 475 SER A C 1
ATOM 5954 O O . SER A 1 413 ? 37.382 10.970 65.898 1.00 82.47 475 SER A O 1
ATOM 5962 N N . TRP A 1 414 ? 35.359 11.856 65.507 1.00 64.69 476 TRP A N 1
ATOM 5963 C CA . TRP A 1 414 ? 34.879 11.436 66.822 1.00 49.48 476 TRP A CA 1
ATOM 5964 C C . TRP A 1 414 ? 34.595 9.931 66.822 1.00 35.43 476 TRP A C 1
ATOM 5965 O O . TRP A 1 414 ? 33.446 9.502 66.780 1.00 34.88 476 TRP A O 1
ATOM 5986 N N . TRP A 1 415 ? 35.653 9.118 66.883 1.00 31.18 477 TRP A N 1
ATOM 5987 C CA . TRP A 1 415 ? 35.466 7.670 66.804 1.00 30.15 477 TRP A CA 1
ATOM 5988 C C . TRP A 1 415 ? 34.827 7.083 68.060 1.00 27.73 477 TRP A C 1
ATOM 5989 O O . TRP A 1 415 ? 34.289 5.978 68.015 1.00 25.80 477 TRP A O 1
ATOM 6010 N N . ASN A 1 416 ? 34.866 7.824 69.160 1.00 24.80 478 ASN A N 1
ATOM 6011 C CA . ASN A 1 416 ? 34.449 7.282 70.461 1.00 24.62 478 ASN A CA 1
ATOM 6012 C C . ASN A 1 416 ? 33.415 8.145 71.165 1.00 25.37 478 ASN A C 1
ATOM 6013 O O . ASN A 1 416 ? 33.424 9.355 71.012 1.00 27.68 478 ASN A O 1
ATOM 6024 N N . SER A 1 417 ? 32.534 7.518 71.945 1.00 22.84 479 SER A N 1
ATOM 6025 C CA . SER A 1 417 ? 31.507 8.267 72.674 1.00 20.43 479 SER A CA 1
ATOM 6026 C C . SER A 1 417 ? 31.075 7.551 73.963 1.00 20.59 479 SER A C 1
ATOM 6027 O O . SER A 1 417 ? 29.937 7.117 74.095 1.00 21.01 479 SER A O 1
ATOM 6035 N N . PRO A 1 418 ? 31.984 7.468 74.938 1.00 23.38 480 PRO A N 1
ATOM 6036 C CA . PRO A 1 418 ? 31.603 6.869 76.225 1.00 24.62 480 PRO A CA 1
ATOM 6037 C C . PRO A 1 418 ? 30.607 7.705 77.011 1.00 26.56 480 PRO A C 1
ATOM 6038 O O . PRO A 1 418 ? 30.726 8.930 77.052 1.00 23.46 480 PRO A O 1
ATOM 6049 N N . VAL A 1 419 ? 29.650 7.032 77.639 1.00 21.67 481 VAL A N 1
ATOM 6050 C CA . VAL A 1 419 ? 28.715 7.664 78.556 1.00 21.01 481 VAL A CA 1
ATOM 6051 C C . VAL A 1 419 ? 28.917 7.045 79.934 1.00 20.94 481 VAL A C 1
ATOM 6052 O O . VAL A 1 419 ? 28.743 5.836 80.108 1.00 21.10 481 VAL A O 1
ATOM 6065 N N . VAL A 1 420 ? 29.329 7.874 80.893 1.00 20.38 482 VAL A N 1
ATOM 6066 C CA . VAL A 1 420 ? 29.665 7.429 82.250 1.00 20.90 482 VAL A CA 1
ATOM 6067 C C . VAL A 1 420 ? 28.714 8.081 83.250 1.00 20.62 482 VAL A C 1
ATOM 6068 O O . VAL A 1 420 ? 28.320 9.245 83.081 1.00 19.84 482 VAL A O 1
ATOM 6081 N N . ARG A 1 421 ? 28.329 7.328 84.281 1.00 21.41 483 ARG A N 1
ATOM 6082 C CA . ARG A 1 421 ? 27.378 7.842 85.266 1.00 22.21 483 ARG A CA 1
ATOM 6083 C C . ARG A 1 421 ? 27.903 9.103 85.951 1.00 22.28 483 ARG A C 1
ATOM 6084 O O . ARG A 1 421 ? 29.110 9.311 86.057 1.00 20.61 483 ARG A O 1
ATOM 6105 N N . ASN A 1 422 ? 26.978 9.937 86.407 1.00 21.52 484 ASN A N 1
ATOM 6106 C CA . ASN A 1 422 ? 27.304 11.128 87.190 1.00 20.79 484 ASN A CA 1
ATOM 6107 C C . ASN A 1 422 ? 27.960 12.221 86.358 1.00 24.48 484 ASN A C 1
ATOM 6108 O O . ASN A 1 422 ? 28.617 13.119 86.895 1.00 25.31 484 ASN A O 1
ATOM 6119 N N . ASN A 1 423 ? 27.755 12.139 85.048 1.00 22.46 485 ASN A N 1
ATOM 6120 C CA . ASN A 1 423 ? 28.129 13.203 84.121 1.00 23.90 485 ASN A CA 1
ATOM 6121 C C . ASN A 1 423 ? 26.923 13.692 83.354 1.00 24.05 485 ASN A C 1
ATOM 6122 O O . ASN A 1 423 ? 25.964 12.934 83.111 1.00 22.06 485 ASN A O 1
ATOM 6133 N N . ILE A 1 424 ? 27.004 14.957 82.958 1.00 22.69 486 ILE A N 1
ATOM 6134 C CA . ILE A 1 424 ? 26.003 15.597 82.103 1.00 24.06 486 ILE A CA 1
ATOM 6135 C C . ILE A 1 424 ? 26.614 15.839 80.739 1.00 25.74 486 ILE A C 1
ATOM 6136 O O . ILE A 1 424 ? 27.700 16.388 80.631 1.00 24.17 486 ILE A O 1
ATOM 6152 N N . TYR A 1 425 ? 25.903 15.424 79.698 1.00 23.14 487 TYR A N 1
ATOM 6153 C CA . TYR A 1 425 ? 26.376 15.581 78.336 1.00 22.03 487 TYR A CA 1
ATOM 6154 C C . TYR A 1 425 ? 25.467 16.586 77.665 1.00 23.52 487 TYR A C 1
ATOM 6155 O O . TYR A 1 425 ? 24.297 16.313 77.439 1.00 23.70 487 TYR A O 1
ATOM 6173 N N . HIS A 1 426 ? 26.003 17.772 77.408 1.00 23.78 488 HIS A N 1
ATOM 6174 C CA . HIS A 1 426 ? 25.226 18.852 76.816 1.00 23.77 488 HIS A CA 1
ATOM 6175 C C . HIS A 1 426 ? 25.589 18.997 75.354 1.00 25.11 488 HIS A C 1
ATOM 6176 O O . HIS A 1 426 ? 26.721 19.322 75.024 1.00 26.17 488 HIS A O 1
ATOM 6190 N N . ILE A 1 427 ? 24.606 18.751 74.495 1.00 24.04 489 ILE A N 1
ATOM 6191 C CA . ILE A 1 427 ? 24.755 18.904 73.053 1.00 22.14 489 ILE A CA 1
ATOM 6192 C C . ILE A 1 427 ? 24.084 20.194 72.607 1.00 23.07 489 ILE A C 1
ATOM 6193 O O . ILE A 1 427 ? 22.874 20.352 72.778 1.00 25.70 489 ILE A O 1
ATOM 6209 N N . HIS A 1 428 ? 24.864 21.110 72.038 1.00 23.84 490 HIS A N 1
ATOM 6210 C CA . HIS A 1 428 ? 24.335 22.353 71.506 1.00 24.31 490 HIS A CA 1
ATOM 6211 C C . HIS A 1 428 ? 24.360 22.335 69.998 1.00 27.91 490 HIS A C 1
ATOM 6212 O O . HIS A 1 428 ? 25.425 22.239 69.392 1.00 28.21 490 HIS A O 1
ATOM 6226 N N . ILE A 1 429 ? 23.180 22.429 69.400 1.00 24.57 491 ILE A N 1
ATOM 6227 C CA . ILE A 1 429 ? 23.051 22.529 67.946 1.00 23.19 491 ILE A CA 1
ATOM 6228 C C . ILE A 1 429 ? 23.245 23.957 67.466 1.00 26.75 491 ILE A C 1
ATOM 6229 O O . ILE A 1 429 ? 22.423 24.837 67.744 1.00 26.86 491 ILE A O 1
ATOM 6245 N N . LYS A 1 430 ? 24.319 24.168 66.702 1.00 27.26 492 LYS A N 1
ATOM 6246 C CA . LYS A 1 430 ? 24.643 25.479 66.137 1.00 25.10 492 LYS A CA 1
ATOM 6247 C C . LYS A 1 430 ? 23.970 25.677 64.791 1.00 25.45 492 LYS A C 1
ATOM 6248 O O . LYS A 1 430 ? 23.624 26.790 64.424 1.00 28.75 492 LYS A O 1
ATOM 6267 N N . SER A 1 431 ? 23.814 24.598 64.035 1.00 27.19 493 SER A N 1
ATOM 6268 C CA . SER A 1 431 ? 23.063 24.668 62.785 1.00 28.47 493 SER A CA 1
ATOM 6269 C C . SER A 1 431 ? 22.728 23.275 62.312 1.00 26.33 493 SER A C 1
ATOM 6270 O O . SER A 1 431 ? 23.414 22.301 62.651 1.00 27.32 493 SER A O 1
ATOM 6278 N N . ILE A 1 432 ? 21.635 23.185 61.566 1.00 28.99 494 ILE A N 1
ATOM 6279 C CA . ILE A 1 432 ? 21.313 21.994 60.795 1.00 29.89 494 ILE A CA 1
ATOM 6280 C C . ILE A 1 432 ? 21.576 22.405 59.358 1.00 30.77 494 ILE A C 1
ATOM 6281 O O . ILE A 1 432 ? 20.997 23.396 58.897 1.00 30.32 494 ILE A O 1
ATOM 6297 N N . LYS A 1 433 ? 22.462 21.674 58.670 1.00 25.94 495 LYS A N 1
ATOM 6298 C CA . LYS A 1 433 ? 23.066 22.137 57.420 1.00 26.10 495 LYS A CA 1
ATOM 6299 C C . LYS A 1 433 ? 22.444 21.562 56.158 1.00 27.60 495 LYS A C 1
ATOM 6300 O O . LYS A 1 433 ? 22.553 22.139 55.078 1.00 27.26 495 LYS A O 1
ATOM 6319 N N . LYS A 1 434 ? 21.837 20.394 56.275 1.00 27.07 496 LYS A N 1
ATOM 6320 C CA . LYS A 1 434 ? 21.329 19.724 55.091 1.00 27.24 496 LYS A CA 1
ATOM 6321 C C . LYS A 1 434 ? 20.268 18.706 55.436 1.00 24.77 496 LYS A C 1
ATOM 6322 O O . LYS A 1 434 ? 20.003 18.430 56.603 1.00 25.37 496 LYS A O 1
ATOM 6341 N N . LEU A 1 435 ? 19.631 18.198 54.389 1.00 22.35 497 LEU A N 1
ATOM 6342 C CA . LEU A 1 435 ? 18.650 17.135 54.510 1.00 20.90 497 LEU A CA 1
ATOM 6343 C C . LEU A 1 435 ? 19.197 15.950 55.305 1.00 21.66 497 LEU A C 1
ATOM 6344 O O . LEU A 1 435 ? 20.278 15.430 54.998 1.00 23.81 497 LEU A O 1
ATOM 6360 N N . GLY A 1 436 ? 18.428 15.523 56.303 1.00 19.85 498 GLY A N 1
ATOM 6361 C CA . GLY A 1 436 ? 18.749 14.360 57.132 1.00 21.09 498 GLY A CA 1
ATOM 6362 C C . GLY A 1 436 ? 18.227 13.040 56.583 1.00 20.53 498 GLY A C 1
ATOM 6363 O O . GLY A 1 436 ? 18.058 12.892 55.365 1.00 22.16 498 GLY A O 1
ATOM 6367 N N . PHE A 1 437 ? 17.982 12.082 57.479 1.00 18.42 499 PHE A N 1
ATOM 6368 C CA . PHE A 1 437 ? 17.520 10.756 57.105 1.00 18.29 499 PHE A CA 1
ATOM 6369 C C . PHE A 1 437 ? 16.009 10.684 57.223 1.00 20.44 499 PHE A C 1
ATOM 6370 O O . PHE A 1 437 ? 15.413 11.443 57.990 1.00 20.58 499 PHE A O 1
ATOM 6387 N N . ASN A 1 438 ? 15.392 9.753 56.499 1.00 19.25 500 ASN A N 1
ATOM 6388 C CA . ASN A 1 438 ? 13.929 9.635 56.505 1.00 19.75 500 ASN A CA 1
ATOM 6389 C C . ASN A 1 438 ? 13.408 8.572 57.492 1.00 19.60 500 ASN A C 1
ATOM 6390 O O . ASN A 1 438 ? 12.201 8.478 57.730 1.00 18.96 500 ASN A O 1
ATOM 6401 N N . TRP A 1 439 ? 14.309 7.761 58.031 1.00 19.19 501 TRP A N 1
ATOM 6402 C CA . TRP A 1 439 ? 13.937 6.790 59.067 1.00 20.08 501 TRP A CA 1
ATOM 6403 C C . TRP A 1 439 ? 15.151 6.448 59.910 1.00 17.96 501 TRP A C 1
ATOM 6404 O O . TRP A 1 439 ? 16.252 6.850 59.571 1.00 19.48 501 TRP A O 1
ATOM 6425 N N . ASN A 1 440 ? 14.926 5.738 61.016 1.00 19.56 502 ASN A N 1
ATOM 6426 C CA . ASN A 1 440 ? 15.962 5.413 61.985 1.00 17.37 502 ASN A CA 1
ATOM 6427 C C . ASN A 1 440 ? 16.294 3.921 61.994 1.00 18.65 502 ASN A C 1
ATOM 6428 O O . ASN A 1 440 ? 15.565 3.139 62.613 1.00 18.66 502 ASN A O 1
ATOM 6439 N N . PRO A 1 441 ? 17.383 3.520 61.314 1.00 18.90 503 PRO A N 1
ATOM 6440 C CA . PRO A 1 441 ? 17.767 2.103 61.279 1.00 20.55 503 PRO A CA 1
ATOM 6441 C C . PRO A 1 441 ? 18.402 1.617 62.571 1.00 21.79 503 PRO A C 1
ATOM 6442 O O . PRO A 1 441 ? 18.669 0.422 62.688 1.00 22.12 503 PRO A O 1
ATOM 6453 N N . LEU A 1 442 ? 18.656 2.523 63.512 1.00 18.34 504 LEU A N 1
ATOM 6454 C CA . LEU A 1 442 ? 19.325 2.143 64.769 1.00 20.49 504 LEU A CA 1
ATOM 6455 C C . LEU A 1 442 ? 18.319 1.765 65.862 1.00 20.07 504 LEU A C 1
ATOM 6456 O O . LEU A 1 442 ? 18.368 2.240 67.008 1.00 19.20 504 LEU A O 1
ATOM 6472 N N . VAL A 1 443 ? 17.402 0.892 65.471 1.00 19.22 505 VAL A N 1
ATOM 6473 C CA . VAL A 1 443 ? 16.418 0.313 66.354 1.00 17.70 505 VAL A CA 1
ATOM 6474 C C . VAL A 1 443 ? 16.277 -1.133 65.925 1.00 21.03 505 VAL A C 1
ATOM 6475 O O . VAL A 1 443 ? 16.066 -1.388 64.730 1.00 20.62 505 VAL A O 1
ATOM 6488 N N . PRO A 1 444 ? 16.399 -2.079 66.863 1.00 20.23 506 PRO A N 1
ATOM 6489 C CA . PRO A 1 444 ? 16.241 -3.491 66.491 1.00 19.97 506 PRO A CA 1
ATOM 6490 C C . PRO A 1 444 ? 14.866 -3.784 65.900 1.00 22.00 506 PRO A C 1
ATOM 6491 O O . PRO A 1 444 ? 13.857 -3.313 66.419 1.00 18.83 506 PRO A O 1
ATOM 6502 N N . ASP A 1 445 ? 14.854 -4.537 64.801 1.00 20.82 507 ASP A N 1
ATOM 6503 C CA . ASP A 1 445 ? 13.638 -4.950 64.140 1.00 21.22 507 ASP A CA 1
ATOM 6504 C C . ASP A 1 445 ? 13.445 -6.450 64.373 1.00 24.39 507 ASP A C 1
ATOM 6505 O O . ASP A 1 445 ? 14.275 -7.254 63.922 1.00 25.15 507 ASP A O 1
ATOM 6514 N N . PRO A 1 446 ? 12.354 -6.841 65.054 1.00 26.61 508 PRO A N 1
ATOM 6515 C CA . PRO A 1 446 ? 12.148 -8.269 65.347 1.00 29.18 508 PRO A CA 1
ATOM 6516 C C . PRO A 1 446 ? 11.891 -9.122 64.112 1.00 30.21 508 PRO A C 1
ATOM 6517 O O . PRO A 1 446 ? 12.008 -10.344 64.208 1.00 33.98 508 PRO A O 1
ATOM 6528 N N . ASP A 1 447 ? 11.526 -8.506 62.988 1.00 26.72 509 ASP A N 1
ATOM 6529 C CA . ASP A 1 447 ? 11.500 -9.221 61.709 1.00 26.12 509 ASP A CA 1
ATOM 6530 C C . ASP A 1 447 ? 12.163 -8.350 60.619 1.00 28.18 509 ASP A C 1
ATOM 6531 O O . ASP A 1 447 ? 11.502 -7.650 59.862 1.00 25.36 509 ASP A O 1
ATOM 6540 N N . PRO A 1 448 ? 13.502 -8.395 60.557 1.00 27.20 510 PRO A N 1
ATOM 6541 C CA . PRO A 1 448 ? 14.253 -7.479 59.693 1.00 26.30 510 PRO A CA 1
ATOM 6542 C C . PRO A 1 448 ? 13.990 -7.684 58.205 1.00 29.44 510 PRO A C 1
ATOM 6543 O O . PRO A 1 448 ? 14.421 -6.834 57.433 1.00 31.75 510 PRO A O 1
ATOM 6554 N N . SER A 1 449 ? 13.319 -8.771 57.820 1.00 27.58 511 SER A N 1
ATOM 6555 C CA . SER A 1 449 ? 13.026 -9.041 56.416 1.00 27.61 511 SER A CA 1
ATOM 6556 C C . SER A 1 449 ? 11.896 -8.187 55.882 1.00 30.79 511 SER A C 1
ATOM 6557 O O . SER A 1 449 ? 11.629 -8.198 54.675 1.00 31.50 511 SER A O 1
ATOM 6565 N N . ASN A 1 450 ? 11.219 -7.459 56.763 1.00 26.64 512 ASN A N 1
ATOM 6566 C CA . ASN A 1 450 ? 10.185 -6.528 56.320 1.00 23.85 512 ASN A CA 1
ATOM 6567 C C . ASN A 1 450 ? 10.311 -5.182 57.024 1.00 22.19 5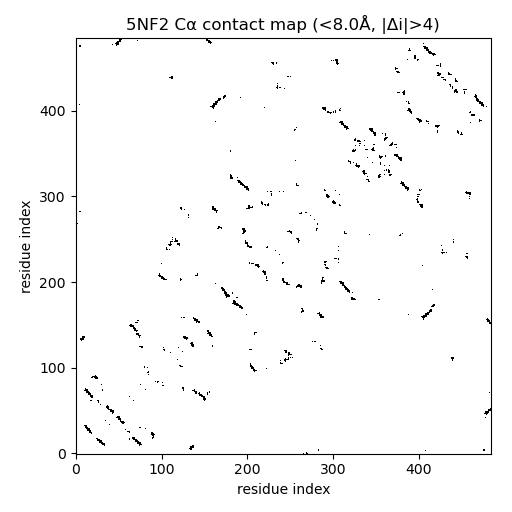12 ASN A C 1
ATOM 6568 O O . ASN A 1 450 ? 10.881 -5.091 58.135 1.00 22.13 512 ASN A O 1
ATOM 6579 N N . PRO A 1 451 ? 9.786 -4.128 56.398 1.00 23.69 513 PRO A N 1
ATOM 6580 C CA . PRO A 1 451 ? 10.049 -2.790 56.944 1.00 23.38 513 PRO A CA 1
ATOM 6581 C C . PRO A 1 451 ? 9.189 -2.415 58.142 1.00 24.63 513 PRO A C 1
ATOM 6582 O O . PRO A 1 451 ? 9.519 -1.456 58.833 1.00 25.71 513 PRO A O 1
ATOM 6593 N N . GLU A 1 452 ? 8.116 -3.155 58.392 1.00 26.69 514 GLU A N 1
ATOM 6594 C CA . GLU A 1 452 ? 7.279 -2.902 59.558 1.00 28.90 514 GLU A CA 1
ATOM 6595 C C . GLU A 1 452 ? 8.111 -3.092 60.823 1.00 25.66 514 GLU A C 1
ATOM 6596 O O . GLU A 1 452 ? 8.924 -3.985 60.880 1.00 24.72 514 GLU A O 1
ATOM 6608 N N . ASN A 1 453 ? 7.923 -2.228 61.816 1.00 23.07 515 ASN A N 1
ATOM 6609 C CA . ASN A 1 453 ? 8.582 -2.396 63.102 1.00 20.51 515 ASN A CA 1
ATOM 6610 C C . ASN A 1 453 ? 7.825 -1.595 64.151 1.00 21.63 515 ASN A C 1
ATOM 6611 O O . ASN A 1 453 ? 8.083 -0.415 64.324 1.00 21.65 515 ASN A O 1
ATOM 6622 N N . PRO A 1 454 ? 6.871 -2.235 64.840 1.00 23.14 516 PRO A N 1
ATOM 6623 C CA . PRO A 1 454 ? 6.071 -1.474 65.819 1.00 22.07 516 PRO A CA 1
ATOM 6624 C C . PRO A 1 454 ? 6.875 -0.944 66.997 1.00 23.14 516 PRO A C 1
ATOM 6625 O O . PRO A 1 454 ? 6.366 -0.127 67.755 1.00 21.87 516 PRO A O 1
ATOM 6636 N N . ASN A 1 455 ? 8.121 -1.379 67.138 1.00 22.47 517 ASN A N 1
ATOM 6637 C CA . ASN A 1 455 ? 8.977 -0.856 68.196 1.00 22.41 517 ASN A CA 1
ATOM 6638 C C . ASN A 1 455 ? 9.720 0.426 67.812 1.00 20.95 517 ASN A C 1
ATOM 6639 O O . ASN A 1 455 ? 10.425 1.012 68.627 1.00 20.16 517 ASN A O 1
ATOM 6650 N N . ASN A 1 456 ? 9.541 0.867 66.565 1.00 19.07 518 ASN A N 1
ATOM 6651 C CA . ASN A 1 456 ? 10.245 2.032 66.045 1.00 20.57 518 ASN A CA 1
ATOM 6652 C C . ASN A 1 456 ? 9.252 3.106 65.630 1.00 21.85 518 ASN A C 1
ATOM 6653 O O . ASN A 1 456 ? 8.424 2.857 64.751 1.00 19.62 518 ASN A O 1
ATOM 6664 N N . PRO A 1 457 ? 9.334 4.299 66.229 1.00 19.35 519 PRO A N 1
ATOM 6665 C CA . PRO A 1 457 ? 8.467 5.380 65.744 1.00 18.22 519 PRO A CA 1
ATOM 6666 C C . PRO A 1 457 ? 8.813 5.843 64.331 1.00 18.23 519 PRO A C 1
ATOM 6667 O O . PRO A 1 457 ? 7.978 6.519 63.722 1.00 19.85 519 PRO A O 1
ATOM 6678 N N . ASP A 1 458 ? 10.015 5.516 63.864 1.00 18.94 520 ASP A N 1
ATOM 6679 C CA . ASP A 1 458 ? 10.542 5.996 62.592 1.00 19.81 520 ASP A CA 1
ATOM 6680 C C . ASP A 1 458 ? 10.991 4.805 61.736 1.00 19.92 520 ASP A C 1
ATOM 6681 O O . ASP A 1 458 ? 12.174 4.659 61.416 1.00 19.04 520 ASP A O 1
ATOM 6690 N N . PRO A 1 459 ? 10.040 3.928 61.391 1.00 19.83 521 PRO A N 1
ATOM 6691 C CA . PRO A 1 459 ? 10.356 2.745 60.602 1.00 17.86 521 PRO A CA 1
ATOM 6692 C C . PRO A 1 459 ? 10.592 3.096 59.134 1.00 21.17 521 PRO A C 1
ATOM 6693 O O . PRO A 1 459 ? 10.235 4.183 58.693 1.00 22.32 521 PRO A O 1
ATOM 6704 N N . ASN A 1 460 ? 11.181 2.157 58.411 1.00 21.63 522 ASN A N 1
ATOM 6705 C CA . ASN A 1 460 ? 11.495 2.307 56.991 1.00 20.43 522 ASN A CA 1
ATOM 6706 C C . ASN A 1 460 ? 10.239 2.470 56.129 1.00 22.27 522 ASN A C 1
ATOM 6707 O O . ASN A 1 460 ? 9.413 1.554 56.075 1.00 22.42 522 ASN A O 1
ATOM 6718 N N . PRO A 1 461 ? 10.084 3.630 55.449 1.00 20.53 523 PRO A N 1
ATOM 6719 C CA . PRO A 1 461 ? 8.918 3.854 54.595 1.00 22.29 523 PRO A CA 1
ATOM 6720 C C . PRO A 1 461 ? 9.193 3.574 53.126 1.00 23.57 523 PRO A C 1
ATOM 6721 O O . PRO A 1 461 ? 8.333 3.846 52.295 1.00 22.92 523 PRO A O 1
ATOM 6732 N N . ASP A 1 462 ? 10.382 3.066 52.829 1.00 21.17 524 ASP A N 1
ATOM 6733 C CA . ASP A 1 462 ? 10.840 2.969 51.445 1.00 21.56 524 ASP A CA 1
ATOM 6734 C C . ASP A 1 462 ? 10.519 1.637 50.779 1.00 25.98 524 ASP A C 1
ATOM 6735 O O . ASP A 1 462 ? 10.217 0.634 51.428 1.00 25.65 524 ASP A O 1
ATOM 6744 N N . GLU A 1 463 ? 10.582 1.649 49.454 1.00 24.19 525 GLU A N 1
ATOM 6745 C CA . GLU A 1 463 ? 10.331 0.449 48.678 1.00 24.75 525 GLU A CA 1
ATOM 6746 C C . GLU A 1 463 ? 11.505 -0.514 48.811 1.00 26.67 525 GLU A C 1
ATOM 6747 O O . GLU A 1 463 ? 12.606 -0.116 49.207 1.00 26.11 525 GLU A O 1
ATOM 6759 N N . PRO A 1 464 ? 11.286 -1.790 48.466 1.00 29.49 526 PRO A N 1
ATOM 6760 C CA . PRO A 1 464 ? 12.358 -2.777 48.625 1.00 29.67 526 PRO A CA 1
ATOM 6761 C C . PRO A 1 464 ? 13.592 -2.438 47.796 1.00 29.67 526 PRO A C 1
ATOM 6762 O O . PRO A 1 464 ? 13.463 -1.914 46.692 1.00 31.60 526 PRO A O 1
ATOM 6773 N N . GLY A 1 465 ? 14.772 -2.690 48.349 1.00 27.67 527 GLY A N 1
ATOM 6774 C CA . GLY A 1 465 ? 16.010 -2.454 47.635 1.00 30.76 527 GLY A CA 1
ATOM 6775 C C . GLY A 1 465 ? 16.539 -1.031 47.712 1.00 29.13 527 GLY A C 1
ATOM 6776 O O . GLY A 1 465 ? 17.558 -0.710 47.123 1.00 29.33 527 GLY A O 1
ATOM 6780 N N . THR A 1 466 ? 15.839 -0.159 48.423 1.00 27.49 528 THR A N 1
ATOM 6781 C CA . THR A 1 466 ? 16.323 1.205 48.619 1.00 24.96 528 THR A CA 1
ATOM 6782 C C . THR A 1 466 ? 17.544 1.168 49.552 1.00 25.91 528 THR A C 1
ATOM 6783 O O . THR A 1 466 ? 17.510 0.481 50.579 1.00 26.14 528 THR A O 1
ATOM 6794 N N . PRO A 1 467 ? 18.622 1.888 49.211 1.00 26.63 529 PRO A N 1
ATOM 6795 C CA . PRO A 1 467 ? 19.800 1.866 50.095 1.00 27.80 529 PRO A CA 1
ATOM 6796 C C . PRO A 1 467 ? 19.480 2.355 51.491 1.00 28.85 529 PRO A C 1
ATOM 6797 O O . PRO A 1 467 ? 18.699 3.289 51.621 1.00 29.65 529 PRO A O 1
ATOM 6808 N N . VAL A 1 468 ? 20.065 1.756 52.524 1.00 27.04 530 VAL A N 1
ATOM 6809 C CA . VAL A 1 468 ? 19.764 2.210 53.882 1.00 23.63 530 VAL A CA 1
ATOM 6810 C C . VAL A 1 468 ? 20.496 3.523 54.151 1.00 25.09 530 VAL A C 1
ATOM 6811 O O . VAL A 1 468 ? 21.586 3.738 53.624 1.00 28.82 530 VAL A O 1
ATOM 6824 N N . PRO A 1 469 ? 19.910 4.400 54.975 1.00 26.22 531 PRO A N 1
ATOM 6825 C CA . PRO A 1 469 ? 20.580 5.677 55.245 1.00 28.47 531 PRO A CA 1
ATOM 6826 C C . PRO A 1 469 ? 21.818 5.529 56.134 1.00 31.84 531 PRO A C 1
ATOM 6827 O O . PRO A 1 469 ? 22.774 6.296 56.002 1.00 26.71 531 PRO A O 1
ATOM 6838 N N . THR A 1 470 ? 21.787 4.555 57.029 1.00 26.98 532 THR A N 1
ATOM 6839 C CA . THR A 1 470 ? 22.944 4.235 57.866 1.00 25.01 532 THR A CA 1
ATOM 6840 C C . THR A 1 470 ? 22.759 2.795 58.350 1.00 24.57 532 THR A C 1
ATOM 6841 O O . THR A 1 470 ? 21.716 2.189 58.095 1.00 23.07 532 THR A O 1
ATOM 6852 N N . ASP A 1 471 ? 23.775 2.236 59.010 1.00 21.82 533 ASP A N 1
A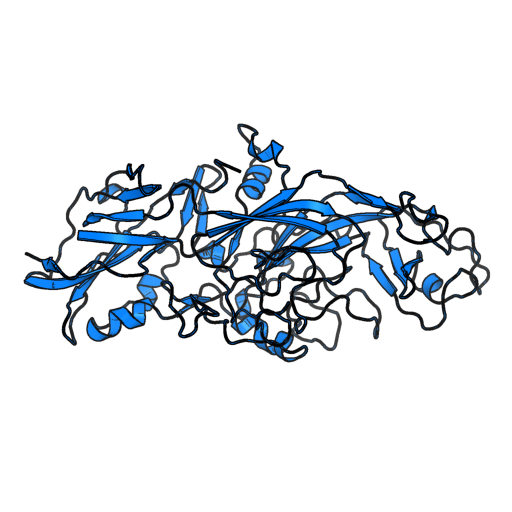TOM 6853 C CA . ASP A 1 471 ? 23.722 0.848 59.440 1.00 23.88 533 ASP A CA 1
ATOM 6854 C C . ASP A 1 471 ? 24.313 0.704 60.840 1.00 24.10 533 ASP A C 1
ATOM 6855 O O . ASP A 1 471 ? 25.290 1.376 61.156 1.00 22.63 533 ASP A O 1
ATOM 6864 N N . PRO A 1 472 ? 23.732 -0.172 61.675 1.00 23.86 534 PRO A N 1
ATOM 6865 C CA . PRO A 1 472 ? 24.266 -0.330 63.035 1.00 22.83 534 PRO A CA 1
ATOM 6866 C C . PRO A 1 472 ? 25.722 -0.785 63.122 1.00 23.53 534 PRO A C 1
ATOM 6867 O O . PRO A 1 472 ? 26.346 -0.554 64.167 1.00 24.20 534 PRO A O 1
ATOM 6878 N N . GLU A 1 473 ? 26.266 -1.424 62.084 1.00 23.86 535 GLU A N 1
ATOM 6879 C CA . GLU A 1 473 ? 27.638 -1.890 62.157 1.00 24.32 535 GLU A CA 1
ATOM 6880 C C . GLU A 1 473 ? 28.627 -0.780 61.796 1.00 24.40 535 GLU A C 1
ATOM 6881 O O . GLU A 1 473 ? 29.836 -0.985 61.861 1.00 27.19 535 GLU A O 1
ATOM 6893 N N . ASN A 1 474 ? 28.121 0.393 61.404 1.00 26.99 536 ASN A N 1
ATOM 6894 C CA . ASN A 1 474 ? 28.993 1.488 60.978 1.00 25.65 536 ASN A CA 1
ATOM 6895 C C . ASN A 1 474 ? 29.660 2.173 62.179 1.00 28.06 536 ASN A C 1
ATOM 6896 O O . ASN A 1 474 ? 29.119 2.146 63.281 1.00 25.78 536 ASN A O 1
ATOM 6907 N N . PRO A 1 475 ? 30.810 2.827 61.950 1.00 29.18 537 PRO A N 1
ATOM 6908 C CA . PRO A 1 475 ? 31.434 3.658 62.984 1.00 27.69 537 PRO A CA 1
ATOM 6909 C C . PRO A 1 475 ? 30.693 4.978 63.169 1.00 29.04 537 PRO A C 1
ATOM 6910 O O . PRO A 1 475 ? 29.802 5.311 62.378 1.00 26.04 537 PRO A O 1
ATOM 6921 N N . LEU A 1 476 ? 31.041 5.723 64.212 1.00 24.52 538 LEU A N 1
ATOM 6922 C CA . LEU A 1 476 ? 30.255 6.904 64.577 1.00 25.02 538 LEU A CA 1
ATOM 6923 C C . LEU A 1 476 ? 30.366 8.092 63.600 1.00 28.46 538 LEU A C 1
ATOM 6924 O O . LEU A 1 476 ? 29.355 8.710 63.263 1.00 30.06 538 LEU A O 1
ATOM 6940 N N . PRO A 1 477 ? 31.583 8.433 63.171 1.00 29.71 539 PRO A N 1
ATOM 6941 C CA . PRO A 1 477 ? 31.683 9.742 62.501 1.00 35.99 539 PRO A CA 1
ATOM 6942 C C . PRO A 1 477 ? 31.097 9.805 61.087 1.00 38.76 539 PRO A C 1
ATOM 6943 O O . PRO A 1 477 ? 30.997 8.772 60.418 1.00 35.69 539 PRO A O 1
ATOM 6954 N N . ASP A 1 478 ? 30.686 11.012 60.678 1.00 39.05 540 ASP A N 1
ATOM 6955 C CA . ASP A 1 478 ? 30.190 11.286 59.320 1.00 46.72 540 ASP A CA 1
ATOM 6956 C C . ASP A 1 478 ? 31.277 11.921 58.466 1.00 59.60 540 ASP A C 1
ATOM 6957 O O . ASP A 1 478 ? 31.969 12.822 58.930 1.00 50.67 540 ASP A O 1
ATOM 6966 N N . GLN A 1 479 ? 31.399 11.483 57.216 1.00 80.97 541 GLN A N 1
ATOM 6967 C CA . GLN A 1 479 ? 32.350 12.091 56.290 1.00 91.80 541 GLN A CA 1
ATOM 6968 C C . GLN A 1 479 ? 32.096 13.596 56.188 1.00 84.97 541 GLN A C 1
ATOM 6969 O O . GLN A 1 479 ? 33.014 14.401 56.359 1.00 88.29 541 GLN A O 1
ATOM 6983 N N . ASP A 1 480 ? 30.842 13.962 55.930 1.00 69.45 542 ASP A N 1
ATOM 6984 C CA . ASP A 1 480 ? 30.429 15.364 55.879 1.00 62.74 542 ASP A CA 1
ATOM 6985 C C . ASP A 1 480 ? 29.210 15.569 56.772 1.00 47.18 542 ASP A C 1
ATOM 6986 O O . ASP A 1 480 ? 28.230 14.850 56.653 1.00 41.23 542 ASP A O 1
ATOM 6995 N N . THR A 1 481 ? 29.275 16.562 57.651 1.00 49.12 543 THR A N 1
ATOM 6996 C CA . THR A 1 481 ? 28.311 16.684 58.742 1.00 49.37 543 THR A CA 1
ATOM 6997 C C . THR A 1 481 ? 26.932 17.187 58.313 1.00 40.19 543 THR A C 1
ATOM 6998 O O . THR A 1 481 ? 26.795 18.016 57.411 1.00 36.53 543 THR A O 1
ATOM 7009 N N . PHE A 1 482 ? 25.916 16.661 58.988 1.00 29.69 544 PHE A N 1
ATOM 7010 C CA . PHE A 1 482 ? 24.537 17.077 58.789 1.00 29.26 544 PHE A CA 1
ATOM 7011 C C . PHE A 1 482 ? 24.204 18.247 59.713 1.00 30.55 544 PHE A C 1
ATOM 7012 O O . PHE A 1 482 ? 23.383 19.098 59.380 1.00 28.81 544 PHE A O 1
ATOM 7029 N N . MET A 1 483 ? 24.841 18.265 60.881 1.00 30.33 545 MET A N 1
ATOM 7030 C CA . MET A 1 483 ? 24.613 19.298 61.890 1.00 31.61 545 MET A CA 1
ATOM 7031 C C . MET A 1 483 ? 25.941 19.838 62.384 1.00 34.87 545 MET A C 1
ATOM 7032 O O . MET A 1 483 ? 26.930 19.113 62.441 1.00 40.08 545 MET A O 1
ATOM 7046 N N . SER A 1 484 ? 25.963 21.111 62.739 1.00 30.81 546 SER A N 1
ATOM 7047 C CA . SER A 1 484 ? 27.096 21.668 63.462 1.00 29.08 546 SER A CA 1
ATOM 7048 C C . SER A 1 484 ? 26.731 21.644 64.942 1.00 31.65 546 SER A C 1
ATOM 7049 O O . SER A 1 484 ? 25.722 22.227 65.323 1.00 30.71 546 SER A O 1
ATOM 7057 N N . VAL A 1 485 ? 27.514 20.940 65.762 1.00 31.35 547 VAL A N 1
ATOM 7058 C CA . VAL A 1 485 ? 27.236 20.882 67.202 1.00 30.55 547 VAL A CA 1
ATOM 7059 C C . VAL A 1 485 ? 28.495 21.055 68.043 1.00 31.52 547 VAL A C 1
ATOM 7060 O O . VAL A 1 485 ? 29.606 20.810 67.588 1.00 32.48 547 VAL A O 1
ATOM 7073 N N . GLU A 1 486 ? 28.305 21.500 69.277 1.00 31.28 548 GLU A N 1
ATOM 7074 C CA . GLU A 1 486 ? 29.386 21.494 70.251 1.00 31.27 548 GLU A CA 1
ATOM 7075 C C . GLU A 1 486 ? 28.882 20.764 71.479 1.00 27.60 548 GLU A C 1
ATOM 7076 O O . GLU A 1 486 ? 27.755 20.968 71.913 1.00 28.46 548 GLU A O 1
ATOM 7088 N N . VAL A 1 487 ? 29.717 19.877 71.998 1.00 27.40 549 VAL A N 1
ATOM 7089 C CA . VAL A 1 487 ? 29.346 19.054 73.134 1.00 27.52 549 VAL A CA 1
ATOM 7090 C C . VAL A 1 487 ? 30.208 19.442 74.314 1.00 31.01 549 VAL A C 1
ATOM 7091 O O . VAL A 1 487 ? 31.417 19.590 74.179 1.00 34.83 549 VAL A O 1
ATOM 7104 N N . THR A 1 488 ? 29.566 19.612 75.463 1.00 29.98 550 THR A N 1
ATOM 7105 C CA . THR A 1 488 ? 30.240 19.949 76.705 1.00 29.71 550 THR A CA 1
ATOM 7106 C C . THR A 1 488 ? 29.899 18.864 77.717 1.00 32.22 550 THR A C 1
ATOM 7107 O O . THR A 1 488 ? 28.737 18.518 77.855 1.00 30.80 550 THR A O 1
ATOM 7118 N N . VAL A 1 489 ? 30.905 18.310 78.391 1.00 29.81 551 VAL A N 1
ATOM 7119 C CA . VAL A 1 489 ? 30.668 17.347 79.462 1.00 28.54 551 VAL A CA 1
ATOM 7120 C C . VAL A 1 489 ? 30.894 18.059 80.769 1.00 31.98 551 VAL A C 1
ATOM 7121 O O . VAL A 1 489 ? 31.936 18.688 80.966 1.00 37.61 551 VAL A O 1
ATOM 7134 N N . LEU A 1 490 ? 29.921 17.980 81.663 1.00 29.58 552 LEU A N 1
ATOM 7135 C CA . LEU A 1 490 ? 30.085 18.632 82.948 1.00 33.34 552 LEU A CA 1
ATOM 7136 C C . LEU A 1 490 ? 29.518 17.806 84.088 1.00 30.67 552 LEU A C 1
ATOM 7137 O O . LEU A 1 490 ? 28.684 16.931 83.886 1.00 30.40 552 LEU A O 1
ATOM 7153 N N . PRO A 1 491 ? 29.996 18.082 85.304 1.00 34.05 553 PRO A N 1
ATOM 7154 C CA . PRO A 1 491 ? 29.459 17.434 86.495 1.00 31.70 553 PRO A CA 1
ATOM 7155 C C . PRO A 1 491 ? 28.161 18.099 86.902 1.00 32.33 553 PRO A C 1
ATOM 7156 O O . PRO A 1 491 ? 27.863 19.191 86.417 1.00 30.97 553 PRO A O 1
ATOM 7167 N N . TRP A 1 492 ? 27.378 17.431 87.740 1.00 31.54 554 TRP A N 1
ATOM 7168 C CA . TRP A 1 492 ? 26.304 18.094 88.463 1.00 34.59 554 TRP A CA 1
ATOM 7169 C C . TRP A 1 492 ? 26.910 19.221 89.290 1.00 36.33 554 TRP A C 1
ATOM 7170 O O . TRP A 1 492 ? 28.098 19.177 89.607 1.00 35.83 554 TRP A O 1
ATOM 7191 N N . LYS A 1 493 ? 26.087 20.200 89.657 1.00 37.54 555 LYS A N 1
ATOM 7192 C CA . LYS A 1 493 ? 26.528 21.356 90.434 1.00 45.02 555 LYS A CA 1
ATOM 7193 C C . LYS A 1 493 ? 27.177 20.863 91.718 1.00 39.88 555 LYS A C 1
ATOM 7194 O O . LYS A 1 493 ? 28.274 21.290 92.099 1.00 40.99 555 LYS A O 1
ATOM 7213 N N . VAL A 1 494 ? 26.479 19.944 92.374 1.00 35.18 556 VAL A N 1
ATOM 7214 C CA . VAL A 1 494 ? 27.040 19.167 93.467 1.00 31.83 556 VAL A CA 1
ATOM 7215 C C . VAL A 1 494 ? 27.656 17.914 92.853 1.00 32.43 556 VAL A C 1
ATOM 7216 O O . VAL A 1 494 ? 26.932 17.035 92.397 1.00 30.39 556 VAL A O 1
ATOM 7229 N N . HIS A 1 495 ? 28.985 17.845 92.821 1.00 30.54 557 HIS A N 1
ATOM 7230 C CA . HIS A 1 495 ? 29.668 16.791 92.075 1.00 30.90 557 HIS A CA 1
ATOM 7231 C C . HIS A 1 495 ? 29.322 15.392 92.577 1.00 31.18 557 HIS A C 1
ATOM 7232 O O . HIS A 1 495 ? 28.845 14.548 91.810 1.00 29.97 557 HIS A O 1
ATOM 7246 N N . SER A 1 496 ? 29.573 15.166 93.859 1.00 28.80 558 SER A N 1
ATOM 7247 C CA . SER A 1 496 ? 29.230 13.921 94.531 1.00 29.17 558 SER A CA 1
ATOM 7248 C C . SER A 1 496 ? 28.738 14.226 95.933 1.00 30.88 558 SER A C 1
ATOM 7249 O O . SER A 1 496 ? 28.910 15.339 96.412 1.00 33.07 558 SER A O 1
ATOM 7257 N N . TYR A 1 497 ? 28.122 13.242 96.578 1.00 29.44 559 TYR A N 1
ATOM 7258 C CA . TYR A 1 497 ? 27.733 13.358 97.990 1.00 29.41 559 TYR A CA 1
ATOM 7259 C C . TYR A 1 497 ? 28.657 12.564 98.869 1.00 34.86 559 TYR A C 1
ATOM 7260 O O . TYR A 1 497 ? 29.006 11.418 98.560 1.00 33.71 559 TYR A O 1
ATOM 7278 N N . GLU A 1 498 ? 29.057 13.188 99.970 1.00 34.53 560 GLU A N 1
ATOM 7279 C CA . GLU A 1 498 ? 29.845 12.519 100.981 1.00 33.38 560 GLU A CA 1
ATOM 7280 C C . GLU A 1 498 ? 28.946 12.213 102.159 1.00 33.78 560 GLU A C 1
ATOM 7281 O O . GLU A 1 498 ? 28.345 13.111 102.728 1.00 37.01 560 GLU A O 1
ATOM 7293 N N . VAL A 1 499 ? 28.841 10.937 102.507 1.00 31.27 561 VAL A N 1
ATOM 7294 C CA . VAL A 1 499 ? 28.064 10.520 103.670 1.00 32.66 561 VAL A CA 1
ATOM 7295 C C . VAL A 1 499 ? 28.981 10.272 104.861 1.00 39.15 561 VAL A C 1
ATOM 7296 O O . VAL A 1 499 ? 29.803 9.356 104.844 1.00 36.15 561 VAL A O 1
ATOM 7309 N N . ASP A 1 500 ? 28.836 11.101 105.892 1.00 38.24 562 ASP A N 1
ATOM 7310 C CA . ASP A 1 500 ? 29.572 10.924 107.139 1.00 43.02 562 ASP A CA 1
ATOM 7311 C C . ASP A 1 500 ? 28.852 9.919 108.021 1.00 45.81 562 ASP A C 1
ATOM 7312 O O . ASP A 1 500 ? 27.622 9.875 108.054 1.00 48.20 562 ASP A O 1
ATOM 7321 N N . LEU A 1 501 ? 29.616 9.108 108.736 1.00 46.67 563 LEU A N 1
ATOM 7322 C CA . LEU A 1 501 ? 29.011 8.181 109.678 1.00 61.54 563 LEU A CA 1
ATOM 7323 C C . LEU A 1 501 ? 29.621 8.372 111.054 1.00 63.41 563 LEU A C 1
ATOM 7324 O O . LEU A 1 501 ? 30.720 8.914 111.186 1.00 62.86 563 LEU A O 1
#

Nearest PDB structures (foldseek):
  5nf2-assembly1_A  TM=1.002E+00  e=0.000E+00  Porphyromonas gingivalis ATCC 33277
  5nf3-assembly1_A  TM=9.999E-01  e=8.373E-97  Porphyromonas gingivalis ATCC 33277
  4jrf-assembly1_A  TM=5.231E-01  e=2.138E-12  Bacteroides ovatus ATCC 8483

Solvent-accessible surface area: 19966 Å² total; per-residue (Å²): 44,52,160,50,9,16,128,28,90,14,62,48,0,2,0,4,2,3,13,78,89,29,121,28,105,25,30,53,20,46,54,24,81,18,41,67,37,6,88,117,54,62,91,41,114,84,60,86,20,0,24,0,89,52,110,107,64,29,170,41,90,45,0,82,56,75,67,0,65,2,7,2,0,0,0,2,50,39,28,63,0,96,76,33,10,58,159,22,60,7,61,81,1,81,63,58,3,49,72,53,6,67,6,2,55,75,86,92,0,42,2,48,76,91,69,22,67,124,15,72,24,0,3,20,46,0,4,95,62,47,67,99,89,23,10,2,0,0,0,0,1,66,129,25,5,117,56,42,69,24,174,67,94,3,59,1,22,1,0,0,0,0,0,0,0,0,0,148,36,77,56,21,115,2,112,4,129,78,96,13,19,101,14,46,64,46,50,37,13,1,50,0,40,68,0,61,0,0,13,4,0,5,1,19,75,2,32,0,0,27,77,150,19,140,73,119,79,13,59,46,34,11,25,0,14,73,23,60,4,64,44,76,51,0,44,96,44,0,13,64,53,0,14,0,4,6,0,10,40,40,37,62,116,78,100,49,69,10,11,7,4,74,1,1,27,91,68,27,11,148,94,167,155,33,97,50,113,30,3,56,1,0,12,2,16,21,8,1,5,1,2,0,85,30,16,84,68,35,102,44,3,31,2,29,11,0,0,0,0,0,0,0,0,0,0,23,1,48,5,96,85,57,0,4,47,0,80,75,76,53,9,73,81,116,68,78,11,82,83,15,97,71,21,82,32,0,21,14,6,109,64,29,25,4,0,23,32,42,101,0,0,51,14,94,98,0,21,6,74,80,64,16,68,5,39,60,7,24,39,0,31,0,0,4,25,4,6,0,26,11,38,104,79,60,52,64,46,20,56,12,0,27,0,25,8,20,40,0,3,15,0,12,0,84,33,3,103,72,34,3,28,1,34,0,8,0,3,2,16,90,62,82,114,50,56,112,11,88,17,6,18,3,49,42,38,14,89,122,66,20,67,86,27,8,30,4,80,52,40,0,20,31,142,98,23,42,14,39,27,87,32,67,65,45,61,1,160,26,60,18,7,17,2,29,81

GO terms:
  GO:0019867 outer membrane (C, IDA)
  GO:0098609 cell-cell adhesion (P, IDA)
  GO:0009279 cell outer membrane (C, EXP)
  GO:0009289 pilus (C, EXP)
  GO:0009418 pilus shaft (C, IMP)
  GO:0098609 cell-cell adhesion (P, IMP)

Foldseek 3Di:
DPPLQFDEDFAFKKKWWFFDDDWDDIDIDGGHGLVQFWDDWDADPVQLATETHTDDDDDPPPQAQGWTWMWMKTQCVLCFVVVQQPPDTSRCRVVSLQDKTFQDDLVLLFDFLVCPQPHDWSQCSAWPDDQLPGIYFMWIALDTADIDHHVGKTWIFTQWEFEAEAEQDQKAWAAACDQQQPGHHPGTWWMWHQKAKWKWQFWRMFGNHWDADDDPQWGTDTPCQPDQDDLPVLQVCLSVTIHLRRLNHQQDPPLLHKGHADHHHPVLLVDDDDDSRSSVNSSGDIGGWFFYRDDFDLVRGSAFQQRAMKMKMKIAIWTDQSSAQLPQFAFPVRHHFDTDDTQAKWKAWPVRYIGNDVSLQPTVRRPHNNPIWIAIQHSRMFIDIDAQAQVPDDAQGSQTGTDDGQKYKYKYFHHQHDGHHRFDQNDHANDVVDQDRSSGPGTGPTDPPHDHRDGRNHTPHDPDDRTGIDMDMDGRSNRIYMYTD

Secondary structure (DSSP, 8-state):
--GGG--EE--EEEEEEEE-SSS---EEEEEEEHHHHBPPPEEETTTTEEEE-BSSPPP-GGGTTSEEEEEEEE--TTSHHHHHHTT--HHHHHHHTTSEEESS-TTTT---GGG-SS---TGGGSEEEETTTEEEE-EE-SS-PPPEE---EEEEEES-EEEEEEES-S-EEEE-SS-BTTBPTTSEEEEEEEEEEEEE-EESEEESS-EE-SSTT-SEE-TTTT----TTHHHHHGGGTEE-GGGGTT--S-TTS--SEE--BTGGGG-SS--HHHHHHHT-EEE--B-----SSTTT----TTTS-EEEEEEEEEE-GGGBTTTT-B-TTSPBPPPP-TTS-EEEETTS-EESSHHHHT-GGGT--TT--EEEEGGGEEEEEEESS-BS-SSS---B--B-TT-EEEEEEEEE-S--BSS---S--SSTTSS--TT-SS---SPTTPPPS--TTS-S--SS-SEEEEEEEE--SS--EEEE-

Organism: Porphyromonas gingivalis (strain ATCC 33277 / DSM 20709 / CIP 103683 / JCM 12257 / NCTC 11834 / 2561) (NCBI:txid431947)

InterPro domains:
  IPR029140 Minor fimbrium subunit Mfa1, C-terminal [PF15495] (454-560)
  IPR047786 Fimbria major subunit Mfa1 [NF038041] (2-563)

B-factor: mean 36.44, std 19.41, range [16.88, 181.2]

Sequence (485 aa):
PGEWAGKDKIEKVSIYMVPQGGPGLVESAEDLDFGTYYENPTIDPATHNAILKPKKGIKVNSAVGKTVKVYVVLNDIAGKAKALLANVNAADFDAKFKEIIELSTQAQALGTVADGPNPATAAGKIAKKNGTTDETIMMTCLQPSDALTIEAKVTVERSVARAMVSTKAQSYEIKATTQIGEIAAGSVLATITDIRWVVAQGERRQYLSKKRGTVPENTWVTPGSGFVPTSSTFHTNATEYYDYAGLWEDHNTNEAVISGTQVPTLADYQLQDVTGELANALSGKFLLPNTHKSGANAASSDYKRGNTAYVLVRAKFTPKKEAFIDRGKTYSDNTAVPEYVAGEDFFVGENGQFYVSMKSVTDPKVGGVAGMKAHKYVKGKVLYYAWLNPSTTSPDSWWNSPVVRNNIYHIHIKSIKKLGFNWNPLVPDPDPSNPENPNNPDPNPDEPGTPVPTDPENPLPDQDTFMSVEVTVLPWKVHSYEVDL